Protein AF-A0A7H8KL24-F1 (afdb_monomer)

pLDDT: mean 92.4, std 14.97, range [31.05, 98.94]

Secondary structure (DSSP, 8-state):
-BTPPSEEEEEEEEE-S---STT----TTSSGGGGTTS--TTSEEEEE--SS-HHHHHHHHHHTT-SEEEEE----S-TTT-GGGTS----B-SS--SS-EEEE-HHHHHHHHHSTT-EEEEEE-----------EEEE-SSSEEEEEEEEEEES---TTS--TTTTHHHHHHHHHHHHHHTTS--SEEEEEEEESSSTTTSHHHHHHHHT--HHHHHTEEEEEEES----TT---EEE-SS-TT--SS-PPSTTHHHHHHHHHHHHHHTT---EEE---S-STHHHHHHTT--EEEEE--SSPBPPHHHHHHH-S-TTSBS-TTTTSTTSSSSTTTTT--HHHHHHHHHHS-EETTEEHHHHHHHHHHHHHHHHHHHH--HHHHS-PPPP-------------------------

Nearest PDB structures (foldseek):
  8ac7-assembly2_A  TM=9.331E-01  e=1.813E-43  Pseudomonas aeruginosa
  8acg-assembly5_B  TM=6.697E-01  e=2.545E-44  Pseudomonas aeruginosa
  2ek8-assembly1_A  TM=7.849E-01  e=3.249E-23  Aneurinibacillus sp. AM-1
  6hc7-assembly1_A  TM=7.391E-01  e=1.748E-19  Bacillus subtilis
  6hc6-assembly2_B  TM=6.309E-01  e=2.534E-21  Bacillus subtilis subsp. subtilis str. 168

Structure (mmCIF, N/CA/C/O backbone):
data_AF-A0A7H8KL24-F1
#
_entry.id   AF-A0A7H8KL24-F1
#
loop_
_atom_site.group_PDB
_atom_site.id
_atom_site.type_symbol
_atom_site.label_atom_id
_atom_site.label_alt_id
_atom_site.label_comp_id
_atom_site.label_asym_id
_atom_site.label_entity_id
_atom_site.label_seq_id
_atom_site.pdbx_PDB_ins_code
_atom_site.Cartn_x
_atom_site.Cartn_y
_atom_site.Cartn_z
_atom_site.occupancy
_atom_site.B_iso_or_equiv
_atom_site.auth_seq_id
_atom_site.auth_comp_id
_atom_site.auth_asym_id
_atom_site.auth_atom_id
_atom_site.pdbx_PDB_model_num
ATOM 1 N N . MET A 1 1 ? -14.456 -0.677 11.792 1.00 88.38 1 MET A N 1
ATOM 2 C CA . MET A 1 1 ? -13.039 -0.927 12.111 1.00 88.38 1 MET A CA 1
ATOM 3 C C . MET A 1 1 ? -12.798 -2.400 11.892 1.00 88.38 1 MET A C 1
ATOM 5 O O . MET A 1 1 ? -13.642 -3.184 12.325 1.00 88.38 1 MET A O 1
ATOM 9 N N . ASP A 1 2 ? -11.711 -2.769 11.225 1.00 88.25 2 ASP A N 1
ATOM 10 C CA . ASP A 1 2 ? -11.410 -4.183 10.990 1.00 88.25 2 ASP A CA 1
ATOM 11 C C . ASP A 1 2 ? -11.131 -4.880 12.311 1.00 88.25 2 ASP A C 1
ATOM 13 O O . ASP A 1 2 ? -10.611 -4.266 13.249 1.00 88.25 2 ASP A O 1
ATOM 17 N N . TYR A 1 3 ? -11.508 -6.156 12.378 1.00 91.00 3 TYR A N 1
ATOM 18 C CA . TYR A 1 3 ? -11.430 -6.982 13.580 1.00 91.00 3 TYR A CA 1
ATOM 19 C C . TYR A 1 3 ? -12.314 -6.529 14.763 1.00 91.00 3 TYR A C 1
ATOM 21 O O . TYR A 1 3 ? -12.165 -7.040 15.873 1.00 91.00 3 TYR A O 1
ATOM 29 N N . SER A 1 4 ? -13.267 -5.610 14.551 1.00 95.06 4 SER A N 1
ATOM 30 C CA . SER A 1 4 ? -14.326 -5.331 15.535 1.00 95.06 4 SER A CA 1
ATOM 31 C C . SER A 1 4 ? -15.097 -6.607 15.883 1.00 95.06 4 SER A C 1
ATOM 33 O O . SER A 1 4 ? -15.377 -7.418 14.997 1.00 95.06 4 SER A O 1
ATOM 35 N N . GLY A 1 5 ? -15.511 -6.741 17.145 1.00 95.69 5 GLY A N 1
ATOM 36 C CA . GLY A 1 5 ? -16.429 -7.796 17.564 1.00 95.69 5 GLY A CA 1
ATOM 37 C C . GLY A 1 5 ? -17.805 -7.630 16.921 1.00 95.69 5 GLY A C 1
ATOM 38 O O . GLY A 1 5 ? -18.237 -6.503 16.661 1.00 95.69 5 GLY A O 1
ATOM 39 N N . ASP A 1 6 ? -18.466 -8.755 16.666 1.00 95.69 6 ASP A N 1
ATOM 40 C CA . ASP A 1 6 ? -19.829 -8.802 16.140 1.00 95.69 6 ASP A CA 1
ATOM 41 C C . ASP A 1 6 ? -20.856 -8.492 17.240 1.00 95.69 6 ASP A C 1
ATOM 43 O O . ASP A 1 6 ? -20.672 -8.828 18.416 1.00 95.69 6 ASP A O 1
ATOM 47 N N . GLY A 1 7 ? -21.968 -7.875 16.852 1.00 95.69 7 GLY A N 1
ATOM 48 C CA . GLY A 1 7 ? -23.139 -7.691 17.695 1.00 95.69 7 GLY A CA 1
ATOM 49 C C . GLY A 1 7 ? -23.411 -6.244 18.097 1.00 95.69 7 GLY A C 1
ATOM 50 O O . GLY A 1 7 ? -23.108 -5.284 17.388 1.00 95.69 7 GLY A O 1
ATOM 51 N N . VAL A 1 8 ? -24.086 -6.090 19.240 1.00 97.44 8 VAL A N 1
ATOM 52 C CA . VAL A 1 8 ? -24.685 -4.820 19.664 1.00 97.44 8 VAL A CA 1
ATOM 53 C C . VAL A 1 8 ? -24.193 -4.407 21.044 1.00 97.44 8 VAL A C 1
ATOM 55 O O . VAL A 1 8 ? -24.451 -5.085 22.038 1.00 97.44 8 VAL A O 1
ATOM 58 N N . GLY A 1 9 ? -23.589 -3.225 21.105 1.00 96.69 9 GLY A N 1
ATOM 59 C CA . GLY A 1 9 ? -23.244 -2.527 22.334 1.00 96.69 9 GLY A CA 1
ATOM 60 C C . GLY A 1 9 ? -24.216 -1.380 22.557 1.00 96.69 9 GLY A C 1
ATOM 61 O O . GLY A 1 9 ? -24.335 -0.496 21.712 1.00 96.69 9 GLY A O 1
ATOM 62 N N . GLN A 1 10 ? -24.928 -1.361 23.680 1.00 98.00 10 GLN A N 1
ATOM 63 C CA . GLN A 1 10 ? -25.840 -0.266 24.004 1.00 98.00 10 GLN A CA 1
ATOM 64 C C . GLN A 1 10 ? -25.651 0.167 25.449 1.00 98.00 10 GLN A C 1
ATOM 66 O O . GLN A 1 10 ? -25.752 -0.640 26.368 1.00 98.00 10 GLN A O 1
ATOM 71 N N . GLY A 1 11 ? -25.420 1.459 25.652 1.00 97.94 11 GLY A N 1
ATOM 72 C CA . GLY A 1 11 ? -25.183 1.989 26.983 1.00 97.94 11 GLY A CA 1
ATOM 73 C C . GLY A 1 11 ? -24.867 3.473 26.977 1.00 97.94 11 GLY A C 1
ATOM 74 O O . GLY A 1 11 ? -24.837 4.129 25.933 1.00 97.94 11 GLY A O 1
ATOM 75 N N . GLN A 1 12 ? -24.647 4.003 28.176 1.00 98.62 12 GLN A N 1
ATOM 76 C CA . GLN A 1 12 ? -24.144 5.359 28.339 1.00 98.62 12 GLN A CA 1
ATOM 77 C C . GLN A 1 12 ? -22.743 5.470 27.723 1.00 98.62 12 GLN A C 1
ATOM 79 O O . GLN A 1 12 ? -21.936 4.555 27.867 1.00 98.62 12 GLN A O 1
ATOM 84 N N . VAL A 1 13 ? -22.451 6.589 27.067 1.00 98.62 13 VAL A N 1
ATOM 85 C CA . VAL A 1 13 ? -21.113 6.905 26.559 1.00 98.62 13 VAL A CA 1
ATOM 86 C C . VAL A 1 13 ? -20.276 7.515 27.681 1.00 98.62 13 VAL A C 1
ATOM 88 O O . VAL A 1 13 ? -20.717 8.449 28.356 1.00 98.62 13 VAL A O 1
ATOM 91 N N . VAL A 1 14 ? -19.070 6.989 27.880 1.00 98.50 14 VAL A N 1
ATOM 92 C CA . VAL A 1 14 ? -18.124 7.431 28.910 1.00 98.50 14 VAL A CA 1
ATOM 93 C C . VAL A 1 14 ? -16.813 7.821 28.246 1.00 98.50 14 VAL A C 1
ATOM 95 O O . VAL A 1 14 ? -16.172 6.997 27.603 1.00 98.50 14 VAL A O 1
ATOM 98 N N . ALA A 1 15 ? -16.421 9.082 28.408 1.00 98.06 15 ALA A N 1
ATOM 99 C CA . ALA A 1 15 ? -15.125 9.578 27.966 1.00 98.06 15 ALA A CA 1
ATOM 100 C C . ALA A 1 15 ? -13.997 8.963 28.807 1.00 98.06 15 ALA A C 1
ATOM 102 O O . ALA A 1 15 ? -14.044 9.025 30.036 1.00 98.06 15 ALA A O 1
ATOM 103 N N . VAL A 1 16 ? -12.984 8.411 28.143 1.00 98.06 16 VAL A N 1
ATOM 104 C CA . VAL A 1 16 ? -11.806 7.805 28.772 1.00 98.06 16 VAL A CA 1
ATOM 105 C C . VAL A 1 16 ? -10.589 8.655 28.426 1.00 98.06 16 VAL A C 1
ATOM 107 O O . VAL A 1 16 ? -10.175 8.681 27.273 1.00 98.06 16 VAL A O 1
ATOM 110 N N . ASP A 1 17 ? -10.047 9.384 29.404 1.00 95.25 17 ASP A N 1
ATOM 111 C CA . ASP A 1 17 ? -8.794 10.153 29.276 1.00 95.25 17 ASP A CA 1
ATOM 112 C C . ASP A 1 17 ? -8.683 11.020 27.991 1.00 95.25 17 ASP A C 1
ATOM 114 O O . ASP A 1 17 ? -7.701 10.988 27.254 1.00 95.25 17 ASP A O 1
ATOM 118 N N . LEU A 1 18 ? -9.736 11.778 27.653 1.00 96.56 18 LEU A N 1
ATOM 119 C CA . LEU A 1 18 ? -9.755 12.590 26.426 1.00 96.56 18 LEU A CA 1
ATOM 120 C C . LEU A 1 18 ? -8.927 13.880 26.559 1.00 96.56 18 LEU A C 1
ATOM 122 O O . LEU A 1 18 ? -9.065 14.637 27.521 1.00 96.56 18 LEU A O 1
ATOM 126 N N . SER A 1 19 ? -8.178 14.211 25.506 1.00 95.62 19 SER A N 1
ATOM 127 C CA . SER A 1 19 ? -7.380 15.434 25.367 1.00 95.62 19 SER A CA 1
ATOM 128 C C . SER A 1 19 ? -7.938 16.302 24.233 1.00 95.62 19 SER A C 1
ATOM 130 O O . SER A 1 19 ? -7.505 16.235 23.081 1.00 95.62 19 SER A O 1
ATOM 132 N N . LEU A 1 20 ? -8.955 17.116 24.544 1.00 94.94 20 LEU A N 1
ATOM 133 C CA . LEU A 1 20 ? -9.685 17.926 23.547 1.00 94.94 20 LEU A CA 1
ATOM 134 C C . LEU A 1 20 ? -9.121 19.349 23.366 1.00 94.94 20 LEU A C 1
ATOM 136 O O . LEU A 1 20 ? -9.458 20.052 22.405 1.00 94.94 20 LEU A O 1
ATOM 140 N N . THR A 1 21 ? -8.225 19.776 24.256 1.00 92.62 21 THR A N 1
ATOM 141 C CA . THR A 1 21 ? -7.560 21.084 24.183 1.00 92.62 21 THR A CA 1
ATOM 142 C C . THR A 1 21 ? -6.255 20.970 23.387 1.00 92.62 21 THR A C 1
ATOM 144 O O . THR A 1 21 ? -5.490 20.033 23.625 1.00 92.62 21 THR A O 1
ATOM 147 N N . PRO A 1 22 ? -5.948 21.904 22.460 1.00 89.88 22 PRO A N 1
ATOM 148 C CA . PRO A 1 22 ? -4.658 21.933 21.770 1.00 89.88 22 PRO A CA 1
ATOM 149 C C . PRO A 1 22 ? -3.471 21.829 22.750 1.00 89.88 22 PRO A C 1
ATOM 151 O O . PRO A 1 22 ? -3.493 22.489 23.790 1.00 89.88 22 PRO A O 1
ATOM 154 N N . PRO A 1 23 ? -2.445 21.013 22.444 1.00 91.38 23 PRO A N 1
ATOM 155 C CA . PRO A 1 23 ? -2.164 20.413 21.135 1.00 91.38 23 PRO A CA 1
ATOM 156 C C . PRO A 1 23 ? -2.905 19.097 20.823 1.00 91.38 23 PRO A C 1
ATOM 158 O O . PRO A 1 23 ? -2.673 18.544 19.752 1.00 91.38 23 PRO A O 1
ATOM 161 N N . ARG A 1 24 ? -3.792 18.600 21.704 1.00 93.38 24 ARG A N 1
ATOM 162 C CA . ARG A 1 24 ? -4.531 17.327 21.530 1.00 93.38 24 ARG A CA 1
ATOM 163 C C . ARG A 1 24 ? -3.611 16.113 21.330 1.00 93.38 24 ARG A C 1
ATOM 165 O O . ARG A 1 24 ? -3.928 15.168 20.608 1.00 93.38 24 ARG A O 1
ATOM 172 N N . ALA A 1 25 ? -2.439 16.141 21.964 1.00 92.31 25 ALA A N 1
ATOM 173 C CA . ALA A 1 25 ? -1.653 14.931 22.184 1.00 92.31 25 ALA A CA 1
ATOM 174 C C . ALA A 1 25 ? -2.415 14.048 23.183 1.00 92.31 25 ALA A C 1
ATOM 176 O O . ALA A 1 25 ? -2.915 14.568 24.184 1.00 92.31 25 ALA A O 1
ATOM 177 N N . SER A 1 26 ? -2.551 12.756 22.884 1.00 95.06 26 SER A N 1
ATOM 178 C CA . SER A 1 26 ? -3.469 11.871 23.604 1.00 95.06 26 SER A CA 1
ATOM 179 C C . SER A 1 26 ? -2.889 10.471 23.791 1.00 95.06 26 SER A C 1
ATOM 181 O O . SER A 1 26 ? -2.393 9.869 22.835 1.00 95.06 26 SER A O 1
ATOM 183 N N . THR A 1 27 ? -2.998 9.966 25.018 1.00 96.25 27 THR A N 1
ATOM 184 C CA . THR A 1 27 ? -2.772 8.567 25.417 1.00 96.25 27 THR A CA 1
ATOM 185 C C . THR A 1 27 ? -4.087 7.844 25.709 1.00 96.25 27 THR A C 1
ATOM 187 O O . THR A 1 27 ? -4.064 6.687 26.080 1.00 96.25 27 THR A O 1
ATOM 190 N N . SER A 1 28 ? -5.238 8.472 25.451 1.00 97.69 28 SER A N 1
ATOM 191 C CA . SER A 1 28 ? -6.579 7.958 25.762 1.00 97.69 28 SER A CA 1
ATOM 192 C C . SER A 1 28 ? -6.780 6.463 25.470 1.00 97.69 28 SER A C 1
ATOM 194 O O . SER A 1 28 ? -6.862 6.061 24.306 1.00 97.69 28 SER A O 1
ATOM 196 N N . GLY A 1 29 ? -6.898 5.645 26.515 1.00 97.12 29 GLY A N 1
ATOM 197 C CA . GLY A 1 29 ? -7.156 4.206 26.429 1.00 97.12 29 GLY A CA 1
ATOM 198 C C . GLY A 1 29 ? -5.913 3.352 26.161 1.00 97.12 29 GLY A C 1
ATOM 199 O O . GLY A 1 29 ? -6.045 2.143 25.981 1.00 97.12 29 GLY A O 1
ATOM 200 N N . CYS A 1 30 ? -4.718 3.940 26.102 1.00 97.50 30 CYS A N 1
ATOM 201 C CA . CYS A 1 30 ? -3.482 3.206 25.835 1.00 97.50 30 CYS A CA 1
ATOM 202 C C . CYS A 1 30 ? -3.077 2.317 27.010 1.00 97.50 30 CYS A C 1
ATOM 204 O O . CYS A 1 30 ? -2.557 1.220 26.799 1.00 97.50 30 CYS A O 1
ATOM 206 N N . GLU A 1 31 ? -3.357 2.745 28.237 1.00 96.50 31 GLU A N 1
ATOM 207 C CA . GLU A 1 31 ? -3.022 2.000 29.438 1.00 96.50 31 GLU A CA 1
ATOM 208 C C . GLU A 1 31 ? -4.278 1.580 30.209 1.00 96.50 31 GLU A C 1
ATOM 210 O O . GLU A 1 31 ? -5.264 2.309 30.313 1.00 96.50 31 GLU A O 1
ATOM 215 N N . ALA A 1 32 ? -4.222 0.416 30.865 1.00 95.50 32 ALA A N 1
ATOM 216 C CA . ALA A 1 32 ? -5.306 -0.047 31.736 1.00 95.50 32 ALA A CA 1
ATOM 217 C C . ALA A 1 32 ? -5.652 0.959 32.859 1.00 95.50 32 ALA A C 1
ATOM 219 O O . ALA A 1 32 ? -6.777 0.977 33.358 1.00 95.50 32 ALA A O 1
ATOM 220 N N . SER A 1 33 ? -4.702 1.815 33.258 1.00 96.44 33 SER A N 1
ATOM 221 C CA . SER A 1 33 ? -4.918 2.874 34.249 1.00 96.44 33 SER A CA 1
ATOM 222 C C . SER A 1 33 ? -5.896 3.958 33.800 1.00 96.44 33 SER A C 1
ATOM 224 O O . SER A 1 33 ? -6.522 4.573 34.663 1.00 96.44 33 SER A O 1
ATOM 226 N N . ASP A 1 34 ? -6.087 4.159 32.496 1.00 97.06 34 ASP A N 1
ATOM 227 C CA . ASP A 1 34 ? -7.006 5.178 31.969 1.00 97.06 34 ASP A CA 1
ATOM 228 C C . ASP A 1 34 ? -8.459 4.865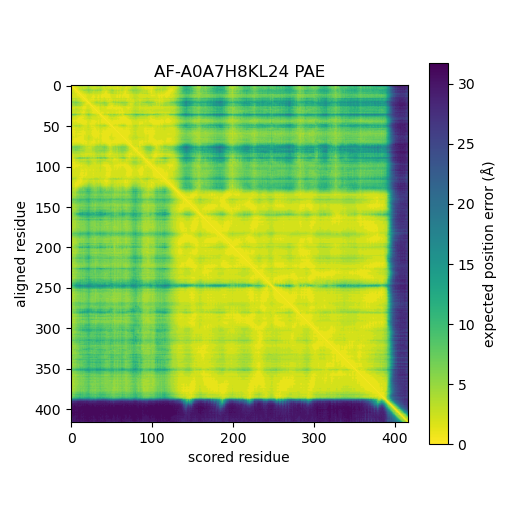 32.343 1.00 97.06 34 ASP A C 1
ATOM 230 O O . ASP A 1 34 ? -9.288 5.756 32.531 1.00 97.06 34 ASP A O 1
ATOM 234 N N . PHE A 1 35 ? -8.748 3.580 32.548 1.00 97.44 35 PHE A N 1
ATOM 235 C CA . PHE A 1 35 ? -10.051 3.065 32.946 1.00 97.44 35 PHE A CA 1
ATOM 236 C C . PHE A 1 35 ? -10.233 3.010 34.470 1.00 97.44 35 PHE A C 1
ATOM 238 O O . PHE A 1 35 ? -11.335 2.773 34.950 1.00 97.44 35 PHE A O 1
ATOM 245 N N . ALA A 1 36 ? -9.188 3.261 35.268 1.00 93.00 36 ALA A N 1
ATOM 246 C CA . ALA A 1 36 ? -9.256 3.111 36.725 1.00 93.00 36 ALA A CA 1
ATOM 247 C C . ALA A 1 36 ? -10.112 4.186 37.420 1.00 93.00 36 ALA A C 1
ATOM 249 O O . ALA A 1 36 ? -10.563 3.988 38.549 1.00 93.00 36 ALA A O 1
ATOM 250 N N . THR A 1 37 ? -10.315 5.337 36.770 1.00 89.69 37 THR A N 1
ATOM 251 C CA . THR A 1 37 ? -11.044 6.491 37.336 1.00 89.69 37 THR A CA 1
ATOM 252 C C . THR A 1 37 ? -12.414 6.728 36.701 1.00 89.69 37 THR A C 1
ATOM 254 O O . THR A 1 37 ? -13.139 7.632 37.122 1.00 89.69 37 THR A O 1
ATOM 257 N N . VAL A 1 38 ? -12.795 5.903 35.725 1.00 94.50 38 VAL A N 1
ATOM 258 C CA . VAL A 1 38 ? -14.055 6.002 34.985 1.00 94.50 38 VAL A CA 1
ATOM 259 C C . VAL A 1 38 ? -14.775 4.657 35.009 1.00 94.50 38 VAL A C 1
ATOM 261 O O . VAL A 1 38 ? -14.175 3.610 34.814 1.00 94.50 38 VAL A O 1
ATOM 264 N N . ASP A 1 39 ? -16.082 4.667 35.259 1.00 96.19 39 ASP A N 1
ATOM 265 C CA . ASP A 1 39 ? -16.879 3.439 35.257 1.00 96.19 39 ASP A CA 1
ATOM 266 C C . ASP A 1 39 ? -17.442 3.180 33.858 1.00 96.19 39 ASP A C 1
ATOM 268 O O . ASP A 1 39 ? -18.416 3.831 33.460 1.00 96.19 39 ASP A O 1
ATOM 272 N N . VAL A 1 40 ? -16.828 2.231 33.146 1.00 97.94 40 VAL A N 1
ATOM 273 C CA . VAL A 1 40 ? -17.228 1.774 31.805 1.00 97.94 40 VAL A CA 1
ATOM 274 C C . VAL A 1 40 ? -17.969 0.431 31.814 1.00 97.94 40 VAL A C 1
ATOM 276 O O . VAL A 1 40 ? -18.375 -0.036 30.752 1.00 97.94 40 VAL A O 1
ATOM 279 N N . VAL A 1 41 ? -18.203 -0.184 32.979 1.00 98.38 41 VAL A N 1
ATOM 280 C CA . VAL A 1 41 ? -18.843 -1.506 33.059 1.00 98.38 41 VAL A CA 1
ATOM 281 C C . VAL A 1 41 ? -20.269 -1.435 32.509 1.00 98.38 41 VAL A C 1
ATOM 283 O O . VAL A 1 41 ? -21.100 -0.665 32.996 1.00 98.38 41 VAL A O 1
ATOM 286 N N . GLY A 1 42 ? -20.571 -2.234 31.480 1.00 98.25 42 GLY A N 1
ATOM 287 C CA . GLY A 1 42 ? -21.889 -2.225 30.831 1.00 98.25 42 GLY A CA 1
ATOM 288 C C . GLY A 1 42 ? -22.165 -0.980 29.977 1.00 98.25 42 GLY A C 1
ATOM 289 O O . GLY A 1 42 ? -23.319 -0.709 29.645 1.00 98.25 42 GLY A O 1
ATOM 290 N N . LYS A 1 43 ? -21.133 -0.190 29.656 1.00 98.62 43 LYS A N 1
ATOM 291 C CA . LYS A 1 43 ? -21.232 1.103 28.960 1.00 98.62 43 LYS A CA 1
ATOM 292 C C . LYS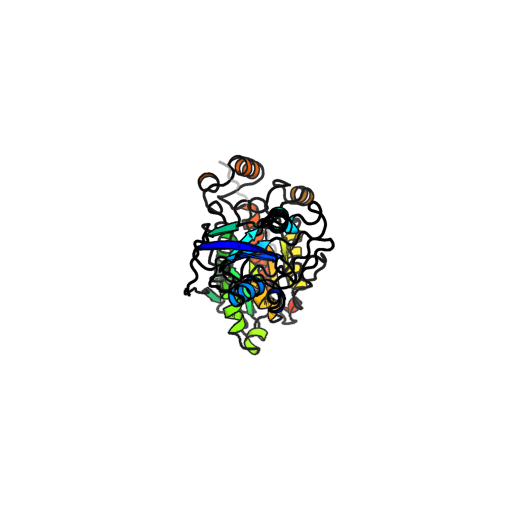 A 1 43 ? -20.351 1.141 27.711 1.00 98.62 43 LYS A C 1
ATOM 294 O O . LYS A 1 43 ? -19.621 0.197 27.421 1.00 98.62 43 LYS A O 1
ATOM 299 N N . ILE A 1 44 ? -20.446 2.234 26.957 1.00 98.81 44 ILE A N 1
ATOM 300 C CA . ILE A 1 44 ? -19.647 2.472 25.754 1.00 98.81 44 ILE A CA 1
ATOM 301 C C . ILE A 1 44 ? -18.456 3.361 26.114 1.00 98.81 44 ILE A C 1
ATOM 303 O O . ILE A 1 44 ? -18.646 4.480 26.596 1.00 98.81 44 ILE A O 1
ATOM 307 N N . ALA A 1 45 ? -17.238 2.889 25.853 1.00 98.75 45 ALA A N 1
ATOM 308 C CA . ALA A 1 45 ? -16.021 3.674 26.039 1.00 98.75 45 ALA A CA 1
ATOM 309 C C . ALA A 1 45 ? -15.784 4.589 24.827 1.00 98.75 45 ALA A C 1
ATOM 311 O O . ALA A 1 45 ? -15.667 4.109 23.702 1.00 98.75 45 ALA A O 1
ATOM 312 N N . LEU A 1 46 ? -15.698 5.901 25.052 1.00 98.69 46 LEU A N 1
ATOM 313 C CA . LEU A 1 46 ? -15.264 6.887 24.063 1.00 98.69 46 LEU A CA 1
ATOM 314 C C . LEU A 1 46 ? -13.797 7.228 24.318 1.00 98.69 46 LEU A C 1
ATOM 316 O O . LEU A 1 46 ? -13.462 7.820 25.344 1.00 98.69 46 LEU A O 1
ATOM 320 N N . MET A 1 47 ? -12.949 6.867 23.364 1.00 98.50 47 MET A N 1
ATOM 321 C CA . MET A 1 47 ? -11.498 7.029 23.401 1.00 98.50 47 MET A CA 1
ATOM 322 C C . MET A 1 47 ? -11.029 7.862 22.212 1.00 98.50 47 MET A C 1
ATOM 324 O O . MET A 1 47 ? -11.720 7.961 21.200 1.00 98.50 47 MET A O 1
ATOM 328 N N . GLN A 1 48 ? -9.837 8.439 22.306 1.00 98.06 48 GLN A N 1
ATOM 329 C CA . GLN A 1 48 ? -9.261 9.304 21.278 1.00 98.06 48 GLN A CA 1
ATOM 330 C C . GLN A 1 48 ? -8.061 8.638 20.598 1.00 98.06 48 GLN A C 1
ATOM 332 O O . GLN A 1 48 ? -7.204 8.030 21.248 1.00 98.06 48 GLN A O 1
ATOM 337 N N . ARG A 1 49 ? -7.972 8.786 19.271 1.00 97.19 49 ARG A N 1
ATOM 338 C CA . ARG A 1 49 ? -6.768 8.455 18.498 1.00 97.19 49 ARG A CA 1
ATOM 339 C C . ARG A 1 49 ? -5.557 9.188 19.081 1.00 97.19 49 ARG A C 1
ATOM 341 O O . ARG A 1 49 ? -5.638 10.367 19.422 1.00 97.19 49 ARG A O 1
ATOM 348 N N . GLY A 1 50 ? -4.435 8.481 19.176 1.00 94.25 50 GLY A N 1
ATOM 349 C CA . GLY A 1 50 ? -3.258 8.957 19.888 1.00 94.25 50 GLY A CA 1
ATOM 350 C C . GLY A 1 50 ? -2.017 8.137 19.566 1.00 94.25 50 GLY A C 1
ATOM 351 O O . GLY A 1 50 ? -1.830 7.723 18.426 1.00 94.25 50 GLY A O 1
ATOM 352 N N . THR A 1 51 ? -1.176 7.921 20.572 1.00 92.44 51 THR A N 1
ATOM 353 C CA . THR A 1 51 ? 0.163 7.330 20.415 1.00 92.44 51 THR A CA 1
ATOM 354 C C . THR A 1 51 ? 0.199 5.804 20.313 1.00 92.44 51 THR A C 1
ATOM 356 O O . THR A 1 51 ? 1.160 5.277 19.764 1.00 92.44 51 THR A O 1
ATOM 359 N N . CYS A 1 52 ? -0.805 5.095 20.834 1.00 94.62 52 CYS A N 1
ATOM 360 C CA . CYS A 1 52 ? -0.907 3.632 20.754 1.00 94.62 52 CYS A CA 1
ATOM 361 C C . CYS A 1 52 ? -1.884 3.165 19.664 1.00 94.62 52 CYS A C 1
ATOM 363 O O . CYS A 1 52 ? -2.694 3.951 19.152 1.00 94.62 52 CYS A O 1
ATOM 365 N N . GLY A 1 53 ? -1.830 1.867 19.353 1.00 94.44 53 GLY A N 1
ATOM 366 C CA . GLY A 1 53 ? -2.703 1.228 18.376 1.00 94.44 53 GLY A CA 1
ATOM 367 C C . GLY A 1 53 ? -4.173 1.233 18.800 1.00 94.44 53 GLY A C 1
ATOM 368 O O . GLY A 1 53 ? -4.513 1.299 19.982 1.00 94.44 53 GLY A O 1
ATOM 369 N N . PHE A 1 54 ? -5.077 1.154 17.823 1.00 96.75 54 PHE A N 1
ATOM 370 C CA . PHE A 1 54 ? -6.513 1.086 18.103 1.00 96.75 54 PHE A CA 1
ATOM 371 C C . PHE A 1 54 ? -6.909 -0.205 18.831 1.00 96.75 54 PHE A C 1
ATOM 373 O O . PHE A 1 54 ? -7.790 -0.164 19.686 1.00 96.75 54 PHE A O 1
ATOM 380 N N . GLY A 1 55 ? -6.230 -1.317 18.530 1.00 95.88 55 GLY A N 1
ATOM 381 C CA . GLY A 1 55 ? -6.419 -2.600 19.208 1.00 95.88 55 GLY A CA 1
ATOM 382 C C . GLY A 1 55 ? -6.191 -2.514 20.710 1.00 95.88 55 GLY A C 1
ATOM 383 O O . GLY A 1 55 ? -7.068 -2.911 21.469 1.00 95.88 55 GLY A O 1
ATOM 384 N N . ASP A 1 56 ? -5.079 -1.908 21.140 1.00 96.94 56 ASP A N 1
ATOM 385 C CA . ASP A 1 56 ? -4.752 -1.738 22.564 1.00 96.94 56 ASP A CA 1
ATOM 386 C C . ASP A 1 56 ? -5.864 -0.989 23.307 1.00 96.94 56 ASP A C 1
ATOM 388 O O . ASP A 1 56 ? -6.316 -1.412 24.371 1.00 96.94 56 ASP A O 1
ATOM 392 N N . LYS A 1 57 ? -6.373 0.091 22.698 1.00 98.19 57 LYS A N 1
ATOM 393 C CA . LYS A 1 57 ? -7.470 0.898 23.248 1.00 98.19 57 LYS A CA 1
ATOM 394 C C . LYS A 1 57 ? -8.730 0.070 23.466 1.00 98.19 57 LYS A C 1
ATOM 396 O O . LYS A 1 57 ? -9.315 0.082 24.549 1.00 98.19 57 LYS A O 1
ATOM 401 N N . VAL A 1 58 ? -9.153 -0.650 22.430 1.00 98.06 58 VAL A N 1
ATOM 402 C CA . VAL A 1 58 ? -10.387 -1.437 22.477 1.00 98.06 58 VAL A CA 1
ATOM 403 C C . VAL A 1 58 ? -10.237 -2.650 23.395 1.00 98.06 58 VAL A C 1
ATOM 405 O O . VAL A 1 58 ? -11.148 -2.916 24.174 1.00 98.06 58 VAL A O 1
ATOM 408 N N . ALA A 1 59 ? -9.082 -3.317 23.395 1.00 97.69 59 ALA A N 1
ATOM 409 C CA . ALA A 1 59 ? -8.786 -4.428 24.296 1.00 97.69 59 ALA A CA 1
ATOM 410 C C . ALA A 1 59 ? -8.782 -3.989 25.770 1.00 97.69 59 ALA A C 1
ATOM 412 O O . ALA A 1 59 ? -9.353 -4.675 26.619 1.00 97.69 59 ALA A O 1
ATOM 413 N N . ASN A 1 60 ? -8.208 -2.823 26.089 1.00 98.12 60 ASN A N 1
ATOM 414 C CA . ASN A 1 60 ? -8.256 -2.270 27.444 1.00 98.12 60 ASN A CA 1
ATOM 415 C C . ASN A 1 60 ? -9.690 -1.902 27.860 1.00 98.12 60 ASN A C 1
ATOM 417 O O . ASN A 1 60 ? -10.091 -2.179 28.992 1.00 98.12 60 ASN A O 1
ATOM 421 N N . ALA A 1 61 ? -10.485 -1.327 26.951 1.00 98.38 61 ALA A N 1
ATOM 422 C CA . ALA A 1 61 ? -11.891 -1.017 27.211 1.00 98.38 61 ALA A CA 1
ATOM 423 C C . ALA A 1 61 ? -12.729 -2.278 27.462 1.00 98.38 61 ALA A C 1
ATOM 425 O O . ALA A 1 61 ? -13.520 -2.320 28.407 1.00 98.38 61 ALA A O 1
ATOM 426 N N . GLU A 1 62 ? -12.531 -3.315 26.648 1.00 98.25 62 GLU A N 1
ATOM 427 C CA . GLU A 1 62 ? -13.156 -4.625 26.821 1.00 98.25 62 GLU A CA 1
ATOM 428 C C . GLU A 1 62 ? -12.762 -5.252 28.165 1.00 98.25 62 GLU A C 1
ATOM 430 O O . GLU A 1 62 ? -13.631 -5.655 28.940 1.00 98.25 62 GLU A O 1
ATOM 435 N N . ALA A 1 63 ? -11.469 -5.250 28.502 1.00 98.06 63 ALA A N 1
ATOM 436 C CA . ALA A 1 63 ? -10.968 -5.756 29.779 1.00 98.06 63 ALA A CA 1
ATOM 437 C C . ALA A 1 63 ? -11.528 -4.985 30.991 1.00 98.06 63 ALA A C 1
ATOM 439 O O . ALA A 1 63 ? -11.710 -5.566 32.064 1.00 98.06 63 ALA A O 1
ATOM 440 N N . ALA A 1 64 ? -11.843 -3.697 30.823 1.00 98.25 64 ALA A N 1
ATOM 441 C CA . ALA A 1 64 ? -12.502 -2.864 31.828 1.00 98.25 64 ALA A CA 1
ATOM 442 C C . ALA A 1 64 ? -14.032 -3.075 31.910 1.00 98.25 64 ALA A C 1
ATOM 444 O O . ALA A 1 64 ? -14.687 -2.492 32.776 1.00 98.25 64 ALA A O 1
ATOM 445 N N . GLY A 1 65 ? -14.612 -3.921 31.051 1.00 98.19 65 GLY A N 1
ATOM 446 C CA . GLY A 1 65 ? -16.027 -4.297 31.071 1.00 98.19 65 GLY A CA 1
ATOM 447 C C . GLY A 1 65 ? -16.942 -3.433 30.201 1.00 98.19 65 GLY A C 1
ATOM 448 O O . GLY A 1 65 ? -18.164 -3.471 30.391 1.00 98.19 65 GLY A O 1
ATOM 449 N N . ALA A 1 66 ? -16.388 -2.651 29.270 1.00 98.62 66 ALA A N 1
ATOM 450 C CA . ALA A 1 66 ? -17.185 -1.957 28.263 1.00 98.62 66 ALA A CA 1
ATOM 451 C C . ALA A 1 66 ? -17.951 -2.960 27.383 1.00 98.62 66 ALA A C 1
ATOM 453 O O . ALA A 1 66 ? -17.490 -4.069 27.138 1.00 98.62 66 ALA A O 1
ATOM 454 N N . VAL A 1 67 ? -19.124 -2.559 26.889 1.00 98.50 67 VAL A N 1
ATOM 455 C CA . VAL A 1 67 ? -19.950 -3.350 25.948 1.00 98.50 67 VAL A CA 1
ATOM 456 C C . VAL A 1 67 ? -19.885 -2.816 24.517 1.00 98.50 67 VAL A C 1
ATOM 458 O O . VAL A 1 67 ? -20.557 -3.328 23.630 1.00 98.50 67 VAL A O 1
ATOM 461 N N . GLY A 1 68 ? -19.104 -1.762 24.294 1.00 98.50 68 GLY A N 1
ATOM 462 C CA . GLY A 1 68 ? -18.833 -1.181 22.986 1.00 98.50 68 GLY A CA 1
ATOM 463 C C . GLY A 1 68 ? -17.748 -0.113 23.086 1.00 98.50 68 GLY A C 1
ATOM 464 O O . GLY A 1 68 ? -17.536 0.470 24.155 1.00 98.50 68 GLY A O 1
ATOM 465 N N . ALA A 1 69 ? -17.069 0.151 21.977 1.00 98.50 69 ALA A N 1
ATOM 466 C CA . ALA A 1 69 ? -15.974 1.110 21.913 1.00 98.50 69 ALA A CA 1
ATOM 467 C C . ALA A 1 69 ? -16.148 2.089 20.747 1.00 98.50 69 ALA A C 1
ATOM 469 O O . ALA A 1 69 ? -16.516 1.712 19.635 1.00 98.50 69 ALA A O 1
ATOM 470 N N . ILE A 1 70 ? -15.857 3.362 21.003 1.00 98.56 70 ILE A N 1
ATOM 471 C CA . ILE A 1 70 ? -15.789 4.418 19.997 1.00 98.56 70 ILE A CA 1
ATOM 472 C C . ILE A 1 70 ? -14.391 5.018 20.049 1.00 98.56 70 ILE A C 1
ATOM 474 O O . ILE A 1 70 ? -13.987 5.533 21.090 1.00 98.56 70 ILE A O 1
ATOM 478 N N . VAL A 1 71 ? -13.677 5.007 18.925 1.00 98.56 71 VAL A N 1
ATOM 479 C CA . VAL A 1 71 ? -12.418 5.743 18.771 1.00 98.56 71 VAL A CA 1
ATOM 480 C C . VAL A 1 71 ? -12.670 6.985 17.920 1.00 98.56 71 VAL A C 1
ATOM 482 O O . VAL A 1 71 ? -12.906 6.895 16.717 1.00 98.56 71 VAL A O 1
ATOM 485 N N . MET A 1 72 ? -12.622 8.165 18.531 1.00 98.12 72 MET A N 1
ATOM 486 C CA . MET A 1 72 ? -12.707 9.430 17.801 1.00 98.12 72 MET A CA 1
ATOM 487 C C . MET A 1 72 ? -11.352 9.838 17.226 1.00 98.12 72 MET A C 1
ATOM 489 O O . MET A 1 72 ? -10.301 9.561 17.815 1.00 98.12 72 MET A O 1
ATOM 493 N N . ASN A 1 73 ? -11.374 10.529 16.087 1.00 97.00 73 ASN A N 1
ATOM 494 C CA . ASN A 1 73 ? -10.155 11.066 15.496 1.00 97.00 73 ASN A CA 1
ATOM 495 C C . ASN A 1 73 ? -9.511 12.127 16.412 1.00 97.00 73 ASN A C 1
ATOM 497 O O . ASN A 1 73 ? -10.156 12.696 17.294 1.00 97.00 73 ASN A O 1
ATOM 501 N N . GLN A 1 74 ? -8.210 12.354 16.248 1.00 95.88 74 GLN A N 1
ATOM 502 C CA . GLN A 1 74 ? -7.393 13.075 17.228 1.00 95.88 74 GLN A CA 1
ATOM 503 C C . GLN A 1 74 ? -7.703 14.579 17.279 1.00 95.88 74 GLN A C 1
ATOM 505 O O . GLN A 1 74 ? -7.750 15.172 18.358 1.00 95.88 74 GLN A O 1
ATOM 510 N N . GLY A 1 75 ? -7.894 15.192 16.111 1.00 94.56 75 GLY A N 1
ATOM 511 C CA . GLY A 1 75 ? -8.143 16.617 15.923 1.00 94.56 75 GLY A CA 1
ATOM 512 C C . GLY A 1 75 ? -6.926 17.516 16.126 1.00 94.56 75 GLY A C 1
ATOM 513 O O . GLY A 1 75 ? -7.102 18.685 16.431 1.00 94.56 75 GLY A O 1
ATOM 514 N N . ASN A 1 76 ? -5.681 17.051 16.042 1.00 91.25 76 ASN A N 1
ATOM 515 C CA . ASN A 1 76 ? -4.516 17.926 16.245 1.00 91.25 76 ASN A CA 1
ATOM 516 C C . ASN A 1 76 ? -4.263 18.869 15.046 1.00 91.25 76 ASN A C 1
ATOM 518 O O . ASN A 1 76 ? -4.413 18.490 13.889 1.00 91.25 76 ASN A O 1
ATOM 522 N N . GLY A 1 77 ? -3.825 20.104 15.320 1.00 88.31 77 GLY A N 1
ATOM 523 C CA . GLY A 1 77 ? -3.645 21.152 14.300 1.00 88.31 77 GLY A CA 1
ATOM 524 C C . GLY A 1 77 ? -4.955 21.854 13.935 1.00 88.31 77 GLY A C 1
ATOM 525 O O . GLY A 1 77 ? -5.829 21.979 14.792 1.00 88.31 77 GLY A O 1
ATOM 526 N N . THR A 1 78 ? -5.098 22.325 12.694 1.00 87.69 78 THR A N 1
ATOM 527 C CA . THR A 1 78 ? -6.364 22.883 12.173 1.00 87.69 78 THR A CA 1
ATOM 528 C C . THR A 1 78 ? -6.981 21.935 11.140 1.00 87.69 78 THR A C 1
ATOM 530 O O . THR A 1 78 ? -6.228 21.174 10.529 1.00 87.69 78 THR A O 1
ATOM 533 N N . PRO A 1 79 ? -8.310 21.962 10.923 1.00 86.50 79 PRO A N 1
ATOM 534 C CA . PRO A 1 79 ? -8.954 21.134 9.900 1.00 86.50 79 PRO A CA 1
ATOM 535 C C . PRO A 1 79 ? -8.390 21.358 8.495 1.00 86.50 79 PRO A C 1
ATOM 537 O O . PRO A 1 79 ? -8.314 20.428 7.707 1.00 86.50 79 PRO A O 1
ATOM 540 N N . GLU A 1 80 ? -7.955 22.581 8.184 1.00 86.25 80 GLU A N 1
ATOM 541 C CA . GLU A 1 80 ? -7.385 22.914 6.876 1.00 86.25 80 GLU A CA 1
ATOM 542 C C . GLU A 1 80 ? -5.972 22.353 6.702 1.00 86.25 80 GLU A C 1
ATOM 544 O O . GLU A 1 80 ? -5.589 21.991 5.595 1.00 86.25 80 GLU A O 1
ATOM 549 N N . ALA A 1 81 ? -5.189 22.312 7.783 1.00 83.88 81 ALA A N 1
ATOM 550 C CA . ALA A 1 81 ? -3.813 21.830 7.746 1.00 83.88 81 ALA A CA 1
ATOM 551 C C . ALA A 1 81 ? -3.722 20.302 7.874 1.00 83.88 81 ALA A C 1
ATOM 553 O O . ALA A 1 81 ? -2.852 19.703 7.255 1.00 83.88 81 ALA A O 1
ATOM 554 N N . ASN A 1 82 ? -4.611 19.690 8.664 1.00 84.56 82 ASN A N 1
ATOM 555 C CA . ASN A 1 82 ? -4.603 18.260 8.986 1.00 84.56 82 ASN A CA 1
ATOM 556 C C . ASN A 1 82 ? -6.013 17.646 8.864 1.00 84.56 82 ASN A C 1
ATOM 558 O O . ASN A 1 82 ? -6.546 17.155 9.865 1.00 84.56 82 ASN A O 1
ATOM 562 N N . PRO A 1 83 ? -6.664 17.691 7.690 1.00 84.88 83 PRO A N 1
ATOM 563 C CA . PRO A 1 83 ? -8.030 17.182 7.530 1.00 84.88 83 PRO A CA 1
ATOM 564 C C . PRO A 1 83 ? -8.166 15.703 7.944 1.00 84.88 83 PRO A C 1
ATOM 566 O O . PRO A 1 83 ? -9.133 15.329 8.610 1.00 84.88 83 PRO A O 1
ATOM 569 N N . ASP A 1 84 ? -7.127 14.890 7.718 1.00 85.44 84 ASP A N 1
ATOM 570 C CA . ASP A 1 84 ? -7.035 13.477 8.125 1.00 85.44 84 ASP A CA 1
ATOM 571 C C . ASP A 1 84 ? -7.160 13.248 9.640 1.00 85.44 84 ASP A C 1
ATOM 573 O O . ASP A 1 84 ? -7.461 12.137 10.089 1.00 85.44 84 ASP A O 1
ATOM 577 N N . ARG A 1 85 ? -6.904 14.282 10.450 1.00 92.25 85 ARG A N 1
ATOM 578 C CA . ARG A 1 85 ? -7.025 14.240 11.914 1.00 92.25 85 ARG A CA 1
ATOM 579 C C . ARG A 1 85 ? -8.400 14.654 12.402 1.00 92.25 85 ARG A C 1
ATOM 581 O O . ARG A 1 85 ? -8.684 14.469 13.584 1.00 92.25 85 ARG A O 1
ATOM 588 N N . TYR A 1 86 ? -9.252 15.168 11.525 1.00 94.44 86 TYR A N 1
ATOM 589 C CA . TYR A 1 86 ? -10.603 15.604 11.855 1.00 94.44 86 TYR A CA 1
ATOM 590 C C . TYR A 1 86 ? -11.672 14.692 11.260 1.00 94.44 86 TYR A C 1
ATOM 592 O O . TYR A 1 86 ? -12.652 14.404 11.948 1.00 94.44 86 TYR A O 1
ATOM 600 N N . ASP A 1 87 ? -11.465 14.200 10.042 1.00 93.12 87 ASP A N 1
ATOM 601 C CA . ASP A 1 87 ? -12.457 13.424 9.301 1.00 93.12 87 ASP A CA 1
ATOM 602 C C . ASP A 1 87 ? -12.710 12.026 9.890 1.00 93.12 87 ASP A C 1
ATOM 604 O O . ASP A 1 87 ? -12.035 11.561 10.817 1.00 93.12 87 ASP A O 1
ATOM 608 N N . LEU A 1 88 ? -13.738 11.346 9.374 1.00 92.75 88 LEU A N 1
ATOM 609 C CA . LEU A 1 88 ? -13.930 9.920 9.629 1.00 92.75 88 LEU A CA 1
ATOM 610 C C . LEU A 1 88 ? -12.720 9.147 9.086 1.00 92.75 88 LEU A C 1
ATOM 612 O O . LEU A 1 88 ? -12.209 9.462 8.017 1.00 92.75 88 LEU A O 1
ATOM 616 N N . PHE A 1 89 ? -12.293 8.113 9.804 1.00 89.50 89 PHE A N 1
ATOM 617 C CA . PHE A 1 89 ? -11.187 7.261 9.383 1.00 89.50 89 PHE A CA 1
ATOM 618 C C . PHE A 1 89 ? -11.599 5.791 9.421 1.00 89.50 89 PHE A C 1
ATOM 620 O O . PHE A 1 89 ? -12.329 5.368 10.321 1.00 89.50 89 PHE A O 1
ATOM 627 N N . ALA A 1 90 ? -11.099 5.006 8.471 1.00 84.69 90 ALA A N 1
ATOM 628 C CA . ALA A 1 90 ? -11.043 3.557 8.600 1.00 84.69 90 ALA A CA 1
ATOM 629 C C . ALA A 1 90 ? -9.818 3.189 9.450 1.00 84.69 90 ALA A C 1
ATOM 631 O O . ALA A 1 90 ? -8.778 3.843 9.378 1.00 84.69 90 ALA A O 1
ATOM 632 N N . GLY A 1 91 ? -9.946 2.182 10.306 1.00 84.88 91 GLY A N 1
ATOM 633 C CA . GLY A 1 91 ? -8.855 1.740 11.166 1.00 84.88 91 GLY A CA 1
ATOM 634 C C . GLY A 1 91 ? -8.993 0.267 11.502 1.00 84.88 91 GLY A C 1
ATOM 635 O O . GLY A 1 91 ? -10.112 -0.228 11.654 1.00 84.88 91 GLY A O 1
ATOM 636 N N . THR A 1 92 ? -7.853 -0.399 11.648 1.00 89.00 92 THR A N 1
ATOM 637 C CA . THR A 1 92 ? -7.753 -1.804 12.044 1.00 89.00 92 THR A CA 1
ATOM 638 C C . THR A 1 92 ? -7.429 -1.922 13.531 1.00 89.00 92 THR A C 1
ATOM 640 O O . THR A 1 92 ? -6.639 -1.140 14.068 1.00 89.00 92 THR A O 1
ATOM 643 N N . LEU A 1 93 ? -8.047 -2.888 14.215 1.00 92.44 93 LEU A N 1
ATOM 644 C CA . LEU A 1 93 ? -7.679 -3.243 15.589 1.00 92.44 93 LEU A CA 1
ATOM 645 C C . LEU A 1 93 ? -6.470 -4.191 15.645 1.00 92.44 93 LEU A C 1
ATOM 647 O O . LEU A 1 93 ? -5.949 -4.441 16.726 1.00 92.44 93 LEU A O 1
ATOM 651 N N . GLY A 1 94 ? -6.014 -4.719 14.505 1.00 87.88 94 GLY A N 1
ATOM 652 C CA . GLY A 1 94 ? -4.886 -5.652 14.405 1.00 87.88 94 GLY A CA 1
ATOM 653 C C . GLY A 1 94 ? -5.185 -7.087 14.860 1.00 87.88 94 GLY A C 1
ATOM 654 O O . GLY A 1 94 ? -4.536 -8.015 14.391 1.00 87.88 94 GLY A O 1
ATOM 655 N N . ALA A 1 95 ? -6.175 -7.292 15.731 1.00 88.38 95 ALA A N 1
ATOM 656 C CA . ALA A 1 95 ? -6.663 -8.607 16.133 1.00 88.38 95 ALA A CA 1
ATOM 657 C C . ALA A 1 95 ? -8.151 -8.552 16.527 1.00 88.38 95 ALA A C 1
ATOM 659 O O . ALA A 1 95 ? -8.615 -7.494 16.963 1.00 88.38 95 ALA A O 1
ATOM 660 N N . PRO A 1 96 ? -8.900 -9.670 16.399 1.00 92.69 96 PRO A N 1
ATOM 661 C CA . PRO A 1 96 ? -10.299 -9.743 16.819 1.00 92.69 96 PRO A CA 1
ATOM 662 C C . PRO A 1 96 ? -10.501 -9.374 18.291 1.00 92.69 96 PRO A C 1
ATOM 664 O O . PRO A 1 96 ? -9.809 -9.900 19.164 1.00 92.69 96 PRO A O 1
ATOM 667 N N . VAL A 1 97 ? -11.497 -8.531 18.558 1.00 95.06 97 VAL A N 1
ATOM 668 C CA . VAL A 1 97 ? -11.988 -8.198 19.909 1.00 95.06 97 VAL A CA 1
ATOM 669 C C . VAL A 1 97 ? -13.410 -8.731 20.115 1.00 95.06 97 VAL A C 1
ATOM 671 O O . VAL A 1 97 ? -14.091 -9.080 19.151 1.00 95.06 97 VAL A O 1
ATOM 674 N N . GLY A 1 98 ? -13.882 -8.801 21.362 1.00 96.38 98 GLY A N 1
ATOM 675 C CA . GLY A 1 98 ? -15.210 -9.344 21.683 1.00 96.38 98 GLY A CA 1
ATOM 676 C C . GLY A 1 98 ? -16.350 -8.323 21.694 1.00 96.38 98 GLY A C 1
ATOM 677 O O . GLY A 1 98 ? -17.510 -8.718 21.810 1.00 96.38 98 GLY A O 1
ATOM 678 N N . ILE A 1 99 ? -16.053 -7.025 21.570 1.00 97.62 99 ILE A N 1
ATOM 679 C CA . ILE A 1 99 ? -17.050 -5.942 21.611 1.00 97.62 99 ILE A CA 1
ATOM 680 C C . ILE A 1 99 ? -17.124 -5.166 20.288 1.00 97.62 99 ILE A C 1
ATOM 682 O O . ILE A 1 99 ? -16.101 -5.002 19.616 1.00 97.62 99 ILE A O 1
ATOM 686 N N . PRO A 1 100 ? -18.303 -4.629 19.915 1.00 98.00 100 PRO A N 1
ATOM 687 C CA . PRO A 1 100 ? -18.428 -3.798 18.726 1.00 98.00 100 PRO A CA 1
ATOM 688 C C . PRO A 1 100 ? -17.653 -2.487 18.889 1.00 98.00 100 PRO A C 1
ATOM 690 O O . PRO A 1 100 ? -17.823 -1.753 19.871 1.00 98.00 100 PRO A O 1
ATOM 693 N N . ALA A 1 101 ? -16.814 -2.188 17.900 1.00 97.56 101 ALA A N 1
ATOM 694 C CA . ALA A 1 101 ? -15.895 -1.062 17.888 1.00 97.56 101 ALA A CA 1
ATOM 695 C C . ALA A 1 101 ? -16.016 -0.251 16.590 1.00 97.56 101 ALA A C 1
ATOM 697 O O . ALA A 1 101 ? -15.885 -0.771 15.478 1.00 97.56 101 ALA A O 1
ATOM 698 N N . VAL A 1 102 ? -16.239 1.056 16.732 1.00 96.94 102 VAL A N 1
ATOM 699 C CA . VAL A 1 102 ? -16.409 1.980 15.602 1.00 96.94 102 VAL A CA 1
ATOM 700 C C . VAL A 1 102 ? -15.500 3.196 15.726 1.00 96.94 102 VAL A C 1
ATOM 702 O O . VAL A 1 102 ? -15.138 3.622 16.822 1.00 96.94 102 VAL A O 1
ATOM 705 N N . SER A 1 103 ? -15.154 3.780 14.585 1.00 97.19 103 SER A N 1
ATOM 706 C CA . SER A 1 103 ? -14.456 5.057 14.500 1.00 97.19 103 SER A CA 1
ATOM 707 C C . SER A 1 103 ? -15.438 6.189 14.204 1.00 97.19 103 SER A C 1
ATOM 709 O O . SER A 1 103 ? -16.469 5.987 13.560 1.00 97.19 103 SER A O 1
ATOM 711 N N . VAL A 1 104 ? -15.121 7.397 14.671 1.00 97.69 104 VAL A N 1
ATOM 712 C CA . VAL A 1 104 ? -15.880 8.617 14.354 1.00 97.69 104 VAL A CA 1
ATOM 713 C C . VAL A 1 104 ? -14.947 9.793 14.081 1.00 97.69 104 VAL A C 1
ATOM 715 O O . VAL A 1 104 ? -13.788 9.794 14.504 1.00 97.69 104 VAL A O 1
ATOM 718 N N . SER A 1 105 ? -15.462 10.815 13.393 1.00 97.69 105 SER A N 1
ATOM 719 C CA . SER A 1 105 ? -14.756 12.087 13.219 1.00 97.69 105 SER A CA 1
ATOM 720 C C . SER A 1 105 ? -14.463 12.755 14.567 1.00 97.69 105 SER A C 1
ATOM 722 O O . SER A 1 105 ? -15.114 12.472 15.582 1.00 97.69 105 SER A O 1
ATOM 724 N N . TYR A 1 106 ? -13.492 13.669 14.582 1.00 97.31 106 TYR A N 1
ATOM 725 C CA . TYR A 1 106 ? -13.176 14.453 15.777 1.00 97.31 106 TYR A CA 1
ATOM 726 C C . TYR A 1 106 ? -14.407 15.226 16.274 1.00 97.31 106 TYR A C 1
ATOM 728 O O . TYR A 1 106 ? -14.729 15.171 17.460 1.00 97.31 106 TYR A O 1
ATOM 736 N N . ASP A 1 107 ? -15.136 15.891 15.373 1.00 96.88 107 ASP A N 1
ATOM 737 C CA . ASP A 1 107 ? -16.291 16.717 15.742 1.00 96.88 107 ASP A CA 1
ATOM 738 C C . ASP A 1 107 ? -17.424 15.889 16.360 1.00 96.88 107 ASP A C 1
ATOM 740 O O . ASP A 1 107 ? -17.987 16.280 17.386 1.00 96.88 107 ASP A O 1
ATOM 744 N N . ALA A 1 108 ? -17.717 14.712 15.795 1.00 98.00 108 ALA A N 1
ATOM 745 C CA . ALA A 1 108 ? -18.709 13.799 16.356 1.00 98.00 108 ALA A CA 1
ATOM 746 C C . ALA A 1 108 ? -18.283 13.306 17.747 1.00 98.00 108 ALA A C 1
ATOM 748 O O . ALA A 1 108 ? -19.068 13.367 18.692 1.00 98.00 108 ALA A O 1
ATOM 749 N N . GLY A 1 109 ? -17.023 12.885 17.905 1.00 98.00 109 GLY A N 1
ATOM 750 C CA . GLY A 1 109 ? -16.491 12.452 19.198 1.00 98.00 109 GLY A CA 1
ATOM 751 C C . GLY A 1 109 ? -16.515 13.554 20.261 1.00 98.00 109 GLY A C 1
ATOM 752 O O . GLY A 1 109 ? -16.962 13.325 21.386 1.00 98.00 109 GLY A O 1
ATOM 753 N N . ALA A 1 110 ? -16.116 14.777 19.905 1.00 97.81 110 ALA A N 1
ATOM 754 C CA . ALA A 1 110 ? -16.156 15.927 20.805 1.00 97.81 110 ALA A CA 1
ATOM 755 C C . ALA A 1 110 ? -17.598 16.280 21.210 1.00 97.81 110 ALA A C 1
ATOM 757 O O . ALA A 1 110 ? -17.864 16.573 22.379 1.00 97.81 110 ALA A O 1
ATOM 758 N N . GLN A 1 111 ? -18.548 16.196 20.274 1.00 98.19 111 GLN A N 1
ATOM 759 C CA . GLN A 1 111 ? -19.971 16.363 20.563 1.00 98.19 111 GLN A CA 1
ATOM 760 C C . GLN A 1 111 ? -20.490 15.274 21.511 1.00 98.19 111 GLN A C 1
ATOM 762 O O . GLN A 1 111 ? -21.247 15.580 22.438 1.00 98.19 111 GLN A O 1
ATOM 767 N N . PHE A 1 112 ? -20.077 14.018 21.318 1.00 98.31 112 PHE A N 1
ATOM 768 C CA . PHE A 1 112 ? -20.459 12.918 22.201 1.00 98.31 112 PHE A CA 1
ATOM 769 C C . PHE A 1 112 ? -19.947 13.145 23.624 1.00 98.31 112 PHE A C 1
ATOM 771 O O . PHE A 1 112 ? -20.725 13.039 24.570 1.00 98.31 112 PHE A O 1
ATOM 778 N N . ALA A 1 113 ? -18.683 13.552 23.772 1.00 97.50 113 ALA A N 1
ATOM 779 C CA . ALA A 1 113 ? -18.081 13.874 25.065 1.00 97.50 113 ALA A CA 1
ATOM 780 C C . ALA A 1 113 ? -18.773 15.053 25.777 1.00 97.50 113 ALA A C 1
ATOM 782 O O . ALA A 1 113 ? -18.903 15.049 27.001 1.00 97.50 113 ALA A O 1
ATOM 783 N N . ALA A 1 114 ? -19.242 16.056 25.027 1.00 97.75 114 ALA A N 1
ATOM 784 C CA . ALA A 1 114 ? -19.924 17.228 25.579 1.00 97.7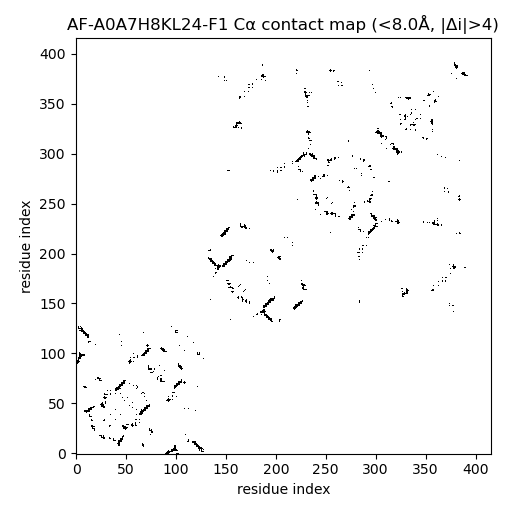5 114 ALA A CA 1
ATOM 785 C C . ALA A 1 114 ? -21.401 16.975 25.952 1.00 97.75 114 ALA A C 1
ATOM 787 O O . ALA A 1 114 ? -22.017 17.791 26.643 1.00 97.75 114 ALA A O 1
ATOM 788 N N . THR A 1 115 ? -21.989 15.863 25.500 1.00 98.19 115 THR A N 1
ATOM 789 C CA . THR A 1 115 ? -23.408 15.555 25.709 1.00 98.19 115 THR A CA 1
ATOM 790 C C . THR A 1 115 ? -23.604 14.751 26.995 1.00 98.19 115 THR A C 1
ATOM 792 O O . THR A 1 115 ? -23.437 13.532 27.032 1.00 98.19 115 THR A O 1
ATOM 795 N N . ALA A 1 116 ? -23.993 15.433 28.075 1.00 95.81 116 ALA A N 1
ATOM 796 C CA . ALA A 1 116 ? -24.209 14.796 29.372 1.00 95.81 116 ALA A CA 1
ATOM 797 C C . ALA A 1 116 ? -25.283 13.693 29.305 1.00 95.81 116 ALA A C 1
ATOM 799 O O . ALA A 1 116 ? -26.411 13.931 28.874 1.00 95.81 116 ALA A O 1
ATOM 800 N N . GLY A 1 117 ? -24.937 12.491 29.776 1.00 95.94 117 GLY A N 1
ATOM 801 C CA . GLY A 1 117 ? -25.860 11.352 29.821 1.00 95.94 117 GLY A CA 1
ATOM 802 C C . GLY A 1 117 ? -26.194 10.750 28.454 1.00 95.94 117 GLY A C 1
ATOM 803 O O . GLY A 1 117 ? -27.207 10.062 28.343 1.00 95.94 117 GLY A O 1
ATOM 804 N N . LEU A 1 118 ? -25.378 11.004 27.424 1.00 98.44 118 LEU A N 1
ATOM 805 C CA . LEU A 1 118 ? -25.552 10.406 26.104 1.00 98.44 118 LEU A CA 1
ATOM 806 C C . LEU A 1 118 ? -25.613 8.876 26.199 1.00 98.44 118 LEU A C 1
ATOM 808 O O . LEU A 1 118 ? -24.747 8.246 26.804 1.00 98.44 118 LEU A O 1
ATOM 812 N N . VAL A 1 119 ? -26.622 8.290 25.560 1.00 98.44 119 VAL A N 1
ATOM 813 C CA . VAL A 1 119 ? -26.779 6.845 25.385 1.00 98.44 119 VAL A CA 1
ATOM 814 C C . VAL A 1 119 ? -26.744 6.558 23.894 1.00 98.44 119 VAL A C 1
ATOM 816 O O . VAL A 1 119 ? -27.485 7.183 23.135 1.00 98.44 119 VAL A O 1
ATOM 819 N N . LEU A 1 120 ? -25.902 5.614 23.483 1.00 98.19 120 LEU A N 1
ATOM 820 C CA . LEU A 1 120 ? -25.794 5.174 22.094 1.00 98.19 120 LEU A CA 1
ATOM 821 C C . LEU A 1 120 ? -26.049 3.673 21.982 1.00 98.19 120 LEU A C 1
ATOM 823 O O . LEU A 1 120 ? -25.938 2.925 22.955 1.00 98.19 120 LEU A O 1
ATOM 827 N N . ARG A 1 121 ? -26.390 3.257 20.762 1.00 97.81 121 ARG A N 1
ATOM 828 C CA . ARG A 1 121 ? -26.377 1.870 20.304 1.00 97.81 121 ARG A CA 1
ATOM 829 C C . ARG A 1 121 ? -25.369 1.788 19.162 1.00 97.81 121 ARG A C 1
ATOM 831 O O . ARG A 1 121 ? -25.510 2.516 18.183 1.00 97.81 121 ARG A O 1
ATOM 838 N N . ILE A 1 122 ? -24.382 0.918 19.310 1.00 96.38 122 ILE A N 1
ATOM 839 C CA . ILE A 1 122 ? -23.416 0.544 18.281 1.00 96.38 122 ILE A CA 1
ATOM 840 C C . ILE A 1 122 ? -23.791 -0.859 17.832 1.00 96.38 122 ILE A C 1
ATOM 842 O O . ILE A 1 122 ? -24.036 -1.731 18.663 1.00 96.38 122 ILE A O 1
ATOM 846 N N . GLU A 1 123 ? -23.855 -1.053 16.527 1.00 96.06 123 GLU A N 1
ATOM 847 C CA . GLU A 1 123 ? -24.095 -2.346 15.906 1.00 96.06 123 GLU A CA 1
ATOM 848 C C . GLU A 1 123 ? -22.989 -2.568 14.885 1.00 96.06 123 GLU A C 1
ATOM 850 O O . GLU A 1 123 ? -22.747 -1.703 14.040 1.00 96.06 123 GLU A O 1
ATOM 855 N N . ALA A 1 124 ? -22.289 -3.686 15.024 1.00 94.31 124 ALA A N 1
ATOM 856 C CA . ALA A 1 124 ? -21.262 -4.124 14.100 1.00 94.31 124 ALA A CA 1
ATOM 857 C C . ALA A 1 124 ? -21.646 -5.525 13.627 1.00 94.31 124 ALA A C 1
ATOM 859 O O . ALA A 1 124 ? -21.856 -6.405 14.453 1.00 94.31 124 ALA A O 1
ATOM 860 N N . ASP A 1 125 ? -21.776 -5.691 12.315 1.00 92.94 125 ASP A N 1
ATOM 861 C CA . ASP A 1 125 ? -21.962 -6.989 11.666 1.00 92.94 125 ASP A CA 1
ATOM 862 C C . ASP A 1 125 ? -20.601 -7.380 11.095 1.00 92.94 125 ASP A C 1
ATOM 864 O O . ASP A 1 125 ? -20.144 -6.798 10.105 1.00 92.94 125 ASP A O 1
ATOM 868 N N . THR A 1 126 ? -19.886 -8.250 11.807 1.00 91.31 126 THR A N 1
ATOM 869 C CA . THR A 1 126 ? -18.506 -8.604 11.459 1.00 91.31 126 THR A CA 1
ATOM 870 C C . THR A 1 126 ? -18.282 -10.103 11.497 1.00 91.31 126 THR A C 1
ATOM 872 O O . THR A 1 126 ? -18.920 -10.864 12.218 1.00 91.31 126 THR A O 1
ATOM 875 N N . THR A 1 127 ? -17.324 -10.561 10.697 1.00 88.06 127 THR A N 1
ATOM 876 C CA . THR A 1 127 ? -16.861 -11.948 10.726 1.00 88.06 127 THR A CA 1
ATOM 877 C C . THR A 1 127 ? -15.355 -11.949 10.921 1.00 88.06 127 THR A C 1
ATOM 879 O O . THR A 1 127 ? -14.620 -11.410 10.100 1.00 88.06 127 THR A O 1
ATOM 882 N N . SER A 1 128 ? -14.899 -12.562 12.011 1.00 87.75 128 SER A N 1
ATOM 883 C CA . SER A 1 128 ? -13.483 -12.817 12.278 1.00 87.75 128 SER A CA 1
ATOM 884 C C . SER A 1 128 ? -13.270 -14.319 12.382 1.00 87.75 128 SER A C 1
ATOM 886 O O . SER A 1 128 ? -13.708 -14.953 13.341 1.00 87.75 128 SER A O 1
ATOM 888 N N . GLU A 1 129 ? -12.613 -14.901 11.385 1.00 87.69 129 GLU A N 1
ATOM 889 C CA . GLU A 1 129 ? -12.341 -16.334 11.342 1.00 87.69 129 GLU A CA 1
ATOM 890 C C . GLU A 1 129 ? -10.957 -16.621 10.766 1.00 87.69 129 GLU A C 1
ATOM 892 O O . GLU A 1 129 ? -10.397 -15.839 10.000 1.00 87.69 129 GLU A O 1
ATOM 897 N N . VAL A 1 130 ? -10.405 -17.776 11.130 1.00 88.12 130 VAL A N 1
ATOM 898 C CA . VAL A 1 130 ? -9.147 -18.249 10.555 1.00 88.12 130 VAL A CA 1
ATOM 899 C C . VAL A 1 130 ? -9.436 -18.828 9.175 1.00 88.12 130 VAL A C 1
ATOM 901 O O . VAL A 1 130 ? -10.169 -19.811 9.052 1.00 88.12 130 VAL A O 1
ATOM 904 N N . ARG A 1 131 ? -8.825 -18.245 8.142 1.00 90.12 131 ARG A N 1
ATOM 905 C CA . ARG A 1 131 ? -8.885 -18.738 6.761 1.00 90.12 131 ARG A CA 1
ATOM 906 C C . ARG A 1 131 ? -7.508 -19.170 6.273 1.00 90.12 131 ARG A C 1
ATOM 908 O O . ARG A 1 131 ? -6.484 -18.721 6.777 1.00 90.12 131 ARG A O 1
ATOM 915 N N . SER A 1 132 ? -7.495 -20.054 5.281 1.00 93.44 132 SER A N 1
ATOM 916 C CA . SER A 1 132 ? -6.280 -20.390 4.540 1.00 93.44 132 SER A CA 1
ATOM 917 C C . SER A 1 132 ? -6.137 -19.460 3.338 1.00 93.44 132 SER A C 1
ATOM 919 O O . SER A 1 132 ? -7.105 -19.235 2.616 1.00 93.44 132 SER A O 1
ATOM 921 N N . THR A 1 133 ? -4.923 -18.961 3.128 1.00 94.62 133 THR A N 1
ATOM 922 C CA . THR A 1 133 ? -4.499 -18.205 1.945 1.00 94.62 133 THR A CA 1
ATOM 923 C C . THR A 1 133 ? -3.211 -18.825 1.402 1.00 94.62 133 THR A C 1
ATOM 925 O O . THR A 1 133 ? -2.568 -19.622 2.094 1.00 94.62 133 THR A O 1
ATOM 928 N N . GLU A 1 134 ? -2.838 -18.496 0.171 1.00 96.38 134 GLU A N 1
ATOM 929 C CA . GLU A 1 134 ? -1.665 -19.057 -0.496 1.00 96.38 134 GLU A CA 1
ATOM 930 C C . GLU A 1 134 ? -0.813 -17.946 -1.109 1.00 96.38 134 GLU A C 1
ATOM 932 O O . GLU A 1 134 ? -1.320 -17.082 -1.818 1.00 96.38 134 GLU A O 1
ATOM 937 N N . ASN A 1 135 ? 0.501 -18.021 -0.889 1.00 98.44 135 ASN A N 1
ATOM 938 C CA . ASN A 1 135 ? 1.475 -17.288 -1.691 1.00 98.44 135 ASN A CA 1
ATOM 939 C C . ASN A 1 135 ? 1.864 -18.138 -2.905 1.00 98.44 135 ASN A C 1
ATOM 941 O O . ASN A 1 135 ? 2.133 -19.337 -2.767 1.00 98.44 135 ASN A O 1
ATOM 945 N N . VAL A 1 136 ? 1.989 -17.523 -4.080 1.00 98.62 136 VAL A N 1
ATOM 946 C CA . VAL A 1 136 ? 2.466 -18.201 -5.294 1.00 98.62 136 VAL A CA 1
ATOM 947 C C . VAL A 1 136 ? 3.867 -17.716 -5.636 1.00 98.62 136 VAL A C 1
ATOM 949 O O . VAL A 1 136 ? 4.101 -16.522 -5.772 1.00 98.62 136 VAL A O 1
ATOM 952 N N . PHE A 1 137 ? 4.804 -18.644 -5.838 1.00 98.50 137 PHE A N 1
ATOM 953 C CA . PHE A 1 137 ? 6.180 -18.315 -6.212 1.00 98.50 137 PHE A CA 1
ATOM 954 C C . PHE A 1 137 ? 6.562 -18.905 -7.565 1.00 98.50 137 PHE A C 1
ATOM 956 O O . PHE A 1 137 ? 6.288 -20.070 -7.859 1.00 98.50 137 PHE A O 1
ATOM 963 N N . ALA A 1 138 ? 7.305 -18.132 -8.354 1.00 98.25 138 ALA A N 1
ATOM 964 C CA . ALA A 1 138 ? 7.985 -18.620 -9.547 1.00 98.25 138 ALA A CA 1
ATOM 965 C C . ALA A 1 138 ? 9.439 -18.144 -9.548 1.00 98.25 138 ALA A C 1
ATOM 967 O O . ALA A 1 138 ? 9.706 -16.966 -9.354 1.00 98.25 138 ALA A O 1
ATOM 968 N N . GLN A 1 139 ? 10.399 -19.038 -9.794 1.00 98.56 139 GLN A N 1
ATOM 969 C CA . GLN A 1 139 ? 11.818 -18.674 -9.842 1.00 98.56 139 GLN A CA 1
ATOM 970 C C . GLN A 1 139 ? 12.458 -19.081 -11.168 1.00 98.56 139 GLN A C 1
ATOM 972 O O . GLN A 1 139 ? 12.201 -20.166 -11.700 1.00 98.56 139 GLN A O 1
ATOM 977 N N . THR A 1 140 ? 13.336 -18.231 -11.700 1.00 98.38 140 THR A N 1
ATOM 978 C CA . THR A 1 140 ? 14.114 -18.562 -12.897 1.00 98.38 140 THR A CA 1
ATOM 979 C C . THR A 1 140 ? 14.980 -19.805 -12.672 1.00 98.38 140 THR A C 1
ATOM 981 O O . THR A 1 140 ? 15.598 -19.989 -11.627 1.00 98.38 140 THR A O 1
ATOM 984 N N . ARG A 1 141 ? 15.086 -20.662 -13.698 1.00 96.31 141 ARG A N 1
ATOM 985 C CA . ARG A 1 141 ? 15.891 -21.905 -13.645 1.00 96.31 141 ARG A CA 1
ATOM 986 C C . ARG A 1 141 ? 17.403 -21.671 -13.595 1.00 96.31 141 ARG A C 1
ATOM 988 O O . ARG A 1 141 ? 18.151 -22.589 -13.277 1.00 96.31 141 ARG A O 1
ATOM 995 N N . HIS A 1 142 ? 17.843 -20.490 -14.014 1.00 96.12 142 HIS A N 1
ATOM 996 C CA . HIS A 1 142 ? 19.241 -20.078 -14.007 1.00 96.12 142 HIS A CA 1
ATOM 997 C C . HIS A 1 142 ? 19.400 -18.880 -13.074 1.00 96.12 142 HIS A C 1
ATOM 999 O O . HIS A 1 142 ? 18.424 -18.184 -12.790 1.00 96.12 142 HIS A O 1
ATOM 1005 N N . GLY A 1 143 ? 20.646 -18.628 -12.687 1.00 96.94 143 GLY A N 1
ATOM 1006 C CA . GLY A 1 143 ? 21.023 -17.532 -11.812 1.00 96.94 143 GLY A CA 1
ATOM 1007 C C . GLY A 1 143 ? 21.482 -18.029 -10.445 1.00 96.94 143 GLY A C 1
ATOM 1008 O O . GLY A 1 143 ? 21.259 -19.182 -10.076 1.00 96.94 143 GLY A O 1
ATOM 1009 N N . ARG A 1 144 ? 22.191 -17.160 -9.734 1.00 97.19 144 ARG A N 1
ATOM 1010 C CA . ARG A 1 144 ? 22.644 -17.358 -8.359 1.00 97.19 144 ARG A CA 1
ATOM 1011 C C . ARG A 1 144 ? 21.465 -17.388 -7.391 1.00 97.19 144 ARG A C 1
ATOM 1013 O O . ARG A 1 144 ? 20.631 -16.492 -7.430 1.00 97.19 144 ARG A O 1
ATOM 1020 N N . THR A 1 145 ? 21.395 -18.415 -6.551 1.00 97.31 145 THR A N 1
ATOM 1021 C CA . THR A 1 145 ? 20.374 -18.532 -5.494 1.00 97.31 145 THR A CA 1
ATOM 1022 C C . THR A 1 145 ? 20.852 -17.996 -4.149 1.00 97.31 145 THR A C 1
ATOM 1024 O O . THR A 1 145 ? 20.052 -17.934 -3.232 1.00 97.31 145 THR A O 1
ATOM 1027 N N . ASP A 1 146 ? 22.127 -17.621 -4.062 1.00 97.19 146 ASP A N 1
ATOM 1028 C CA . ASP A 1 146 ? 22.779 -16.917 -2.952 1.00 97.19 146 ASP A CA 1
ATOM 1029 C C . ASP A 1 146 ? 22.833 -15.391 -3.192 1.00 97.19 146 ASP A C 1
ATOM 1031 O O . ASP A 1 146 ? 23.672 -14.695 -2.632 1.00 97.19 146 ASP A O 1
ATOM 1035 N N . ASN A 1 147 ? 22.036 -14.898 -4.151 1.00 98.00 147 ASN A N 1
ATOM 1036 C CA . ASN A 1 147 ? 21.892 -13.487 -4.523 1.00 98.00 147 ASN A CA 1
ATOM 1037 C C . ASN A 1 147 ? 20.622 -13.324 -5.381 1.00 98.00 147 ASN A C 1
ATOM 1039 O O . ASN A 1 147 ? 20.688 -13.221 -6.610 1.00 98.00 147 ASN A O 1
ATOM 1043 N N . VAL A 1 148 ? 19.457 -13.426 -4.750 1.00 98.69 148 VAL A N 1
ATOM 1044 C CA . VAL A 1 148 ? 18.143 -13.486 -5.397 1.00 98.69 148 VAL A CA 1
ATOM 1045 C C . VAL A 1 148 ? 17.568 -12.087 -5.570 1.00 98.69 148 VAL A C 1
ATOM 1047 O O . VAL A 1 148 ? 17.467 -11.328 -4.615 1.00 98.69 148 VAL A O 1
ATOM 1050 N N . VAL A 1 149 ? 17.128 -11.772 -6.784 1.00 98.81 149 VAL A N 1
ATOM 1051 C CA . VAL A 1 149 ? 16.319 -10.583 -7.070 1.00 98.81 149 VAL A CA 1
ATOM 1052 C C . VAL A 1 149 ? 14.858 -10.970 -6.907 1.00 98.81 149 VAL A C 1
ATOM 1054 O O . VAL A 1 149 ? 14.369 -11.828 -7.648 1.00 98.81 149 VAL A O 1
ATOM 1057 N N . MET A 1 150 ? 14.163 -10.377 -5.943 1.00 98.81 150 MET A N 1
ATOM 1058 C CA . MET A 1 150 ? 12.741 -10.635 -5.734 1.00 98.81 150 MET A CA 1
ATOM 1059 C C . MET A 1 150 ? 11.884 -9.526 -6.339 1.00 98.81 150 MET A C 1
ATOM 1061 O O . MET A 1 150 ? 12.256 -8.358 -6.297 1.00 98.81 150 MET A O 1
ATOM 1065 N N . ALA A 1 151 ? 10.747 -9.901 -6.918 1.00 98.88 151 ALA A N 1
ATOM 1066 C CA . ALA A 1 151 ? 9.730 -8.975 -7.403 1.00 98.88 151 ALA A CA 1
ATOM 1067 C C . ALA A 1 151 ? 8.343 -9.504 -7.020 1.00 98.88 151 ALA A C 1
ATOM 1069 O O . ALA A 1 151 ? 8.067 -10.684 -7.252 1.00 98.88 151 ALA A O 1
ATOM 1070 N N . GLY A 1 152 ? 7.496 -8.664 -6.433 1.00 98.81 152 GLY A N 1
ATOM 1071 C CA . GLY A 1 152 ? 6.216 -9.080 -5.870 1.00 98.81 152 GLY A CA 1
ATOM 1072 C C . GLY A 1 152 ? 5.065 -8.123 -6.152 1.00 98.81 152 GLY A C 1
ATOM 1073 O O . GLY A 1 152 ? 5.275 -6.941 -6.410 1.00 98.81 152 GLY A O 1
ATOM 1074 N N . ALA A 1 153 ? 3.867 -8.692 -6.119 1.00 98.69 153 ALA A N 1
ATOM 1075 C CA . ALA A 1 153 ? 2.554 -8.054 -6.151 1.00 98.69 153 ALA A CA 1
ATOM 1076 C C . ALA A 1 153 ? 1.629 -8.915 -5.277 1.00 98.69 153 ALA A C 1
ATOM 1078 O O . ALA A 1 153 ? 1.889 -10.115 -5.161 1.00 98.69 153 ALA A O 1
ATOM 1079 N N . HIS A 1 154 ? 0.564 -8.390 -4.684 1.00 98.44 154 HIS A N 1
ATOM 1080 C CA . HIS A 1 154 ? -0.414 -9.257 -4.025 1.00 98.44 154 HIS A CA 1
ATOM 1081 C C . HIS A 1 154 ? -1.446 -9.810 -5.011 1.00 98.44 154 HIS A C 1
ATOM 1083 O O . HIS A 1 154 ? -1.666 -9.277 -6.101 1.00 98.44 154 HIS A O 1
ATOM 1089 N N . LEU A 1 155 ? -2.004 -10.965 -4.652 1.00 96.69 155 LEU A N 1
ATOM 1090 C CA . LEU A 1 155 ? -2.899 -11.784 -5.463 1.00 96.69 155 LEU A CA 1
ATOM 1091 C C . LEU A 1 155 ? -4.369 -11.541 -5.134 1.00 96.69 155 LEU A C 1
ATOM 1093 O O . LEU A 1 155 ? -5.225 -11.718 -6.002 1.00 96.69 155 LEU A O 1
ATOM 1097 N N . ASP A 1 156 ? -4.657 -11.251 -3.869 1.00 96.00 156 ASP A N 1
ATOM 1098 C CA . ASP A 1 156 ? -5.991 -10.919 -3.390 1.00 96.00 156 ASP A CA 1
ATOM 1099 C C . ASP A 1 156 ? -6.391 -9.489 -3.770 1.00 96.00 156 ASP A C 1
ATOM 1101 O O . ASP A 1 156 ? -5.584 -8.721 -4.285 1.00 96.00 156 ASP A O 1
ATOM 1105 N N . SER A 1 157 ? -7.660 -9.169 -3.549 1.00 94.19 157 SER A N 1
ATOM 1106 C CA . SER A 1 157 ? -8.208 -7.818 -3.626 1.00 94.19 157 SER A CA 1
ATOM 1107 C C . SER A 1 157 ? -9.068 -7.564 -2.398 1.00 94.19 157 SER A C 1
ATOM 1109 O O . SER A 1 157 ? -9.546 -8.523 -1.773 1.00 94.19 157 SER A O 1
ATOM 1111 N N . ASP A 1 158 ? -9.331 -6.292 -2.101 1.00 91.50 158 ASP A N 1
ATOM 1112 C CA . ASP A 1 158 ? -10.290 -5.925 -1.066 1.00 91.50 158 ASP A CA 1
ATOM 1113 C C . ASP A 1 158 ? -11.648 -6.644 -1.270 1.00 91.50 158 ASP A C 1
ATOM 1115 O O . ASP A 1 158 ? -12.160 -6.705 -2.396 1.00 91.50 158 ASP A O 1
ATOM 1119 N N . PRO A 1 159 ? -12.279 -7.194 -0.212 1.00 87.12 159 PRO A N 1
ATOM 1120 C CA . PRO A 1 159 ? -13.546 -7.918 -0.325 1.00 87.12 159 PRO A CA 1
ATOM 1121 C C . PRO A 1 159 ? -14.711 -7.126 -0.940 1.00 87.12 159 PRO A C 1
ATOM 1123 O O . PRO A 1 159 ? -15.683 -7.735 -1.399 1.00 87.12 159 PRO A O 1
ATOM 1126 N N . ALA A 1 160 ? -14.658 -5.792 -0.930 1.00 87.88 160 ALA A N 1
ATOM 1127 C CA . ALA A 1 160 ? -15.671 -4.927 -1.519 1.00 87.88 160 ALA A CA 1
ATOM 1128 C C . ALA A 1 160 ? -15.542 -4.793 -3.045 1.00 87.88 160 ALA A C 1
ATOM 1130 O O . ALA A 1 160 ? -16.512 -4.376 -3.687 1.00 87.88 160 ALA A O 1
ATOM 1131 N N . GLY A 1 161 ? -14.389 -5.134 -3.634 1.00 91.88 161 GLY A N 1
ATOM 1132 C CA . GLY A 1 161 ? -14.078 -4.890 -5.041 1.00 91.88 161 GLY A CA 1
ATOM 1133 C C . GLY A 1 161 ? -13.430 -6.075 -5.766 1.00 91.88 161 GLY A C 1
ATOM 1134 O O . GLY A 1 161 ? -12.845 -6.956 -5.149 1.00 91.88 161 GLY A O 1
ATOM 1135 N N . PRO A 1 162 ? -13.523 -6.136 -7.107 1.00 95.62 162 PRO A N 1
ATOM 1136 C CA . PRO A 1 162 ? -12.864 -7.188 -7.878 1.00 95.62 162 PRO A CA 1
ATOM 1137 C C . PRO A 1 162 ? -11.370 -6.921 -8.144 1.00 95.62 162 PRO A C 1
ATOM 1139 O O . PRO A 1 162 ? -10.748 -7.721 -8.844 1.00 95.62 162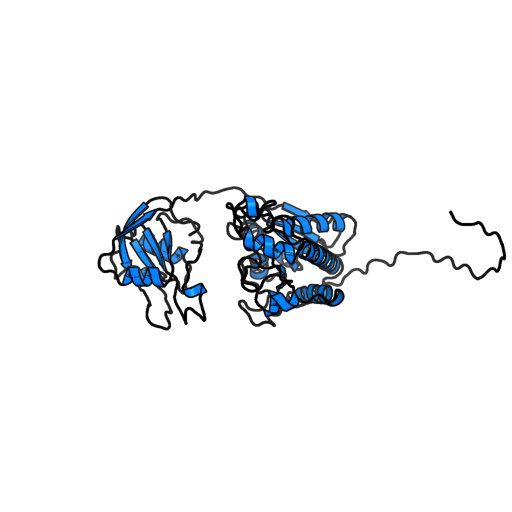 PRO A O 1
ATOM 1142 N N . GLY A 1 163 ? -10.823 -5.806 -7.650 1.00 96.44 163 GLY A N 1
ATOM 1143 C CA . GLY A 1 163 ? -9.394 -5.500 -7.675 1.00 96.44 163 GLY A CA 1
ATOM 1144 C C . GLY A 1 163 ? -8.791 -5.315 -9.061 1.00 96.44 163 GLY A C 1
ATOM 1145 O O . GLY A 1 163 ? -7.742 -5.878 -9.383 1.00 96.44 163 GLY A O 1
ATOM 1146 N N . TYR A 1 164 ? -9.489 -4.614 -9.956 1.00 97.44 164 TYR A N 1
ATOM 1147 C CA . TYR A 1 164 ? -9.047 -4.470 -11.341 1.00 97.44 164 TYR A CA 1
ATOM 1148 C C . TYR A 1 164 ? -7.749 -3.659 -11.476 1.00 97.44 164 TYR A C 1
ATOM 1150 O O . TYR A 1 164 ? -6.903 -4.001 -12.309 1.00 97.44 164 TYR A O 1
ATOM 1158 N N . ASN A 1 165 ? -7.588 -2.612 -10.669 1.00 98.31 165 ASN A N 1
ATOM 1159 C CA . ASN A 1 165 ? -6.336 -1.896 -10.475 1.00 98.31 165 ASN A CA 1
ATOM 1160 C C . ASN A 1 165 ? -5.561 -2.482 -9.292 1.00 98.31 165 ASN A C 1
ATOM 1162 O O . ASN A 1 165 ? -4.382 -2.796 -9.479 1.00 98.31 165 ASN A O 1
ATOM 1166 N N . ASP A 1 166 ? -6.249 -2.677 -8.161 1.00 97.81 166 ASP A N 1
ATOM 1167 C CA . ASP A 1 166 ? -5.716 -3.105 -6.865 1.00 97.81 166 ASP A CA 1
ATOM 1168 C C . ASP A 1 166 ? -6.097 -4.567 -6.528 1.00 97.81 166 ASP A C 1
ATOM 1170 O O . ASP A 1 166 ? -7.172 -4.852 -6.014 1.00 97.81 166 ASP A O 1
ATOM 1174 N N . ASN A 1 167 ? -5.304 -5.571 -6.895 1.00 97.31 167 ASN A N 1
ATOM 1175 C CA . ASN A 1 167 ? -3.990 -5.470 -7.534 1.00 97.31 167 ASN A CA 1
ATOM 1176 C C . ASN A 1 167 ? -3.897 -6.282 -8.826 1.00 97.31 167 ASN A C 1
ATOM 1178 O O . ASN A 1 167 ? -2.922 -6.970 -9.140 1.00 97.31 167 ASN A O 1
ATOM 1182 N N . GLY A 1 168 ? -4.936 -6.177 -9.651 1.00 98.25 168 GLY A N 1
ATOM 1183 C CA . GLY A 1 168 ? -4.941 -6.744 -10.994 1.00 98.25 168 GLY A CA 1
ATOM 1184 C C . GLY A 1 168 ? -3.820 -6.188 -11.878 1.00 98.25 168 GLY A C 1
ATOM 1185 O O . GLY A 1 168 ? -3.290 -6.917 -12.723 1.00 98.25 168 GLY A O 1
ATOM 1186 N N . THR A 1 169 ? -3.420 -4.924 -11.694 1.00 98.69 169 THR A N 1
ATOM 1187 C CA . THR A 1 169 ? -2.396 -4.291 -12.540 1.00 98.69 169 THR A CA 1
ATOM 1188 C C . THR A 1 169 ? -0.981 -4.766 -12.234 1.00 98.69 169 THR A C 1
ATOM 1190 O O . THR A 1 169 ? -0.294 -5.208 -13.164 1.00 98.69 169 THR A O 1
ATOM 1193 N N . GLY A 1 170 ? -0.555 -4.732 -10.968 1.00 98.62 170 GLY A N 1
ATOM 1194 C CA . GLY A 1 170 ? 0.750 -5.225 -10.538 1.00 98.62 170 GLY A CA 1
ATOM 1195 C C . GLY A 1 170 ? 0.885 -6.721 -10.790 1.00 98.62 170 GLY A C 1
ATOM 1196 O O . GLY A 1 170 ? 1.833 -7.153 -11.457 1.00 98.62 170 GLY A O 1
ATOM 1197 N N . SER A 1 171 ? -0.127 -7.509 -10.403 1.00 98.56 171 SER A N 1
ATOM 1198 C CA . SER A 1 171 ? -0.155 -8.957 -10.647 1.00 98.56 171 SER A CA 1
ATOM 1199 C C . SER A 1 171 ? -0.017 -9.329 -12.125 1.00 98.56 171 SER A C 1
ATOM 1201 O O . SER A 1 171 ? 0.749 -10.240 -12.467 1.00 98.56 171 SER A O 1
ATOM 1203 N N . ALA A 1 172 ? -0.734 -8.641 -13.022 1.00 98.44 172 ALA A N 1
ATOM 1204 C CA . ALA A 1 172 ? -0.687 -8.930 -14.455 1.00 98.44 172 ALA A CA 1
ATOM 1205 C C . ALA A 1 172 ? 0.657 -8.542 -15.090 1.00 98.44 172 ALA A C 1
ATOM 1207 O O . ALA A 1 172 ? 1.200 -9.310 -15.893 1.00 98.44 172 ALA A O 1
ATOM 1208 N N . ALA A 1 173 ? 1.213 -7.380 -14.733 1.00 98.75 173 ALA A N 1
ATOM 1209 C CA . ALA A 1 173 ? 2.516 -6.952 -15.237 1.00 98.75 173 ALA A CA 1
ATOM 1210 C C . ALA A 1 173 ? 3.639 -7.872 -14.742 1.00 98.75 173 ALA A C 1
ATOM 1212 O O . ALA A 1 173 ? 4.490 -8.289 -15.534 1.00 98.75 173 ALA A O 1
ATOM 1213 N N . LEU A 1 174 ? 3.601 -8.266 -13.465 1.00 98.75 174 LEU A N 1
ATOM 1214 C CA . LEU A 1 174 ? 4.560 -9.200 -12.883 1.00 98.75 174 LEU A CA 1
ATOM 1215 C C . LEU A 1 174 ? 4.539 -10.556 -13.603 1.00 98.75 174 LEU A C 1
ATOM 1217 O O . LEU A 1 174 ? 5.597 -11.119 -13.903 1.00 98.75 174 LEU A O 1
ATOM 1221 N N . LEU A 1 175 ? 3.346 -11.054 -13.952 1.00 98.75 175 LEU A N 1
ATOM 1222 C CA . LEU A 1 175 ? 3.186 -12.295 -14.712 1.00 98.75 175 LEU A CA 1
ATOM 1223 C C . LEU A 1 175 ? 3.801 -12.192 -16.109 1.00 98.75 175 LEU A C 1
ATOM 1225 O O . LEU A 1 175 ? 4.550 -13.084 -16.515 1.00 98.75 175 LEU A O 1
ATOM 1229 N N . GLU A 1 176 ? 3.532 -11.110 -16.841 1.00 98.69 176 GLU A N 1
ATOM 1230 C CA . GLU A 1 176 ? 4.120 -10.911 -18.169 1.00 98.69 176 GLU A CA 1
ATOM 1231 C C . GLU A 1 176 ? 5.653 -10.836 -18.094 1.00 98.69 176 GLU A C 1
ATOM 1233 O O . GLU A 1 176 ? 6.348 -11.487 -18.882 1.00 98.69 176 GLU A O 1
ATOM 1238 N N . VAL A 1 177 ? 6.205 -10.133 -17.101 1.00 98.75 177 VAL A N 1
ATOM 1239 C CA . VAL A 1 177 ? 7.658 -10.065 -16.889 1.00 98.75 177 VAL A CA 1
ATOM 1240 C C . VAL A 1 177 ? 8.238 -11.439 -16.555 1.00 98.75 177 VAL A C 1
ATOM 1242 O O . VAL A 1 177 ? 9.259 -11.817 -17.135 1.00 98.75 177 VAL A O 1
ATOM 1245 N N . ALA A 1 178 ? 7.576 -12.241 -15.718 1.00 98.62 178 ALA A N 1
ATOM 1246 C CA . ALA A 1 178 ? 7.993 -13.615 -15.437 1.00 98.62 178 ALA A CA 1
ATOM 1247 C C . ALA A 1 178 ? 8.030 -14.485 -16.710 1.00 98.62 178 ALA A C 1
ATOM 1249 O O . ALA A 1 178 ? 9.001 -15.219 -16.944 1.00 98.62 178 ALA A O 1
ATOM 1250 N N . LEU A 1 179 ? 7.025 -14.355 -17.586 1.00 98.50 179 LEU A N 1
ATOM 1251 C CA . LEU A 1 179 ? 6.971 -15.044 -18.881 1.00 98.50 179 LEU A CA 1
ATOM 1252 C C . LEU A 1 179 ? 8.102 -14.608 -19.825 1.00 98.50 179 LEU A C 1
ATOM 1254 O O . LEU A 1 179 ? 8.661 -15.442 -20.548 1.00 98.50 179 LEU A O 1
ATOM 1258 N N . GLN A 1 180 ? 8.474 -13.324 -19.829 1.00 98.44 180 GLN A N 1
ATOM 1259 C CA . GLN A 1 180 ? 9.621 -12.841 -20.604 1.00 98.44 180 GLN A CA 1
ATOM 1260 C C . GLN A 1 180 ? 10.953 -13.315 -20.010 1.00 98.44 180 GLN A C 1
ATOM 1262 O O . GLN A 1 180 ? 11.832 -13.767 -20.750 1.00 98.44 180 GLN A O 1
ATOM 1267 N N . MET A 1 181 ? 11.092 -13.310 -18.682 1.00 98.12 181 MET A N 1
ATOM 1268 C CA . MET A 1 181 ? 12.304 -13.760 -17.994 1.00 98.12 181 MET A CA 1
ATOM 1269 C C . MET A 1 181 ? 12.594 -15.250 -18.203 1.00 98.12 181 MET A C 1
ATOM 1271 O O . MET A 1 181 ? 13.759 -15.652 -18.254 1.00 98.12 181 MET A O 1
ATOM 1275 N N . ALA A 1 182 ? 11.569 -16.074 -18.443 1.00 96.56 182 ALA A N 1
ATOM 1276 C CA . ALA A 1 182 ? 11.741 -17.478 -18.823 1.00 96.56 182 ALA A CA 1
ATOM 1277 C C . ALA A 1 182 ? 12.530 -17.676 -20.138 1.00 96.56 182 ALA A C 1
ATOM 1279 O O . ALA A 1 182 ? 13.055 -18.766 -20.388 1.00 96.56 182 ALA A O 1
ATOM 1280 N N . LYS A 1 183 ? 12.641 -16.636 -20.978 1.00 96.94 183 LYS A N 1
ATOM 1281 C CA . LYS A 1 183 ? 13.343 -16.664 -22.274 1.00 96.94 183 LYS A CA 1
ATOM 1282 C C . LYS A 1 183 ? 14.824 -16.284 -22.169 1.00 96.94 183 LYS A C 1
ATOM 1284 O O . LYS A 1 183 ? 15.550 -16.411 -23.157 1.00 96.94 183 LYS A O 1
ATOM 1289 N N . VAL A 1 184 ? 15.294 -15.837 -21.001 1.00 96.31 184 VAL A N 1
ATOM 1290 C CA . VAL A 1 184 ? 16.681 -15.397 -20.785 1.00 96.31 184 VAL A CA 1
ATOM 1291 C C . VAL A 1 184 ? 17.396 -16.249 -19.731 1.00 96.31 184 VAL A C 1
ATOM 1293 O O . VAL A 1 184 ? 16.821 -17.131 -19.095 1.00 96.31 184 VAL A O 1
ATOM 1296 N N . LYS A 1 185 ? 18.707 -16.035 -19.588 1.00 97.31 185 LYS A N 1
ATOM 1297 C CA . LYS A 1 185 ? 19.553 -16.716 -18.598 1.00 97.31 185 LYS A CA 1
ATOM 1298 C C . LYS A 1 185 ? 20.204 -15.660 -17.710 1.00 97.31 185 LYS A C 1
ATOM 1300 O O . LYS A 1 185 ? 21.258 -15.147 -18.106 1.00 97.31 185 LYS A O 1
ATOM 1305 N N . PRO A 1 186 ? 19.570 -15.295 -16.586 1.00 97.25 186 PRO A N 1
ATOM 1306 C CA . PRO A 1 186 ? 20.082 -14.238 -15.729 1.00 97.25 186 PRO A CA 1
ATOM 1307 C C . PRO A 1 186 ? 21.325 -14.689 -14.948 1.00 97.25 186 PRO A C 1
ATOM 1309 O O . PRO A 1 186 ? 21.630 -15.884 -14.856 1.00 97.25 186 PRO A O 1
ATOM 1312 N N . ALA A 1 187 ? 22.078 -13.718 -14.429 1.00 97.25 187 ALA A N 1
ATOM 1313 C CA . ALA A 1 187 ? 23.222 -13.959 -13.552 1.00 97.25 187 ALA A CA 1
ATOM 1314 C C . ALA A 1 187 ? 22.768 -14.291 -12.125 1.00 97.25 187 ALA A C 1
ATOM 1316 O O . ALA A 1 187 ? 23.330 -15.191 -11.501 1.00 97.25 187 ALA A O 1
ATOM 1317 N N . ASN A 1 188 ? 21.713 -13.619 -11.675 1.00 98.25 188 ASN A N 1
ATOM 1318 C CA . ASN A 1 188 ? 21.046 -13.767 -10.389 1.00 98.25 188 ASN A CA 1
ATOM 1319 C C . ASN A 1 188 ? 19.701 -14.463 -10.592 1.00 98.25 188 ASN A C 1
ATOM 1321 O O . ASN A 1 188 ? 19.059 -14.267 -11.626 1.00 98.25 188 ASN A O 1
ATOM 1325 N N . ALA A 1 189 ? 19.291 -15.332 -9.669 1.00 98.44 189 ALA A N 1
ATOM 1326 C CA . ALA A 1 189 ? 17.961 -15.917 -9.761 1.00 98.44 189 ALA A CA 1
ATOM 1327 C C . ALA A 1 189 ? 16.928 -14.808 -9.536 1.00 98.44 189 ALA A C 1
ATOM 1329 O O . ALA A 1 189 ? 17.075 -14.015 -8.610 1.00 98.44 189 ALA A O 1
ATOM 1330 N N . VAL A 1 190 ? 15.897 -14.757 -10.378 1.00 98.81 190 VAL A N 1
ATOM 1331 C CA . VAL A 1 190 ? 14.752 -13.871 -10.159 1.00 98.81 190 VAL A CA 1
ATOM 1332 C C . VAL A 1 190 ? 13.616 -14.699 -9.591 1.00 98.81 190 VAL A C 1
ATOM 1334 O O . VAL A 1 190 ? 13.244 -15.710 -10.198 1.00 98.81 190 VAL A O 1
ATOM 1337 N N . ARG A 1 191 ? 13.094 -14.291 -8.434 1.00 98.88 191 ARG A N 1
ATOM 1338 C CA . ARG A 1 191 ? 11.943 -14.908 -7.773 1.00 98.88 191 ARG A CA 1
ATOM 1339 C C . ARG A 1 191 ? 10.769 -13.934 -7.799 1.00 98.88 191 ARG A C 1
ATOM 1341 O O . ARG A 1 191 ? 10.831 -12.858 -7.222 1.00 98.88 191 ARG A O 1
ATOM 1348 N N . PHE A 1 192 ? 9.715 -14.350 -8.476 1.00 98.88 192 PHE A N 1
ATOM 1349 C CA . PHE A 1 192 ? 8.427 -13.682 -8.524 1.00 98.88 192 PHE A CA 1
ATOM 1350 C C . PHE A 1 192 ? 7.546 -14.216 -7.402 1.00 98.88 192 PHE A C 1
ATOM 1352 O O . PHE A 1 192 ? 7.546 -15.432 -7.168 1.00 98.88 192 PHE A O 1
ATOM 1359 N N . ALA A 1 193 ? 6.821 -13.327 -6.736 1.00 98.81 193 ALA A N 1
ATOM 1360 C CA . ALA A 1 193 ? 5.885 -13.666 -5.677 1.00 98.81 193 ALA A CA 1
ATOM 1361 C C . ALA A 1 193 ? 4.529 -13.003 -5.931 1.00 98.81 193 ALA A C 1
ATOM 1363 O O . ALA A 1 193 ? 4.472 -11.824 -6.267 1.00 98.81 193 ALA A O 1
ATOM 1364 N N . TRP A 1 194 ? 3.461 -13.774 -5.759 1.00 98.81 194 TRP A N 1
ATOM 1365 C CA . TRP A 1 194 ? 2.109 -13.259 -5.609 1.00 98.81 194 TRP A CA 1
ATOM 1366 C C . TRP A 1 194 ? 1.667 -13.515 -4.175 1.00 98.81 194 TRP A C 1
ATOM 1368 O O . TRP A 1 194 ? 1.538 -14.679 -3.781 1.00 98.81 194 TRP A O 1
ATOM 1378 N N . TRP A 1 195 ? 1.535 -12.449 -3.393 1.00 98.75 195 TRP A N 1
ATOM 1379 C CA . TRP A 1 195 ? 1.257 -12.517 -1.960 1.00 98.75 195 TRP A CA 1
ATOM 1380 C C . TRP A 1 195 ? -0.229 -12.713 -1.699 1.00 98.75 195 TRP A C 1
ATOM 1382 O O . TRP A 1 195 ? -1.055 -12.103 -2.360 1.00 98.75 195 TRP A O 1
ATOM 1392 N N . GLY A 1 196 ? -0.581 -13.598 -0.776 1.00 97.44 196 GLY A N 1
ATOM 1393 C CA . GLY A 1 196 ? -1.967 -13.791 -0.370 1.00 97.44 196 GLY A CA 1
ATOM 1394 C C . GLY A 1 196 ? -2.307 -12.992 0.885 1.00 97.44 196 GLY A C 1
ATOM 1395 O O . GLY A 1 196 ? -1.519 -12.968 1.829 1.00 97.44 196 GLY A O 1
ATOM 1396 N N . ALA A 1 197 ? -3.529 -12.468 0.941 1.00 95.44 197 ALA A N 1
ATOM 1397 C CA . ALA A 1 197 ? -4.074 -11.740 2.089 1.00 95.44 197 ALA A CA 1
ATOM 1398 C C . ALA A 1 197 ? -3.245 -10.494 2.468 1.00 95.44 197 ALA A C 1
ATOM 1400 O O . ALA A 1 197 ? -2.985 -10.253 3.650 1.00 95.44 197 ALA A O 1
ATOM 1401 N N . GLU A 1 198 ? -2.816 -9.727 1.466 1.00 96.12 198 GLU A N 1
ATOM 1402 C CA . GLU A 1 198 ? -2.221 -8.400 1.666 1.00 96.12 198 GLU A CA 1
ATOM 1403 C C . GLU A 1 198 ? -3.257 -7.439 2.258 1.00 96.12 198 GLU A C 1
ATOM 1405 O O . GLU A 1 198 ? -2.995 -6.816 3.288 1.00 96.12 198 GLU A O 1
ATOM 1410 N N . GLU A 1 199 ? -4.487 -7.487 1.744 1.00 92.50 199 GLU A N 1
ATOM 1411 C CA . GLU A 1 199 ? -5.585 -6.586 2.122 1.00 92.50 199 GLU A CA 1
ATOM 1412 C C . GLU A 1 199 ? -6.096 -6.858 3.546 1.00 92.50 199 GLU A C 1
ATOM 1414 O O . GLU A 1 199 ? -6.778 -6.051 4.176 1.00 92.50 199 GLU A O 1
ATOM 1419 N N . ALA A 1 200 ? -5.733 -8.017 4.105 1.00 89.25 200 ALA A N 1
ATOM 1420 C CA . ALA A 1 200 ? -5.982 -8.370 5.501 1.00 89.25 200 ALA A CA 1
ATOM 1421 C C . ALA A 1 200 ? -4.862 -7.912 6.462 1.00 89.25 200 ALA A C 1
ATOM 1423 O O . ALA A 1 200 ? -4.928 -8.211 7.662 1.00 89.25 200 ALA A O 1
ATOM 1424 N N . GLY A 1 201 ? -3.842 -7.211 5.953 1.00 89.19 201 GLY A N 1
ATOM 1425 C CA . GLY A 1 201 ? -2.700 -6.693 6.709 1.00 89.19 201 GLY A CA 1
ATOM 1426 C C . GLY A 1 201 ? -1.374 -7.395 6.404 1.00 89.19 201 GLY A C 1
ATOM 1427 O O . GLY A 1 201 ? -0.707 -7.853 7.330 1.00 89.19 201 GLY A O 1
ATOM 1428 N N . LEU A 1 202 ? -0.984 -7.472 5.127 1.00 94.94 202 LEU A N 1
ATOM 1429 C CA . LEU A 1 202 ? 0.317 -7.977 4.649 1.00 94.94 202 LEU A CA 1
ATOM 1430 C C . LEU A 1 202 ? 0.622 -9.428 5.065 1.00 94.94 202 LEU A C 1
ATOM 1432 O O . LEU A 1 202 ? 1.780 -9.817 5.235 1.00 94.94 202 LEU A O 1
ATOM 1436 N N . VAL A 1 203 ? -0.410 -10.253 5.268 1.00 95.06 203 VAL A N 1
ATOM 1437 C CA . VAL A 1 203 ? -0.278 -11.556 5.942 1.00 95.06 203 VAL A CA 1
ATOM 1438 C C . VAL A 1 203 ? 0.671 -12.488 5.185 1.00 95.06 203 VAL A C 1
ATOM 1440 O O . VAL A 1 203 ? 1.512 -13.156 5.791 1.00 95.06 203 VAL A O 1
ATOM 1443 N N . GLY A 1 204 ? 0.552 -12.539 3.857 1.00 97.75 204 GLY A N 1
ATOM 1444 C CA . GLY A 1 204 ? 1.339 -13.427 3.008 1.00 97.75 204 GLY A CA 1
ATOM 1445 C C . GLY A 1 204 ? 2.827 -13.093 2.991 1.00 97.75 204 GLY A C 1
ATOM 1446 O O . GLY A 1 204 ? 3.656 -13.987 3.198 1.00 97.75 204 GLY A O 1
ATOM 1447 N N . SER A 1 205 ? 3.177 -11.830 2.748 1.00 98.38 205 SER A N 1
ATOM 1448 C CA . SER A 1 205 ? 4.570 -11.372 2.708 1.00 98.38 205 SER A CA 1
ATOM 1449 C C . SER A 1 205 ? 5.219 -11.405 4.091 1.00 98.38 205 SER A C 1
ATOM 1451 O O . SER A 1 205 ? 6.345 -11.900 4.210 1.00 98.38 205 SER A O 1
ATOM 1453 N N . GLN A 1 206 ? 4.495 -11.009 5.144 1.00 97.81 206 GLN A N 1
ATOM 1454 C CA . GLN A 1 206 ? 4.982 -11.098 6.522 1.00 97.81 206 GLN A CA 1
ATOM 1455 C C . GLN A 1 206 ? 5.281 -12.548 6.914 1.00 97.81 206 GLN A C 1
ATOM 1457 O O . GLN A 1 206 ? 6.385 -12.850 7.365 1.00 97.81 206 GLN A O 1
ATOM 1462 N N . TYR A 1 207 ? 4.353 -13.475 6.650 1.00 97.94 207 TYR A N 1
ATOM 1463 C CA . TYR A 1 207 ? 4.574 -14.896 6.924 1.00 97.94 207 TYR A CA 1
ATOM 1464 C C . TYR A 1 207 ? 5.788 -15.453 6.168 1.00 97.94 207 TYR A C 1
ATOM 1466 O O . TYR A 1 207 ? 6.555 -16.248 6.715 1.00 97.94 207 TYR A O 1
ATOM 1474 N N . TYR A 1 208 ? 5.979 -15.049 4.905 1.00 98.56 208 TYR A N 1
ATOM 1475 C CA . TYR A 1 208 ? 7.141 -15.470 4.128 1.00 98.56 208 TYR A CA 1
ATOM 1476 C C . TYR A 1 208 ? 8.442 -15.023 4.789 1.00 98.56 208 TYR A C 1
ATOM 1478 O O . TYR A 1 208 ? 9.297 -15.875 5.027 1.00 98.56 208 TYR A O 1
ATOM 1486 N N . VAL A 1 209 ? 8.574 -13.734 5.110 1.00 98.44 209 VAL A N 1
ATOM 1487 C CA . VAL A 1 209 ? 9.785 -13.179 5.726 1.00 98.44 209 VAL A CA 1
ATOM 1488 C C . VAL A 1 209 ? 10.046 -13.798 7.102 1.00 98.44 209 VAL A C 1
ATOM 1490 O O . VAL A 1 209 ? 11.162 -14.255 7.346 1.00 98.44 209 VAL A O 1
ATOM 1493 N N . ASP A 1 210 ? 9.022 -13.929 7.949 1.00 98.19 210 ASP A N 1
ATOM 1494 C CA . ASP A 1 210 ? 9.133 -14.538 9.286 1.00 98.19 210 ASP A CA 1
ATOM 1495 C C . ASP A 1 210 ? 9.585 -16.007 9.242 1.00 98.19 210 ASP A C 1
ATOM 1497 O O . ASP A 1 210 ? 10.152 -16.532 10.203 1.00 98.19 210 ASP A O 1
ATOM 1501 N N . SER A 1 211 ? 9.333 -16.696 8.124 1.00 98.00 211 SER A N 1
ATOM 1502 C CA . SER A 1 211 ? 9.729 -18.094 7.928 1.00 98.00 211 SER A CA 1
ATOM 1503 C C . SER A 1 211 ? 11.179 -18.276 7.460 1.00 98.00 211 SER A C 1
ATOM 1505 O O . SER A 1 211 ? 11.672 -19.409 7.426 1.00 98.00 211 SER A O 1
ATOM 1507 N N . LEU A 1 212 ? 11.866 -17.194 7.077 1.00 98.19 212 LEU A N 1
ATOM 1508 C CA . LEU A 1 212 ? 13.235 -17.254 6.577 1.00 98.19 212 LEU A CA 1
ATOM 1509 C C . LEU A 1 212 ? 14.240 -17.387 7.723 1.00 98.19 212 LEU A C 1
ATOM 1511 O O . LEU A 1 212 ? 14.123 -16.785 8.785 1.00 98.19 212 LEU A O 1
ATOM 1515 N N . THR A 1 213 ? 15.299 -18.154 7.479 1.00 98.38 213 THR A N 1
ATOM 1516 C CA . THR A 1 213 ? 16.505 -18.093 8.314 1.00 98.38 213 THR A CA 1
ATOM 1517 C C . THR A 1 213 ? 17.321 -16.842 7.981 1.00 98.38 213 THR A C 1
ATOM 1519 O O . THR A 1 213 ? 17.236 -16.324 6.870 1.00 98.38 213 THR A O 1
ATOM 1522 N N . GLU A 1 214 ? 18.196 -16.409 8.891 1.00 97.50 214 GLU A N 1
ATOM 1523 C CA . GLU A 1 214 ? 19.123 -15.284 8.665 1.00 97.50 214 GLU A CA 1
ATOM 1524 C C . GLU A 1 214 ? 19.942 -15.445 7.371 1.00 97.50 214 GLU A C 1
ATOM 1526 O O . GLU A 1 214 ? 20.114 -14.497 6.609 1.00 97.50 214 GLU A O 1
ATOM 1531 N N . GLN A 1 215 ? 20.381 -16.671 7.062 1.00 97.44 215 GLN A N 1
ATOM 1532 C CA . GLN A 1 215 ? 21.070 -16.950 5.803 1.00 97.44 215 GLN A CA 1
ATOM 1533 C C . GLN A 1 215 ? 20.162 -16.701 4.589 1.00 97.44 215 GLN A C 1
ATOM 1535 O O . GLN A 1 215 ? 20.610 -16.132 3.602 1.00 97.44 215 GLN A O 1
ATOM 1540 N N . GLN A 1 216 ? 18.897 -17.120 4.648 1.00 98.19 216 GLN A N 1
ATOM 1541 C CA . GLN A 1 216 ? 17.958 -16.939 3.538 1.00 98.19 216 GLN A CA 1
ATOM 1542 C C . GLN A 1 216 ? 17.549 -15.478 3.348 1.00 98.19 216 GLN A C 1
ATOM 1544 O O . GLN A 1 216 ? 17.307 -15.080 2.212 1.00 98.19 216 GLN A O 1
ATOM 1549 N N . VAL A 1 217 ? 17.500 -14.692 4.428 1.00 98.25 217 VAL A N 1
ATOM 1550 C CA . VAL A 1 217 ? 17.389 -13.228 4.358 1.00 98.25 217 VAL A CA 1
ATOM 1551 C C . VAL A 1 217 ? 18.600 -12.665 3.607 1.00 98.25 217 VAL A C 1
ATOM 1553 O O . VAL A 1 217 ? 18.423 -11.969 2.614 1.00 98.25 217 VAL A O 1
ATOM 1556 N N . GLY A 1 218 ? 19.821 -13.060 3.990 1.00 97.44 218 GLY A N 1
ATOM 1557 C CA . GLY A 1 218 ? 21.057 -12.630 3.320 1.00 97.44 218 GLY A CA 1
ATOM 1558 C C . GLY A 1 218 ? 21.214 -13.101 1.866 1.00 97.44 218 GLY A C 1
ATOM 1559 O O . GLY A 1 218 ? 21.947 -12.482 1.096 1.00 97.44 218 GLY A O 1
ATOM 1560 N N . ASP A 1 219 ? 20.516 -14.166 1.464 1.00 98.31 219 ASP A N 1
ATOM 1561 C CA . ASP A 1 219 ? 20.475 -14.634 0.075 1.00 98.31 219 ASP A CA 1
ATOM 1562 C C . ASP A 1 219 ? 19.575 -13.750 -0.818 1.00 98.31 219 ASP A C 1
ATOM 1564 O O . ASP A 1 219 ? 19.633 -13.878 -2.045 1.00 98.31 219 ASP A O 1
ATOM 1568 N N . ILE A 1 220 ? 18.733 -12.870 -0.256 1.00 98.75 220 ILE A N 1
ATOM 1569 C CA . ILE A 1 220 ? 17.878 -11.940 -1.009 1.00 98.75 220 ILE A CA 1
ATOM 1570 C C . ILE A 1 220 ? 18.632 -10.623 -1.215 1.00 98.75 220 ILE A C 1
ATOM 1572 O O . ILE A 1 220 ? 18.901 -9.879 -0.282 1.00 98.75 220 ILE A O 1
ATOM 1576 N N . ALA A 1 221 ? 18.956 -10.323 -2.471 1.00 98.69 221 ALA A N 1
ATOM 1577 C CA . ALA A 1 221 ? 19.715 -9.135 -2.845 1.00 98.69 221 ALA A CA 1
ATOM 1578 C C . ALA A 1 221 ? 18.892 -7.846 -2.731 1.00 98.69 221 ALA A C 1
ATOM 1580 O O . ALA A 1 221 ? 19.437 -6.800 -2.393 1.00 98.69 221 ALA A O 1
ATOM 1581 N N . LEU A 1 222 ? 17.615 -7.928 -3.116 1.00 98.88 222 LEU A N 1
ATOM 1582 C CA . LEU A 1 222 ? 16.648 -6.833 -3.100 1.00 98.88 222 LEU A CA 1
ATOM 1583 C C . LEU A 1 222 ? 15.225 -7.345 -3.337 1.00 98.88 222 LEU A C 1
ATOM 1585 O O . LEU A 1 222 ? 15.035 -8.422 -3.921 1.00 98.88 222 LEU A O 1
ATOM 1589 N N . TYR A 1 223 ? 14.246 -6.523 -2.969 1.00 98.88 223 TYR A N 1
ATOM 1590 C CA . TYR A 1 223 ? 12.828 -6.725 -3.241 1.00 98.88 223 TYR A CA 1
ATOM 1591 C C . TYR A 1 223 ? 12.236 -5.563 -4.057 1.00 98.88 223 TYR A C 1
ATOM 1593 O O . TYR A 1 223 ? 12.418 -4.393 -3.732 1.00 98.88 223 TYR A O 1
ATOM 1601 N N . LEU A 1 224 ? 11.525 -5.884 -5.139 1.00 98.94 224 LEU A N 1
ATOM 1602 C CA . LEU A 1 224 ? 10.796 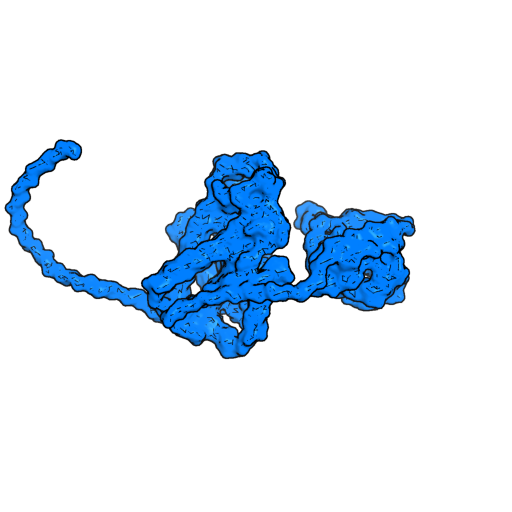-4.920 -5.960 1.00 98.94 224 LEU A CA 1
ATOM 1603 C C . LEU A 1 224 ? 9.290 -5.089 -5.752 1.00 98.94 224 LEU A C 1
ATOM 1605 O O . LEU A 1 224 ? 8.759 -6.161 -6.038 1.00 98.94 224 LEU A O 1
ATOM 1609 N N . ASN A 1 225 ? 8.609 -4.042 -5.299 1.00 98.81 225 ASN A N 1
ATOM 1610 C CA . ASN A 1 225 ? 7.178 -4.071 -5.021 1.00 98.81 225 ASN A CA 1
ATOM 1611 C C . ASN A 1 225 ? 6.368 -3.413 -6.138 1.00 98.81 225 ASN A C 1
ATOM 1613 O O . ASN A 1 225 ? 6.650 -2.272 -6.520 1.00 98.81 225 ASN A O 1
ATOM 1617 N N . PHE A 1 226 ? 5.355 -4.120 -6.635 1.00 98.50 226 PHE A N 1
ATOM 1618 C CA . PHE A 1 226 ? 4.469 -3.656 -7.697 1.00 98.50 226 PHE A CA 1
ATOM 1619 C C . PHE A 1 226 ? 3.027 -3.937 -7.320 1.00 98.50 226 PHE A C 1
ATOM 1621 O O . PHE A 1 226 ? 2.494 -5.016 -7.560 1.00 98.50 226 PHE A O 1
ATOM 1628 N N . ASP A 1 227 ? 2.434 -2.925 -6.717 1.00 96.38 227 ASP A N 1
ATOM 1629 C CA . ASP A 1 227 ? 1.053 -2.937 -6.299 1.00 96.38 227 ASP A CA 1
ATOM 1630 C C . ASP A 1 227 ? 0.180 -2.308 -7.401 1.00 96.38 227 ASP A C 1
ATOM 1632 O O . ASP A 1 227 ? 0.224 -2.701 -8.571 1.00 96.38 227 ASP A O 1
ATOM 1636 N N . MET A 1 228 ? -0.501 -1.219 -7.086 1.00 97.50 228 MET A N 1
ATOM 1637 C CA . MET A 1 228 ? -1.212 -0.392 -8.047 1.00 97.50 228 MET A CA 1
ATOM 1638 C C . MET A 1 228 ? -0.242 0.340 -8.990 1.00 97.50 228 MET A C 1
ATOM 1640 O O . MET A 1 228 ? 0.430 1.308 -8.608 1.00 97.50 228 MET A O 1
ATOM 1644 N N . ILE A 1 229 ? -0.208 -0.085 -10.257 1.00 98.56 229 ILE A N 1
ATOM 1645 C CA . ILE A 1 229 ? 0.639 0.516 -11.307 1.00 98.56 229 ILE A CA 1
ATOM 1646 C C . ILE A 1 229 ? -0.162 1.096 -12.482 1.00 98.56 229 ILE A C 1
ATOM 1648 O O . ILE A 1 229 ? 0.422 1.464 -13.511 1.00 98.56 229 ILE A O 1
ATOM 1652 N N . GLY A 1 230 ? -1.490 1.145 -12.375 1.00 98.25 230 GLY A N 1
ATOM 1653 C CA . GLY A 1 230 ? -2.390 1.531 -13.458 1.00 98.25 230 GLY A CA 1
ATOM 1654 C C . GLY A 1 230 ? -3.522 2.476 -13.064 1.00 98.25 230 GLY A C 1
ATOM 1655 O O . GLY A 1 230 ? -4.509 2.522 -13.797 1.00 98.25 230 GLY A O 1
ATOM 1656 N N . SER A 1 231 ? -3.397 3.235 -11.972 1.00 98.62 231 SER A N 1
ATOM 1657 C CA . SER A 1 231 ? -4.485 4.068 -11.433 1.00 98.62 231 SER A CA 1
ATOM 1658 C C . SER A 1 231 ? -5.104 5.001 -12.491 1.00 98.62 231 SER A C 1
ATOM 1660 O O . SER A 1 231 ? -4.394 5.568 -13.334 1.00 98.62 231 SER A O 1
ATOM 1662 N N . PRO A 1 232 ? -6.434 5.196 -12.499 1.00 98.31 232 PRO A N 1
ATOM 1663 C CA . PRO A 1 232 ? -7.139 5.885 -13.584 1.00 98.31 232 PRO A CA 1
ATOM 1664 C C . PRO A 1 232 ? -6.685 7.342 -13.750 1.00 98.31 232 PRO A C 1
ATOM 1666 O O . PRO A 1 232 ? -6.557 7.839 -14.877 1.00 98.31 232 PRO A O 1
ATOM 1669 N N . ASN A 1 233 ? -6.387 8.013 -12.638 1.00 98.50 233 ASN A N 1
ATOM 1670 C CA . ASN A 1 233 ? -5.857 9.366 -12.562 1.00 98.50 233 ASN A CA 1
ATOM 1671 C C . ASN A 1 233 ? -4.404 9.349 -12.051 1.00 98.50 233 ASN A C 1
ATOM 1673 O O . ASN A 1 233 ? -4.045 10.154 -11.203 1.00 98.50 233 ASN A O 1
ATOM 1677 N N . TYR A 1 234 ? -3.574 8.448 -12.583 1.00 98.38 234 TYR A N 1
ATOM 1678 C CA . TYR A 1 234 ? -2.206 8.165 -12.127 1.00 98.38 234 TYR A CA 1
ATOM 1679 C C . TYR A 1 234 ? -1.271 9.372 -11.934 1.00 98.38 234 TYR A C 1
ATOM 1681 O O . TYR A 1 234 ? -1.369 10.398 -12.619 1.00 98.38 234 TYR A O 1
ATOM 1689 N N . VAL A 1 235 ? -0.271 9.153 -11.087 1.00 98.56 235 VAL A N 1
ATOM 1690 C CA . VAL A 1 235 ? 1.072 9.754 -11.159 1.00 98.56 235 VAL A CA 1
ATOM 1691 C C . VAL A 1 235 ? 2.093 8.659 -11.482 1.00 98.56 235 VAL A C 1
ATOM 1693 O O . VAL A 1 235 ? 1.774 7.480 -11.369 1.00 98.56 235 VAL A O 1
ATOM 1696 N N . PHE A 1 236 ? 3.311 9.007 -11.902 1.00 98.69 236 PHE A N 1
ATOM 1697 C CA . PHE A 1 236 ? 4.417 8.037 -11.925 1.00 98.69 236 PHE A CA 1
ATOM 1698 C C . PHE A 1 236 ? 5.233 8.166 -10.640 1.00 98.69 236 PHE A C 1
ATOM 1700 O O . PHE A 1 236 ? 6.203 8.922 -10.594 1.00 98.69 236 PHE A O 1
ATOM 1707 N N . GLY A 1 237 ? 4.796 7.463 -9.597 1.00 98.25 237 GLY A N 1
ATOM 1708 C CA . GLY A 1 237 ? 5.488 7.381 -8.319 1.00 98.25 237 GLY A CA 1
ATOM 1709 C C . GLY A 1 237 ? 6.633 6.373 -8.360 1.00 98.25 237 GLY A C 1
ATOM 1710 O O . GLY A 1 237 ? 6.453 5.247 -8.832 1.00 98.25 237 GLY A O 1
ATOM 1711 N N . VAL A 1 238 ? 7.803 6.777 -7.870 1.00 98.62 238 VAL A N 1
ATOM 1712 C CA . VAL A 1 238 ? 8.955 5.900 -7.612 1.00 98.62 238 VAL A CA 1
ATOM 1713 C C . VAL A 1 238 ? 9.191 5.896 -6.110 1.00 98.62 238 VAL A C 1
ATOM 1715 O O . VAL A 1 238 ? 9.200 6.972 -5.517 1.00 98.62 238 VAL A O 1
ATOM 1718 N N . TYR A 1 239 ? 9.356 4.719 -5.496 1.00 98.38 239 TYR A N 1
ATOM 1719 C CA . TYR A 1 239 ? 9.655 4.683 -4.063 1.00 98.38 239 TYR A CA 1
ATOM 1720 C C . TYR A 1 239 ? 10.970 5.417 -3.761 1.00 98.38 239 TYR A C 1
ATOM 1722 O O . TYR A 1 239 ? 11.989 5.101 -4.378 1.00 98.38 239 TYR A O 1
ATOM 1730 N N . ASP A 1 240 ? 10.904 6.381 -2.841 1.00 97.44 240 ASP A N 1
ATOM 1731 C CA . ASP A 1 240 ? 11.998 7.272 -2.438 1.00 97.44 240 ASP A CA 1
ATOM 1732 C C . ASP A 1 240 ? 12.942 6.520 -1.493 1.00 97.44 240 ASP A C 1
ATOM 1734 O O . ASP A 1 240 ? 12.716 6.393 -0.290 1.00 97.44 240 ASP A O 1
ATOM 1738 N N . GLY A 1 241 ? 13.963 5.901 -2.079 1.00 96.62 241 GLY A N 1
ATOM 1739 C CA . GLY A 1 241 ? 14.864 4.996 -1.386 1.00 96.62 241 GLY A CA 1
ATOM 1740 C C . GLY A 1 241 ? 15.906 5.715 -0.541 1.00 96.62 241 GLY A C 1
ATOM 1741 O O . GLY A 1 241 ? 16.430 5.108 0.397 1.00 96.62 241 GLY A O 1
ATOM 1742 N N . ASP A 1 242 ? 16.227 6.966 -0.879 1.00 95.88 242 ASP A N 1
ATOM 1743 C CA . ASP A 1 242 ? 17.176 7.803 -0.146 1.00 95.88 242 ASP A CA 1
ATOM 1744 C C . ASP A 1 242 ? 16.529 8.837 0.789 1.00 95.88 242 ASP A C 1
ATOM 1746 O O . ASP A 1 242 ? 17.264 9.528 1.503 1.00 95.88 242 ASP A O 1
ATOM 1750 N N . ASP A 1 243 ? 15.193 8.886 0.839 1.00 95.75 243 ASP A N 1
ATOM 1751 C CA . ASP A 1 243 ? 14.404 9.868 1.597 1.00 95.75 243 ASP A CA 1
ATOM 1752 C C . ASP A 1 243 ? 14.792 11.312 1.224 1.00 95.75 243 ASP A C 1
ATOM 1754 O O . ASP A 1 243 ? 14.886 12.226 2.054 1.00 95.75 243 ASP A O 1
ATOM 1758 N N . SER A 1 244 ? 15.067 11.542 -0.064 1.00 95.19 244 SER A N 1
ATOM 1759 C CA . SER A 1 244 ? 15.401 12.872 -0.576 1.00 95.19 244 SER A CA 1
ATOM 1760 C C . SER A 1 244 ? 14.210 13.828 -0.534 1.00 95.19 244 SER A C 1
ATOM 1762 O O . SER A 1 244 ? 14.411 15.048 -0.454 1.00 95.19 244 SER A O 1
ATOM 1764 N N . ALA A 1 245 ? 12.978 13.311 -0.537 1.00 92.25 245 ALA A N 1
ATOM 1765 C CA . ALA A 1 245 ? 11.768 14.101 -0.363 1.00 92.25 245 ALA A CA 1
ATOM 1766 C C . ALA A 1 245 ? 11.510 14.503 1.098 1.00 92.25 245 ALA A C 1
ATOM 1768 O O . ALA A 1 245 ? 10.757 15.460 1.310 1.00 92.25 245 ALA A O 1
ATOM 1769 N N . GLN A 1 246 ? 12.134 13.833 2.079 1.00 90.19 246 GLN A N 1
ATOM 1770 C CA . GLN A 1 246 ? 11.959 14.067 3.520 1.00 90.19 246 GLN A CA 1
ATOM 1771 C C . GLN A 1 246 ? 10.489 14.004 3.953 1.00 90.19 246 GLN A C 1
ATOM 1773 O O . GLN A 1 246 ? 9.991 14.877 4.677 1.00 90.19 246 GLN A O 1
ATOM 1778 N N . GLN A 1 247 ? 9.771 13.002 3.450 1.00 84.00 247 GLN A N 1
ATOM 1779 C CA . GLN A 1 247 ? 8.336 12.836 3.652 1.00 84.00 247 GLN A CA 1
ATOM 1780 C C . GLN A 1 247 ? 8.042 11.479 4.270 1.00 84.00 247 GLN A C 1
ATOM 1782 O O . GLN A 1 247 ? 8.337 10.459 3.675 1.00 84.00 247 GLN A O 1
ATOM 1787 N N . GLY A 1 248 ? 7.356 11.493 5.415 1.00 81.81 248 GLY A N 1
ATOM 1788 C CA . GLY A 1 248 ? 6.863 10.278 6.052 1.00 81.81 248 GLY A CA 1
ATOM 1789 C C . GLY A 1 248 ? 7.966 9.460 6.724 1.00 81.81 248 GLY A C 1
ATOM 1790 O O . GLY A 1 248 ? 8.542 9.940 7.707 1.00 81.81 248 GLY A O 1
ATOM 1791 N N . ALA A 1 249 ? 8.161 8.212 6.299 1.00 80.19 249 ALA A N 1
ATOM 1792 C CA . ALA A 1 249 ? 9.185 7.336 6.861 1.00 80.19 249 ALA A CA 1
ATOM 1793 C C . ALA A 1 249 ? 10.601 7.801 6.469 1.00 80.19 249 ALA A C 1
ATOM 1795 O O . ALA A 1 249 ? 10.785 8.601 5.565 1.00 80.19 249 ALA A O 1
ATOM 1796 N N . GLY A 1 250 ? 11.613 7.332 7.204 1.00 88.00 250 GLY A N 1
ATOM 1797 C CA . GLY A 1 250 ? 13.010 7.581 6.834 1.00 88.00 250 GLY A CA 1
ATOM 1798 C C . GLY A 1 250 ? 13.442 6.759 5.611 1.00 88.00 250 GLY A C 1
ATOM 1799 O O . GLY A 1 250 ? 12.632 6.022 5.045 1.00 88.00 250 GLY A O 1
ATOM 1800 N N . PRO A 1 251 ? 14.735 6.803 5.241 1.00 93.56 251 PRO A N 1
ATOM 1801 C CA . PRO A 1 251 ? 15.229 6.086 4.071 1.00 93.56 251 PRO A CA 1
ATOM 1802 C C . PRO A 1 251 ? 15.020 4.577 4.203 1.00 93.56 251 PRO A C 1
ATOM 1804 O O . PRO A 1 251 ? 15.077 4.014 5.303 1.00 93.56 251 PRO A O 1
ATOM 1807 N N . GLY A 1 252 ? 14.845 3.914 3.060 1.00 96.12 252 GLY A N 1
ATOM 1808 C CA . GLY A 1 252 ? 14.863 2.457 2.999 1.00 96.12 252 GLY A CA 1
ATOM 1809 C C . GLY A 1 252 ? 16.244 1.876 3.359 1.00 96.12 252 GLY A C 1
ATOM 1810 O O . GLY A 1 252 ? 17.231 2.614 3.462 1.00 96.12 252 GLY A O 1
ATOM 1811 N N . PRO A 1 253 ? 16.358 0.543 3.512 1.00 97.75 253 PRO A N 1
ATOM 1812 C CA . PRO A 1 253 ? 17.632 -0.126 3.786 1.00 97.75 253 PRO A CA 1
ATOM 1813 C C . PRO A 1 253 ? 18.717 0.185 2.746 1.00 97.75 253 PRO A C 1
ATOM 1815 O O . PRO A 1 253 ? 18.411 0.532 1.597 1.00 97.75 253 PRO A O 1
ATOM 1818 N N . GLU A 1 254 ? 19.990 0.025 3.124 1.00 97.69 254 GLU A N 1
ATOM 1819 C CA . GLU A 1 254 ? 21.144 0.312 2.257 1.00 97.69 254 GLU A CA 1
ATOM 1820 C C . GLU A 1 254 ? 21.031 -0.419 0.911 1.00 97.69 254 GLU A C 1
ATOM 1822 O O . GLU A 1 254 ? 21.020 -1.640 0.856 1.00 97.69 254 GLU A O 1
ATOM 1827 N N . GLY A 1 255 ? 20.967 0.327 -0.195 1.00 98.06 255 GLY A N 1
ATOM 1828 C CA . GLY A 1 255 ? 20.710 -0.227 -1.529 1.00 98.06 255 GLY A CA 1
ATOM 1829 C C . GLY A 1 255 ? 19.411 0.283 -2.159 1.00 98.06 255 GLY A C 1
ATOM 1830 O O . GLY A 1 255 ? 19.298 0.302 -3.387 1.00 98.06 255 GLY A O 1
ATOM 1831 N N . SER A 1 256 ? 18.454 0.747 -1.346 1.00 98.69 256 SER A N 1
ATOM 1832 C CA . SER A 1 256 ? 17.140 1.234 -1.805 1.00 98.69 256 SER A CA 1
ATOM 1833 C C . SER A 1 256 ? 17.269 2.472 -2.702 1.00 98.69 256 SER A C 1
ATOM 1835 O O . SER A 1 256 ? 16.684 2.513 -3.784 1.00 98.69 256 SER A O 1
ATOM 1837 N N . ALA A 1 257 ? 18.157 3.410 -2.352 1.00 98.31 257 ALA A N 1
ATOM 1838 C CA . ALA A 1 257 ? 18.525 4.559 -3.188 1.00 98.31 257 ALA A CA 1
ATOM 1839 C C . ALA A 1 257 ? 19.002 4.155 -4.599 1.00 98.31 257 ALA A C 1
ATOM 1841 O O . ALA A 1 257 ? 18.734 4.809 -5.606 1.00 98.31 257 ALA A O 1
ATOM 1842 N N . GLN A 1 258 ? 19.743 3.051 -4.716 1.00 98.56 258 GLN A N 1
ATOM 1843 C CA . GLN A 1 258 ? 20.234 2.573 -6.008 1.00 98.56 258 GLN A CA 1
ATOM 1844 C C . GLN A 1 258 ? 19.140 1.862 -6.809 1.00 98.56 258 GLN A C 1
ATOM 1846 O O . GLN A 1 258 ? 19.198 1.877 -8.045 1.00 98.56 258 GLN A O 1
ATOM 1851 N N . ILE A 1 259 ? 18.146 1.280 -6.130 1.00 98.75 259 ILE A N 1
ATOM 1852 C CA . ILE A 1 259 ? 16.936 0.738 -6.755 1.00 98.75 259 ILE A CA 1
ATOM 1853 C C . ILE A 1 259 ? 16.100 1.870 -7.348 1.00 98.75 259 ILE A C 1
ATOM 1855 O O . ILE A 1 259 ? 15.781 1.823 -8.539 1.00 98.75 259 ILE A O 1
ATOM 1859 N N . GLU A 1 260 ? 15.831 2.910 -6.565 1.00 98.69 260 GLU A N 1
ATOM 1860 C CA . GLU A 1 260 ? 15.160 4.136 -7.003 1.00 98.69 260 GLU A CA 1
ATOM 1861 C C . GLU A 1 260 ? 15.800 4.704 -8.276 1.00 98.69 260 GLU A C 1
ATOM 1863 O O . GLU A 1 260 ? 15.145 4.828 -9.315 1.00 98.69 260 GLU A O 1
ATOM 1868 N N . GLN A 1 261 ? 17.119 4.917 -8.265 1.00 98.50 261 GLN A N 1
ATOM 1869 C CA . GLN A 1 261 ? 17.832 5.471 -9.417 1.00 98.50 261 GLN A CA 1
ATOM 1870 C C . GLN A 1 261 ? 17.697 4.628 -10.697 1.00 98.50 261 GLN A C 1
ATOM 1872 O O . GLN A 1 261 ? 17.856 5.150 -11.806 1.00 98.50 261 GLN A O 1
ATOM 1877 N N . VAL A 1 262 ? 17.472 3.309 -10.605 1.00 98.62 262 VAL A N 1
ATOM 1878 C CA . VAL A 1 262 ? 17.204 2.480 -11.796 1.00 98.62 262 VAL A CA 1
ATOM 1879 C C . VAL A 1 262 ? 15.869 2.866 -12.428 1.00 98.62 262 VAL A C 1
ATOM 1881 O O . VAL A 1 262 ? 15.817 3.019 -13.654 1.00 98.62 262 VAL A O 1
ATOM 1884 N N . PHE A 1 263 ? 14.831 3.081 -11.623 1.00 98.75 263 PHE A N 1
ATOM 1885 C CA . PHE A 1 263 ? 13.535 3.546 -12.108 1.00 98.75 263 PHE A CA 1
ATOM 1886 C C . PHE A 1 263 ? 13.614 4.980 -12.631 1.00 98.75 263 PHE A C 1
ATOM 1888 O O . PHE A 1 263 ? 13.210 5.230 -13.768 1.00 98.75 263 PHE A O 1
ATOM 1895 N N . GLU A 1 264 ? 14.223 5.905 -11.889 1.00 98.62 264 GLU A N 1
ATOM 1896 C CA . GLU A 1 264 ? 14.375 7.295 -12.335 1.00 98.62 264 GLU A CA 1
ATOM 1897 C C . GLU A 1 264 ? 15.101 7.393 -13.681 1.00 98.62 264 GLU A C 1
ATOM 1899 O O . GLU A 1 264 ? 14.656 8.088 -14.598 1.00 98.62 264 GLU A O 1
ATOM 1904 N N . ARG A 1 265 ? 16.195 6.635 -13.861 1.00 98.62 265 ARG A N 1
ATOM 1905 C CA . ARG A 1 265 ? 16.910 6.576 -15.145 1.00 98.62 265 ARG A CA 1
ATOM 1906 C C . ARG A 1 265 ? 16.028 6.038 -16.266 1.00 98.62 265 ARG A C 1
ATOM 1908 O O . ARG A 1 265 ? 16.126 6.532 -17.393 1.00 98.62 265 ARG A O 1
ATOM 1915 N N . PHE A 1 266 ? 15.185 5.044 -15.988 1.00 98.69 266 PHE A N 1
ATOM 1916 C CA . PHE A 1 266 ? 14.234 4.530 -16.968 1.00 98.69 266 PHE A CA 1
ATOM 1917 C C . PHE A 1 266 ? 13.258 5.630 -17.412 1.00 98.69 266 PHE A C 1
ATOM 1919 O O . PHE A 1 266 ? 13.182 5.915 -18.613 1.00 98.69 266 PHE A O 1
ATOM 1926 N N . PHE A 1 267 ? 12.579 6.303 -16.479 1.00 98.81 267 PHE A N 1
ATOM 1927 C CA . PHE A 1 267 ? 11.621 7.364 -16.812 1.00 98.81 267 PHE A CA 1
ATOM 1928 C C . PHE A 1 267 ? 12.295 8.558 -17.496 1.00 98.81 267 PHE A C 1
ATOM 1930 O O . PHE A 1 267 ? 11.829 9.012 -18.547 1.00 98.81 267 PHE A O 1
ATOM 1937 N N . ALA A 1 268 ? 13.459 8.990 -17.003 1.00 98.56 268 ALA A N 1
ATOM 1938 C CA . ALA A 1 268 ? 14.253 10.054 -17.614 1.00 98.56 268 ALA A CA 1
ATOM 1939 C C . ALA A 1 268 ? 14.661 9.715 -19.057 1.00 98.56 268 ALA A C 1
ATOM 1941 O O . ALA A 1 268 ? 14.573 10.567 -19.946 1.00 98.56 268 ALA A O 1
ATOM 1942 N N . SER A 1 269 ? 15.032 8.458 -19.338 1.00 98.44 269 SER A N 1
ATOM 1943 C CA . SER A 1 269 ? 15.358 8.011 -20.702 1.00 98.44 269 SER A CA 1
ATOM 1944 C C . SER A 1 269 ? 14.167 8.108 -21.665 1.00 98.44 269 SER A C 1
ATOM 1946 O O . SER A 1 269 ? 14.353 8.315 -22.867 1.00 98.44 269 SER A O 1
ATOM 1948 N N . ARG A 1 270 ? 12.943 8.024 -21.129 1.00 98.06 270 ARG A N 1
ATOM 1949 C CA . ARG A 1 270 ? 11.679 8.194 -21.858 1.00 98.06 270 ARG A CA 1
ATOM 1950 C C . ARG A 1 270 ? 11.133 9.620 -21.807 1.00 98.06 270 ARG A C 1
ATOM 1952 O O . ARG A 1 270 ? 10.108 9.885 -22.428 1.00 98.06 270 ARG A O 1
ATOM 1959 N N . LYS A 1 271 ? 11.838 10.546 -21.144 1.00 98.19 271 LYS A N 1
ATOM 1960 C CA . LYS A 1 271 ? 11.410 11.937 -20.913 1.00 98.19 271 LYS A CA 1
ATOM 1961 C C . LYS A 1 271 ? 10.057 12.019 -20.203 1.00 98.19 271 LYS A C 1
ATOM 1963 O O . LYS A 1 271 ? 9.253 12.900 -20.505 1.00 98.19 271 LYS A O 1
ATOM 1968 N N . LEU A 1 272 ? 9.807 11.078 -19.300 1.00 98.06 272 LEU A N 1
ATOM 1969 C CA . LEU A 1 272 ? 8.622 11.057 -18.460 1.00 98.06 272 LEU A CA 1
ATOM 1970 C C . LEU A 1 272 ? 8.993 11.590 -17.071 1.00 98.06 272 LEU A C 1
ATOM 1972 O O . LEU A 1 272 ? 10.051 11.213 -16.563 1.00 98.06 272 LEU A O 1
ATOM 1976 N N . PRO A 1 273 ? 8.178 12.483 -16.484 1.00 97.94 273 PRO A N 1
ATOM 1977 C CA . PRO A 1 273 ? 8.388 12.923 -15.113 1.00 97.94 273 PRO A CA 1
ATOM 1978 C C . PRO A 1 273 ? 8.068 11.791 -14.132 1.00 97.94 273 PRO A C 1
ATOM 1980 O O . PRO A 1 273 ? 7.321 10.869 -14.464 1.00 97.94 273 PRO A O 1
ATOM 1983 N N . THR A 1 274 ? 8.602 11.908 -12.922 1.00 98.44 274 THR A N 1
ATOM 1984 C CA . THR A 1 274 ? 8.281 11.072 -11.761 1.00 98.44 274 THR A CA 1
ATOM 1985 C C . THR A 1 274 ? 8.025 11.962 -10.550 1.00 98.44 274 THR A C 1
ATOM 1987 O O . THR A 1 274 ? 8.389 13.141 -10.550 1.00 98.44 274 THR A O 1
ATOM 1990 N N . VAL A 1 275 ? 7.376 11.401 -9.536 1.00 97.94 275 VAL A N 1
ATOM 1991 C CA . VAL A 1 275 ? 7.267 11.975 -8.189 1.00 97.94 275 VAL A CA 1
ATOM 1992 C C . VAL A 1 275 ? 7.772 10.949 -7.168 1.00 97.94 275 VAL A C 1
ATOM 1994 O O . VAL A 1 275 ? 7.655 9.749 -7.433 1.00 97.94 275 VAL A O 1
ATOM 1997 N N . PRO A 1 276 ? 8.340 11.383 -6.031 1.00 97.12 276 PRO A N 1
ATOM 1998 C CA . PRO A 1 276 ? 8.714 10.466 -4.960 1.00 97.12 276 PRO A CA 1
ATOM 1999 C C . PRO A 1 276 ? 7.466 9.808 -4.359 1.00 97.12 276 PRO A C 1
ATOM 2001 O O . PRO A 1 276 ? 6.372 10.377 -4.364 1.00 97.12 276 PRO A O 1
ATOM 2004 N N . SER A 1 277 ? 7.616 8.589 -3.860 1.00 95.69 277 SER A N 1
ATOM 2005 C CA . SER A 1 277 ? 6.589 7.847 -3.129 1.00 95.69 277 SER A CA 1
ATOM 2006 C C . SER A 1 277 ? 7.202 7.278 -1.858 1.00 95.69 277 SER A C 1
ATOM 2008 O O . SER A 1 277 ? 8.191 6.562 -1.916 1.00 95.69 277 SER A O 1
ATOM 2010 N N . ASP A 1 278 ? 6.625 7.599 -0.709 1.00 93.56 278 ASP A N 1
ATOM 2011 C CA . ASP A 1 278 ? 7.172 7.176 0.581 1.00 93.56 278 ASP A CA 1
ATOM 2012 C C . ASP A 1 278 ? 6.919 5.679 0.866 1.00 93.56 278 ASP A C 1
ATOM 2014 O O . ASP A 1 278 ? 5.908 5.099 0.442 1.00 93.56 278 ASP A O 1
ATOM 2018 N N . PHE A 1 279 ? 7.811 5.061 1.642 1.00 94.31 279 PHE A N 1
ATOM 2019 C CA . PHE A 1 279 ? 7.625 3.737 2.233 1.00 94.31 279 PHE A CA 1
ATOM 2020 C C . PHE A 1 279 ? 6.698 3.812 3.452 1.00 94.31 279 PHE A C 1
ATOM 2022 O O . PHE A 1 279 ? 7.092 3.622 4.600 1.00 94.31 279 PHE A O 1
ATOM 2029 N N . THR A 1 280 ? 5.411 4.018 3.185 1.00 89.00 280 THR A N 1
ATOM 2030 C CA . THR A 1 280 ? 4.364 4.131 4.216 1.00 89.00 280 THR A CA 1
ATOM 2031 C C . THR A 1 280 ? 4.133 2.857 5.043 1.00 89.00 280 THR A C 1
ATOM 2033 O O . THR A 1 280 ? 3.430 2.902 6.052 1.00 89.00 280 THR A O 1
ATOM 2036 N N . GLY A 1 281 ? 4.675 1.714 4.608 1.00 89.00 281 GLY A N 1
ATOM 2037 C CA . GLY A 1 281 ? 4.460 0.404 5.231 1.00 89.00 281 GLY A CA 1
ATOM 2038 C C . GLY A 1 281 ? 3.107 -0.229 4.893 1.00 89.00 281 GLY A C 1
ATOM 2039 O O . GLY A 1 281 ? 2.722 -1.201 5.530 1.00 89.00 281 GLY A O 1
ATOM 2040 N N . ARG A 1 282 ? 2.385 0.318 3.905 1.00 89.38 282 ARG A N 1
ATOM 2041 C CA . ARG A 1 282 ? 1.054 -0.140 3.463 1.00 89.38 282 ARG A CA 1
ATOM 2042 C C . ARG A 1 282 ? 1.080 -1.117 2.279 1.00 89.38 282 ARG A C 1
ATOM 2044 O O . ARG A 1 282 ? 0.121 -1.155 1.531 1.00 89.38 282 ARG A O 1
ATOM 2051 N N . SER A 1 283 ? 2.198 -1.789 2.027 1.00 96.38 283 SER A N 1
ATOM 2052 C CA . SER A 1 283 ? 2.292 -2.808 0.974 1.00 96.38 283 SER A CA 1
ATOM 2053 C C . SER A 1 283 ? 3.429 -3.775 1.309 1.00 96.38 283 SER A C 1
ATOM 2055 O O . SER A 1 283 ? 4.206 -3.544 2.246 1.00 96.38 283 SER A O 1
ATOM 2057 N N . ASP A 1 284 ? 3.559 -4.852 0.541 1.00 98.25 284 ASP A N 1
ATOM 2058 C CA . ASP A 1 284 ? 4.370 -6.024 0.890 1.00 98.25 284 ASP A CA 1
ATOM 2059 C C . ASP A 1 284 ? 5.869 -5.749 1.091 1.00 98.25 284 ASP A C 1
ATOM 2061 O O . ASP A 1 284 ? 6.561 -6.550 1.722 1.00 98.25 284 ASP A O 1
ATOM 2065 N N . TYR A 1 285 ? 6.398 -4.614 0.615 1.00 97.94 285 TYR A N 1
ATOM 2066 C CA . TYR A 1 285 ? 7.783 -4.213 0.900 1.00 97.94 285 TYR A CA 1
ATOM 2067 C C . TYR A 1 285 ? 8.059 -4.036 2.398 1.00 97.94 285 TYR A C 1
ATOM 2069 O O . TYR A 1 285 ? 9.215 -4.156 2.807 1.00 97.94 285 TYR A O 1
ATOM 2077 N N . GLY A 1 286 ? 7.034 -3.761 3.215 1.00 96.88 286 GLY A N 1
ATOM 2078 C CA . GLY A 1 286 ? 7.189 -3.475 4.643 1.00 96.88 286 GLY A CA 1
ATOM 2079 C C . GLY A 1 286 ? 7.891 -4.605 5.396 1.00 96.88 286 GLY A C 1
ATOM 2080 O O . GLY A 1 286 ? 8.836 -4.352 6.145 1.00 96.88 286 GLY A O 1
ATOM 2081 N N . ALA A 1 287 ? 7.505 -5.855 5.124 1.00 97.25 287 ALA A N 1
ATOM 2082 C CA . ALA A 1 287 ? 8.112 -7.031 5.744 1.00 97.25 287 ALA A CA 1
ATOM 2083 C C . ALA A 1 287 ? 9.600 -7.182 5.375 1.00 97.25 287 ALA A C 1
ATOM 2085 O O . ALA A 1 287 ? 10.417 -7.542 6.219 1.00 97.25 287 ALA A O 1
ATOM 2086 N N . PHE A 1 288 ? 9.975 -6.868 4.131 1.00 98.62 288 PHE A N 1
ATOM 2087 C CA . PHE A 1 288 ? 11.363 -6.942 3.659 1.00 98.62 288 PHE A CA 1
ATOM 2088 C C . PHE A 1 288 ? 12.235 -5.848 4.280 1.00 98.62 288 PHE A C 1
ATOM 2090 O O . PHE A 1 288 ? 13.331 -6.136 4.761 1.00 98.62 288 PHE A O 1
ATOM 2097 N N . ILE A 1 289 ? 11.725 -4.615 4.334 1.00 98.31 289 ILE A N 1
ATOM 2098 C CA . ILE A 1 289 ? 12.416 -3.493 4.979 1.00 98.31 289 ILE A CA 1
ATOM 2099 C C . ILE A 1 289 ? 12.658 -3.782 6.466 1.00 98.31 289 ILE A C 1
ATOM 2101 O O . ILE A 1 289 ? 13.740 -3.497 6.976 1.00 98.31 289 ILE A O 1
ATOM 2105 N N . ALA A 1 290 ? 11.693 -4.401 7.155 1.00 97.00 290 ALA A N 1
ATOM 2106 C CA . ALA A 1 290 ? 11.802 -4.726 8.578 1.00 97.00 290 ALA A CA 1
ATOM 2107 C C . ALA A 1 290 ? 12.967 -5.678 8.918 1.00 97.00 290 ALA A C 1
ATOM 2109 O O . ALA A 1 290 ? 13.420 -5.701 10.064 1.00 97.00 290 ALA A O 1
ATOM 2110 N N . VAL A 1 291 ? 13.466 -6.438 7.937 1.00 97.81 291 VAL A N 1
ATOM 2111 C CA . VAL A 1 291 ? 14.629 -7.333 8.070 1.00 97.81 291 VAL A CA 1
ATOM 2112 C C . VAL A 1 291 ? 15.846 -6.857 7.266 1.00 97.81 291 VAL A C 1
ATOM 2114 O O . VAL A 1 291 ? 16.728 -7.656 6.961 1.00 97.81 291 VAL A O 1
ATOM 2117 N N . ASP A 1 292 ? 15.902 -5.559 6.946 1.00 97.69 292 ASP A N 1
ATOM 2118 C CA . ASP A 1 292 ? 17.027 -4.884 6.279 1.00 97.69 292 ASP A CA 1
ATOM 2119 C C . ASP A 1 292 ? 17.289 -5.352 4.830 1.00 97.69 292 ASP A C 1
ATOM 2121 O O . ASP A 1 292 ? 18.392 -5.213 4.302 1.00 97.69 292 ASP A O 1
ATOM 2125 N N . ILE A 1 293 ? 16.270 -5.895 4.147 1.00 98.69 293 ILE A N 1
ATOM 2126 C CA . ILE A 1 293 ? 16.354 -6.184 2.709 1.00 98.69 293 ILE A CA 1
ATOM 2127 C C . ILE A 1 293 ? 16.049 -4.897 1.923 1.00 98.69 293 ILE A C 1
ATOM 2129 O O . ILE A 1 293 ? 14.963 -4.332 2.087 1.00 98.69 293 ILE A O 1
ATOM 2133 N N . PRO A 1 294 ? 16.938 -4.453 1.013 1.00 98.62 294 PRO A N 1
ATOM 2134 C CA . PRO A 1 294 ? 16.719 -3.246 0.219 1.00 98.62 294 PRO A CA 1
ATOM 2135 C C . PRO A 1 294 ? 15.489 -3.378 -0.670 1.00 98.62 294 PRO A C 1
ATOM 2137 O O . PRO A 1 294 ? 15.314 -4.390 -1.358 1.0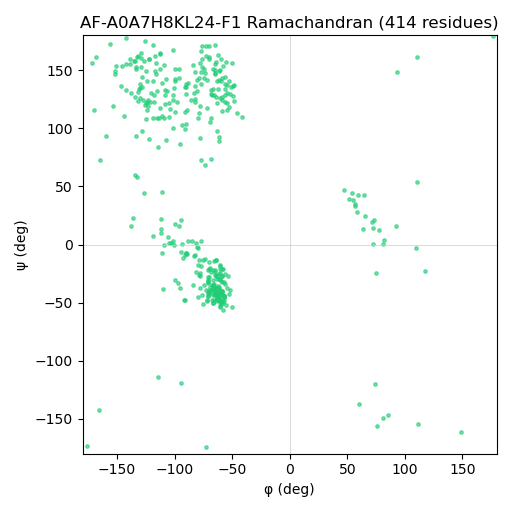0 98.62 294 PRO A O 1
ATOM 2140 N N . ALA A 1 295 ? 14.657 -2.340 -0.681 1.00 98.69 295 ALA A N 1
ATOM 2141 C CA . ALA A 1 295 ? 13.381 -2.351 -1.374 1.00 98.69 295 ALA A CA 1
ATOM 2142 C C . ALA A 1 295 ? 13.241 -1.165 -2.333 1.00 98.69 295 ALA A C 1
ATOM 2144 O O . ALA A 1 295 ? 13.907 -0.142 -2.210 1.00 98.69 295 ALA A O 1
ATOM 2145 N N . GLY A 1 296 ? 12.361 -1.308 -3.317 1.00 98.62 296 GLY A N 1
ATOM 2146 C CA . GLY A 1 296 ? 11.956 -0.224 -4.205 1.00 98.62 296 GLY A CA 1
ATOM 2147 C C . GLY A 1 296 ? 10.863 -0.692 -5.152 1.00 98.62 296 GLY A C 1
ATOM 2148 O O . GLY A 1 296 ? 10.348 -1.799 -5.017 1.00 98.62 296 GLY A O 1
ATOM 2149 N N . GLY A 1 297 ? 10.474 0.141 -6.111 1.00 98.44 297 GLY A N 1
ATOM 2150 C CA . GLY A 1 297 ? 9.294 -0.150 -6.922 1.00 98.44 297 GLY A CA 1
ATOM 2151 C C . GLY A 1 297 ? 8.563 1.101 -7.376 1.00 98.44 297 GLY A C 1
ATOM 2152 O O . GLY A 1 297 ? 9.137 2.191 -7.409 1.00 98.44 297 GLY A O 1
ATOM 2153 N N . LEU A 1 298 ? 7.307 0.905 -7.766 1.00 98.56 298 LEU A N 1
ATOM 2154 C CA . LEU A 1 298 ? 6.479 1.918 -8.408 1.00 98.56 298 LEU A CA 1
ATOM 2155 C C . LEU A 1 298 ? 5.097 1.960 -7.776 1.00 98.56 298 LEU A C 1
ATOM 2157 O O . LEU A 1 298 ? 4.579 0.930 -7.350 1.00 98.56 298 LEU A O 1
ATOM 2161 N N . PHE A 1 299 ? 4.487 3.138 -7.808 1.00 98.06 299 PHE A N 1
ATOM 2162 C CA . PHE A 1 299 ? 3.128 3.346 -7.337 1.00 98.06 299 PHE A CA 1
ATOM 2163 C C . PHE A 1 299 ? 2.432 4.417 -8.175 1.00 98.06 299 PHE A C 1
ATOM 2165 O O . PHE A 1 299 ? 3.024 5.448 -8.498 1.00 98.06 299 PHE A O 1
ATOM 2172 N N . THR A 1 300 ? 1.173 4.191 -8.552 1.00 98.31 300 THR A N 1
ATOM 2173 C CA . THR A 1 300 ? 0.393 5.180 -9.320 1.00 98.31 300 THR A CA 1
ATOM 2174 C C . THR A 1 300 ? -0.606 5.981 -8.495 1.00 98.31 300 THR A C 1
ATOM 2176 O O . THR A 1 300 ? -1.305 6.825 -9.062 1.00 98.31 300 THR A O 1
ATOM 2179 N N . GLY A 1 301 ? -0.638 5.760 -7.180 1.00 96.75 301 GLY A N 1
ATOM 2180 C CA . GLY A 1 301 ? -1.549 6.422 -6.254 1.00 96.75 301 GLY A CA 1
ATOM 2181 C C . GLY A 1 301 ? -2.837 5.634 -6.011 1.00 96.75 301 GLY A C 1
ATOM 2182 O O . GLY A 1 301 ? -3.339 4.967 -6.912 1.00 96.75 301 GLY A O 1
ATOM 2183 N N . ALA A 1 302 ? -3.384 5.766 -4.806 1.00 96.25 302 ALA A N 1
ATOM 2184 C CA . ALA A 1 302 ? -4.642 5.159 -4.375 1.00 96.25 302 ALA A CA 1
ATOM 2185 C C . ALA A 1 302 ? -5.689 6.254 -4.087 1.00 96.25 302 ALA A C 1
ATOM 2187 O O . ALA A 1 302 ? -6.055 7.019 -4.981 1.00 96.25 302 ALA A O 1
ATOM 2188 N N . GLU A 1 303 ? -6.114 6.409 -2.836 1.00 93.31 303 GLU A N 1
ATOM 2189 C CA . GLU A 1 303 ? -7.122 7.381 -2.402 1.00 93.31 303 GLU A CA 1
ATOM 2190 C C . GLU A 1 303 ? -6.633 8.842 -2.365 1.00 93.31 303 GLU A C 1
ATOM 2192 O O . GLU A 1 303 ? -7.433 9.770 -2.236 1.00 93.31 303 GLU A O 1
ATOM 2197 N N . GLY A 1 304 ? -5.318 9.063 -2.472 1.00 92.88 304 GLY A N 1
ATOM 2198 C CA . GLY A 1 304 ? -4.711 10.395 -2.438 1.00 92.88 304 GLY A CA 1
ATOM 2199 C C . GLY A 1 304 ? -5.235 11.319 -3.543 1.00 92.88 304 GLY A C 1
ATOM 2200 O O . GLY A 1 304 ? -5.490 10.887 -4.666 1.00 92.88 304 GLY A O 1
ATOM 2201 N N . ILE A 1 305 ? -5.389 12.608 -3.229 1.00 96.19 305 ILE A N 1
ATOM 2202 C CA . ILE A 1 305 ? -5.928 13.608 -4.158 1.00 96.19 305 ILE A CA 1
ATOM 2203 C C . ILE A 1 305 ? -4.821 14.177 -5.043 1.00 96.19 305 ILE A C 1
ATOM 2205 O O . ILE A 1 305 ? -3.866 14.767 -4.540 1.00 96.19 305 ILE A O 1
ATOM 2209 N N . LYS A 1 306 ? -5.001 14.084 -6.365 1.00 97.44 306 LYS A N 1
ATOM 2210 C CA . LYS A 1 306 ? -4.076 14.665 -7.340 1.00 97.44 306 LYS A CA 1
ATOM 2211 C C . LYS A 1 306 ? -4.041 16.189 -7.230 1.00 97.44 306 LYS A C 1
ATOM 2213 O O . LYS A 1 306 ? -5.068 16.864 -7.356 1.00 97.44 306 LYS A O 1
ATOM 2218 N N . THR A 1 307 ? -2.846 16.742 -7.092 1.00 97.50 307 THR A N 1
ATOM 2219 C CA . THR A 1 307 ? -2.594 18.187 -7.041 1.00 97.50 307 THR A CA 1
ATOM 2220 C C . THR A 1 307 ? -2.657 18.849 -8.423 1.00 97.50 307 THR A C 1
ATOM 2222 O O . THR A 1 307 ? -2.654 18.195 -9.473 1.00 97.50 307 THR A O 1
ATOM 2225 N N . ALA A 1 308 ? -2.714 20.184 -8.453 1.00 97.94 308 ALA A N 1
ATOM 2226 C CA . ALA A 1 308 ? -2.668 20.940 -9.705 1.00 97.94 308 ALA A CA 1
ATOM 2227 C C . ALA A 1 308 ? -1.304 20.803 -10.405 1.00 97.94 308 ALA A C 1
ATOM 2229 O O . ALA A 1 308 ? -1.237 20.743 -11.635 1.00 97.94 308 ALA A O 1
ATOM 2230 N N . GLU A 1 309 ? -0.233 20.717 -9.621 1.00 97.75 309 GLU A N 1
ATOM 2231 C CA . GLU A 1 309 ? 1.145 20.529 -10.057 1.00 97.75 309 GLU A CA 1
ATOM 2232 C C . GLU A 1 309 ? 1.324 19.157 -10.717 1.00 97.75 309 GLU A C 1
ATOM 2234 O O . GLU A 1 309 ? 1.825 19.063 -11.839 1.00 97.75 309 GLU A O 1
ATOM 2239 N N . GLU A 1 310 ? 0.824 18.093 -10.089 1.00 98.12 310 GLU A N 1
ATOM 2240 C CA . GLU A 1 310 ? 0.830 16.750 -10.675 1.00 98.12 310 GLU A CA 1
ATOM 2241 C C . GLU A 1 310 ? -0.051 16.674 -11.918 1.00 98.12 310 GLU A C 1
ATOM 2243 O O . GLU A 1 310 ? 0.340 16.072 -12.917 1.00 98.12 310 GLU A O 1
ATOM 2248 N N . ALA A 1 311 ? -1.215 17.328 -11.922 1.00 97.62 311 ALA A N 1
ATOM 2249 C CA . ALA A 1 311 ? -2.043 17.390 -13.121 1.00 97.62 311 ALA A CA 1
ATOM 2250 C C . ALA A 1 311 ? -1.349 18.123 -14.282 1.00 97.62 311 ALA A C 1
ATOM 2252 O O . ALA A 1 311 ? -1.586 17.793 -15.447 1.00 97.62 311 ALA A O 1
ATOM 2253 N N . ALA A 1 312 ? -0.466 19.086 -13.999 1.00 97.56 312 ALA A N 1
ATOM 2254 C CA . ALA A 1 312 ? 0.361 19.725 -15.018 1.00 97.56 312 ALA A CA 1
ATOM 2255 C C . ALA A 1 312 ? 1.458 18.787 -15.561 1.00 97.56 312 ALA A C 1
ATOM 2257 O O . ALA A 1 312 ? 1.790 18.875 -16.745 1.00 97.56 312 ALA A O 1
ATOM 2258 N N . LEU A 1 313 ? 1.987 17.878 -14.733 1.00 97.00 313 LEU A N 1
ATOM 2259 C CA . LEU A 1 313 ? 3.017 16.902 -15.115 1.00 97.00 313 LEU A CA 1
ATOM 2260 C C . LEU A 1 313 ? 2.449 15.683 -15.858 1.00 97.00 313 LEU A C 1
ATOM 2262 O O . LEU A 1 313 ? 2.994 15.268 -16.881 1.00 97.00 313 LEU A O 1
ATOM 2266 N N . PHE A 1 314 ? 1.354 15.116 -15.355 1.00 96.69 314 PHE A N 1
ATOM 2267 C CA . PHE A 1 314 ? 0.812 13.821 -15.785 1.00 96.69 314 PHE A CA 1
ATOM 2268 C C . PHE A 1 314 ? -0.526 13.935 -16.530 1.00 96.69 314 PHE A C 1
ATOM 2270 O O . PHE A 1 314 ? -1.041 12.948 -17.062 1.00 96.69 314 PHE A O 1
ATOM 2277 N N . GLY A 1 315 ? -1.119 15.130 -16.575 1.00 96.00 315 GLY A N 1
ATOM 2278 C CA . GLY A 1 315 ? -2.485 15.336 -17.046 1.00 96.00 315 GLY A CA 1
ATOM 2279 C C . GLY A 1 315 ? -3.535 14.891 -16.021 1.00 96.00 315 GLY A C 1
ATOM 2280 O O . GLY A 1 315 ? -3.281 14.791 -14.822 1.00 96.00 315 GLY A O 1
ATOM 2281 N N . GLY A 1 316 ? -4.736 14.580 -16.512 1.00 96.00 316 GLY A N 1
ATOM 2282 C CA . GLY A 1 316 ? -5.826 14.089 -15.668 1.00 96.00 316 GLY A CA 1
ATOM 2283 C C . GLY A 1 316 ? -6.624 15.212 -15.020 1.00 96.00 316 GLY A C 1
ATOM 2284 O O . GLY A 1 316 ? -6.844 16.255 -15.651 1.00 96.00 316 GLY A O 1
ATOM 2285 N N . LEU A 1 317 ? -7.115 14.959 -13.808 1.00 97.81 317 LEU A N 1
ATOM 2286 C CA . LEU A 1 317 ? -7.998 15.857 -13.065 1.00 97.81 317 LEU A CA 1
ATOM 2287 C C . LEU A 1 317 ? -7.385 16.162 -11.694 1.00 97.81 317 LEU A C 1
ATOM 2289 O O . LEU A 1 317 ? -7.211 15.257 -10.885 1.00 97.81 317 LEU A O 1
ATOM 2293 N N . ALA A 1 318 ? -7.045 17.428 -11.456 1.00 97.81 318 ALA A N 1
ATOM 2294 C CA . ALA A 1 318 ? -6.652 17.902 -10.131 1.00 97.81 318 ALA A CA 1
ATOM 2295 C C . ALA A 1 318 ? -7.879 17.994 -9.214 1.00 97.81 318 ALA A C 1
ATOM 2297 O O . ALA A 1 318 ? -8.968 18.324 -9.689 1.00 97.81 318 ALA A O 1
ATOM 2298 N N . GLY A 1 319 ? -7.687 17.756 -7.918 1.00 96.25 319 GLY A N 1
ATOM 2299 C CA . GLY A 1 319 ? -8.761 17.734 -6.922 1.00 96.25 319 GLY A CA 1
ATOM 2300 C C . GLY A 1 319 ? -9.548 16.422 -6.875 1.00 96.25 319 GLY A C 1
ATOM 2301 O O . GLY A 1 319 ? -10.451 16.300 -6.058 1.00 96.25 319 GLY A O 1
ATOM 2302 N N . GLU A 1 320 ? -9.188 15.445 -7.710 1.00 97.56 320 GLU A N 1
ATOM 2303 C CA . GLU A 1 320 ? -9.776 14.104 -7.736 1.00 97.56 320 GLU A CA 1
ATOM 2304 C C . GLU A 1 320 ? -8.739 13.073 -7.279 1.00 97.56 320 GLU A C 1
ATOM 2306 O O . GLU A 1 320 ? -7.538 13.261 -7.504 1.00 97.56 320 GLU A O 1
ATOM 2311 N N . ALA A 1 321 ? -9.194 11.971 -6.678 1.00 97.88 321 ALA A N 1
ATOM 2312 C CA . ALA A 1 321 ? -8.319 10.879 -6.250 1.00 97.88 321 ALA A CA 1
ATOM 2313 C C . ALA A 1 321 ? -7.514 10.283 -7.422 1.00 97.88 321 ALA A C 1
ATOM 2315 O O . ALA A 1 321 ? -7.957 10.334 -8.579 1.00 97.88 321 ALA A O 1
ATOM 2316 N N . TYR A 1 322 ? -6.341 9.709 -7.139 1.00 98.44 322 TYR A N 1
ATOM 2317 C CA . TYR A 1 322 ? -5.569 8.945 -8.127 1.00 98.44 322 TYR A CA 1
ATOM 2318 C C . TYR A 1 322 ? -6.352 7.721 -8.609 1.00 98.44 322 TYR A C 1
ATOM 2320 O O . TYR A 1 322 ? -6.411 7.462 -9.815 1.00 98.44 322 TYR A O 1
ATOM 2328 N N . ASP A 1 323 ? -7.002 7.032 -7.673 1.00 98.31 323 ASP A N 1
ATOM 2329 C CA . ASP A 1 323 ? -7.969 5.969 -7.903 1.00 98.31 323 ASP A CA 1
ATOM 2330 C C . ASP A 1 323 ? -9.273 6.237 -7.123 1.00 98.31 323 ASP A C 1
ATOM 2332 O O . ASP A 1 323 ? -9.373 5.931 -5.935 1.00 98.31 323 ASP A O 1
ATOM 2336 N N . PRO A 1 324 ? -10.308 6.800 -7.779 1.00 97.19 324 PRO A N 1
ATOM 2337 C CA . PRO A 1 324 ? -11.612 7.037 -7.157 1.00 97.19 324 PRO A CA 1
ATOM 2338 C C . PRO A 1 324 ? -12.355 5.766 -6.725 1.00 97.19 324 PRO A C 1
ATOM 2340 O O . PRO A 1 324 ? -13.357 5.870 -6.018 1.00 97.19 324 PRO A O 1
ATOM 2343 N N . CYS A 1 325 ? -11.909 4.597 -7.185 1.00 97.81 325 CYS A N 1
ATOM 2344 C CA . CYS A 1 325 ? -12.511 3.299 -6.915 1.00 97.81 325 CYS A CA 1
ATOM 2345 C C . CYS A 1 325 ? -11.635 2.396 -6.038 1.00 97.81 325 CYS A C 1
ATOM 2347 O O . CYS A 1 325 ? -11.982 1.229 -5.875 1.00 97.81 325 CYS A O 1
ATOM 2349 N N . TYR A 1 326 ? -10.554 2.921 -5.449 1.00 96.75 326 TYR A N 1
ATOM 2350 C CA . TYR A 1 326 ? -9.748 2.200 -4.461 1.00 96.75 326 TYR A CA 1
ATOM 2351 C C . TYR A 1 326 ? -10.647 1.581 -3.378 1.00 96.75 326 TYR A C 1
ATOM 2353 O O . TYR A 1 326 ? -11.510 2.280 -2.830 1.00 96.75 326 TYR A O 1
ATOM 2361 N N . HIS A 1 327 ? -10.478 0.274 -3.142 1.00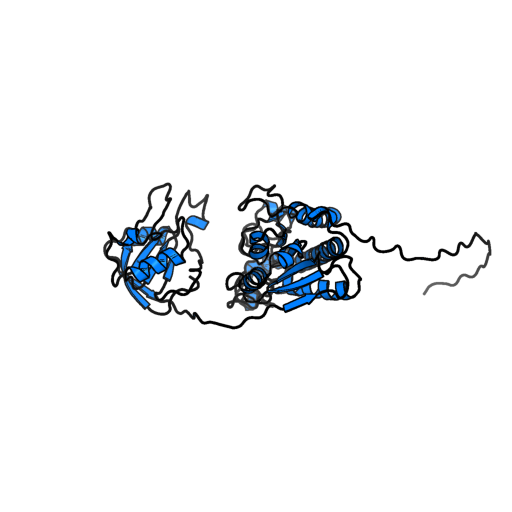 94.69 327 HIS A N 1
ATOM 2362 C CA . HIS A 1 327 ? -11.260 -0.545 -2.197 1.00 94.69 327 HIS A CA 1
ATOM 2363 C C . HIS A 1 327 ? -12.783 -0.441 -2.369 1.00 94.69 327 HIS A C 1
ATOM 2365 O O . HIS A 1 327 ? -13.554 -0.372 -1.411 1.00 94.69 327 HIS A O 1
ATOM 2371 N N . GLN A 1 328 ? -13.249 -0.382 -3.620 1.00 95.44 328 GLN A N 1
ATOM 2372 C CA . GLN A 1 328 ? -14.673 -0.291 -3.942 1.00 95.44 328 GLN A CA 1
ATOM 2373 C C . GLN A 1 328 ? -15.077 -1.255 -5.059 1.00 95.44 328 GLN A C 1
ATOM 2375 O O . GLN A 1 328 ? -14.288 -1.617 -5.931 1.00 95.44 328 GLN A O 1
ATOM 2380 N N . ALA A 1 329 ? -16.373 -1.579 -5.108 1.00 97.25 329 ALA A N 1
ATOM 2381 C CA . ALA A 1 329 ? -16.975 -2.404 -6.161 1.00 97.25 329 ALA A CA 1
ATOM 2382 C C . ALA A 1 329 ? -16.684 -1.894 -7.582 1.00 97.25 329 ALA A C 1
ATOM 2384 O O . ALA A 1 329 ? -16.649 -2.676 -8.534 1.00 97.25 329 ALA A O 1
ATOM 2385 N N . CYS A 1 330 ? -16.459 -0.585 -7.723 1.00 98.00 330 CYS A N 1
ATOM 2386 C CA . CYS A 1 330 ? -16.171 0.046 -8.996 1.00 98.00 330 CYS A CA 1
ATOM 2387 C C . CYS A 1 330 ? -14.719 -0.081 -9.468 1.00 98.00 330 CYS A C 1
ATOM 2389 O O . CYS A 1 330 ? -14.439 0.344 -10.593 1.00 98.00 330 CYS A O 1
ATOM 2391 N N . ASP A 1 331 ? -13.817 -0.702 -8.694 1.00 98.12 331 ASP A N 1
ATOM 2392 C CA . ASP A 1 331 ? -12.500 -1.106 -9.194 1.00 98.12 331 ASP A CA 1
ATOM 2393 C C . ASP A 1 331 ? -12.634 -2.320 -10.121 1.00 98.12 331 ASP A C 1
ATOM 2395 O O . ASP A 1 331 ? -12.272 -3.445 -9.789 1.00 98.12 331 ASP A O 1
ATOM 2399 N N . SER A 1 332 ? -13.247 -2.098 -11.282 1.00 97.81 332 SER A N 1
ATOM 2400 C CA . SER A 1 332 ? -13.771 -3.145 -12.147 1.00 97.81 332 SER A CA 1
ATOM 2401 C C . SER A 1 332 ? -13.570 -2.835 -13.634 1.00 97.81 332 SER A C 1
ATOM 2403 O O . SER A 1 332 ? -13.103 -1.769 -14.049 1.00 97.81 332 SER A O 1
ATOM 2405 N N . LEU A 1 333 ? -13.991 -3.775 -14.484 1.00 97.19 333 LEU A N 1
ATOM 2406 C CA . LEU A 1 333 ? -14.098 -3.572 -15.933 1.00 97.19 333 LEU A CA 1
ATOM 2407 C C . LEU A 1 333 ? -15.174 -2.551 -16.331 1.00 97.19 333 LEU A C 1
ATOM 2409 O O . LEU A 1 333 ? -15.117 -2.005 -17.438 1.00 97.19 333 LEU A O 1
ATOM 2413 N N . THR A 1 334 ? -16.156 -2.310 -15.463 1.00 97.50 334 THR A N 1
ATOM 2414 C CA . THR A 1 334 ? -17.336 -1.479 -15.724 1.00 97.50 334 THR A CA 1
ATOM 2415 C C . THR A 1 334 ? -17.627 -0.485 -14.588 1.00 97.50 334 THR A C 1
ATOM 2417 O O . THR A 1 334 ? -18.754 -0.449 -14.100 1.00 97.50 334 THR A O 1
ATOM 2420 N N . PRO A 1 335 ? -16.692 0.420 -14.224 1.00 97.81 335 PRO A N 1
ATOM 2421 C CA . PRO A 1 335 ? -16.774 1.196 -12.981 1.00 97.81 335 PRO A CA 1
ATOM 2422 C C . PRO A 1 335 ? -18.093 1.942 -12.780 1.00 97.81 335 PRO A C 1
ATOM 2424 O O . PRO A 1 335 ? -18.670 1.920 -11.703 1.00 97.81 335 PRO A O 1
ATOM 2427 N N . VAL A 1 336 ? -18.621 2.567 -13.839 1.00 98.12 336 VAL A N 1
ATOM 2428 C CA . VAL A 1 336 ? -19.886 3.322 -13.782 1.00 98.12 336 VAL A CA 1
ATOM 2429 C C . VAL A 1 336 ? -21.098 2.418 -13.536 1.00 98.12 336 VAL A C 1
ATOM 2431 O O . VAL A 1 336 ? -22.046 2.835 -12.878 1.00 98.12 336 VAL A O 1
ATOM 2434 N N . ALA A 1 337 ? -21.096 1.197 -14.078 1.00 98.12 337 ALA A N 1
ATOM 2435 C CA . ALA A 1 337 ? -22.150 0.225 -13.787 1.00 98.12 337 ALA A CA 1
ATOM 2436 C C . ALA A 1 337 ? -22.041 -0.297 -12.345 1.00 98.12 337 ALA A C 1
ATOM 2438 O O . ALA A 1 337 ? -23.061 -0.613 -11.739 1.00 98.12 337 ALA A O 1
ATOM 2439 N N . ASP A 1 338 ? -20.822 -0.305 -11.807 1.00 97.75 338 ASP A N 1
ATOM 2440 C CA . ASP A 1 338 ? -20.471 -0.849 -10.496 1.00 97.75 338 ASP A CA 1
ATOM 2441 C C . ASP A 1 338 ? -20.355 0.235 -9.403 1.00 97.75 338 ASP A C 1
ATOM 2443 O O . ASP A 1 338 ? -19.800 -0.003 -8.336 1.00 97.75 338 ASP A O 1
ATOM 2447 N N . GLY A 1 339 ? -20.913 1.428 -9.644 1.00 97.25 339 GLY A N 1
ATOM 2448 C CA . GLY A 1 339 ? -21.127 2.454 -8.614 1.00 97.25 339 GLY A CA 1
ATOM 2449 C C . GLY A 1 339 ? -20.246 3.703 -8.695 1.00 97.25 339 GLY A C 1
ATOM 2450 O O . GLY A 1 339 ? -20.474 4.635 -7.927 1.00 97.25 339 GLY A O 1
ATOM 2451 N N . ALA A 1 340 ? -19.298 3.784 -9.631 1.00 97.94 340 ALA A N 1
ATOM 2452 C CA . ALA A 1 340 ? -18.485 4.987 -9.805 1.00 97.94 340 ALA A CA 1
ATOM 2453 C C . ALA A 1 340 ? -19.300 6.190 -10.302 1.00 97.94 340 ALA A C 1
ATOM 2455 O O . ALA A 1 340 ? -20.230 6.031 -11.100 1.00 97.94 340 ALA A O 1
ATOM 2456 N N . ASP A 1 341 ? -18.877 7.411 -9.942 1.00 98.12 341 ASP A N 1
ATOM 2457 C CA . ASP A 1 341 ? -19.488 8.640 -10.461 1.00 98.12 341 ASP A CA 1
ATOM 2458 C C . ASP A 1 341 ? -19.389 8.703 -12.004 1.00 98.12 341 ASP A C 1
ATOM 2460 O O . ASP A 1 341 ? -18.294 8.851 -12.574 1.00 98.12 341 ASP A O 1
ATOM 2464 N N . PRO A 1 342 ? -20.533 8.664 -12.721 1.00 98.31 342 PRO A N 1
ATOM 2465 C CA . PRO A 1 342 ? -20.545 8.760 -14.172 1.00 98.31 342 PRO A CA 1
ATOM 2466 C C . PRO A 1 342 ? -19.942 10.070 -14.701 1.00 98.31 342 PRO A C 1
ATOM 2468 O O . PRO A 1 342 ? -19.438 10.099 -15.826 1.00 98.31 342 PRO A O 1
ATOM 2471 N N . ALA A 1 343 ? -20.056 11.183 -13.967 1.00 98.31 343 ALA A N 1
ATOM 2472 C CA . ALA A 1 343 ? -19.523 12.476 -14.386 1.00 98.31 343 ALA A CA 1
ATOM 2473 C C . ALA A 1 343 ? -17.995 12.498 -14.313 1.00 98.31 343 ALA A C 1
ATOM 2475 O O . ALA A 1 343 ? -17.364 12.841 -15.321 1.00 98.31 343 ALA A O 1
ATOM 2476 N N . LEU A 1 344 ? -17.429 12.051 -13.192 1.00 97.94 344 LEU A N 1
ATOM 2477 C CA . LEU A 1 344 ? -15.992 11.872 -13.013 1.00 97.94 344 LEU A CA 1
ATOM 2478 C C . LEU A 1 344 ? -15.391 10.967 -14.092 1.00 97.94 344 LEU A C 1
ATOM 2480 O O . LEU A 1 344 ? -14.487 11.379 -14.820 1.00 97.94 344 LEU A O 1
ATOM 2484 N N . TYR A 1 345 ? -15.951 9.776 -14.308 1.00 97.75 345 TYR A N 1
ATOM 2485 C CA . TYR A 1 345 ? -15.423 8.848 -15.314 1.00 97.75 345 TYR A CA 1
ATOM 2486 C C . TYR A 1 345 ? -15.572 9.355 -16.749 1.00 97.75 345 TYR A C 1
ATOM 2488 O O . TYR A 1 345 ? -14.720 9.081 -17.599 1.00 97.75 345 TYR A O 1
ATOM 2496 N N . ARG A 1 346 ? -16.608 10.146 -17.055 1.00 97.94 346 ARG A N 1
ATOM 2497 C CA . ARG A 1 346 ? -16.681 10.864 -18.339 1.00 97.94 346 ARG A CA 1
ATOM 2498 C C . ARG A 1 346 ? -15.591 11.926 -18.462 1.00 97.94 346 ARG A C 1
ATOM 2500 O O . ARG A 1 346 ? -15.116 12.155 -19.572 1.00 97.94 346 ARG A O 1
ATOM 2507 N N . ALA A 1 347 ? -15.229 12.606 -17.378 1.00 98.06 347 ALA A N 1
ATOM 2508 C CA . ALA A 1 347 ? -14.163 13.601 -17.381 1.00 98.06 347 ALA A CA 1
ATOM 2509 C C . ALA A 1 347 ? -12.781 12.944 -17.534 1.00 98.06 347 ALA A C 1
ATOM 2511 O O . ALA A 1 347 ? -12.006 13.375 -18.391 1.00 98.06 347 ALA A O 1
ATOM 2512 N N . LEU A 1 348 ? -12.515 11.852 -16.811 1.00 97.69 348 LEU A N 1
ATOM 2513 C CA . LEU A 1 348 ? -11.282 11.072 -16.937 1.00 97.69 348 LEU A CA 1
ATOM 2514 C C . LEU A 1 348 ? -11.116 10.507 -18.353 1.00 97.69 348 LEU A C 1
ATOM 2516 O O . LEU A 1 348 ? -10.079 10.723 -18.972 1.00 97.69 348 LEU A O 1
ATOM 2520 N N . ASN A 1 349 ? -12.160 9.908 -18.937 1.00 96.44 349 ASN A N 1
ATOM 2521 C CA . ASN A 1 349 ? -12.114 9.373 -20.308 1.00 96.44 349 ASN A CA 1
ATOM 2522 C C . ASN A 1 349 ? -11.942 10.439 -21.409 1.00 96.44 349 ASN A C 1
ATOM 2524 O O . ASN A 1 349 ? -11.637 10.105 -22.553 1.00 96.44 349 ASN A O 1
ATOM 2528 N N . LYS A 1 350 ? -12.133 11.731 -21.105 1.00 96.69 350 LYS A N 1
ATOM 2529 C CA . LYS A 1 350 ? -11.764 12.819 -22.033 1.00 96.69 350 LYS A CA 1
ATOM 2530 C C . LYS A 1 350 ? -10.266 13.122 -22.006 1.00 96.69 350 LYS A C 1
ATOM 2532 O O . LYS A 1 350 ? -9.754 13.675 -22.976 1.00 96.69 350 LYS A O 1
ATOM 2537 N N . LYS A 1 351 ? -9.590 12.833 -20.891 1.00 93.38 351 LYS A N 1
ATOM 2538 C CA . LYS A 1 351 ? -8.158 13.088 -20.673 1.00 93.38 351 LYS A CA 1
ATOM 2539 C C . LYS A 1 351 ? -7.308 11.862 -20.989 1.00 93.38 351 LYS A C 1
ATOM 2541 O O . LYS A 1 351 ? -6.221 12.003 -21.540 1.00 93.38 351 LYS A O 1
ATOM 2546 N N . TYR A 1 352 ? -7.821 10.683 -20.662 1.00 94.50 352 TYR A N 1
ATOM 2547 C CA . TYR A 1 352 ? -7.106 9.421 -20.703 1.00 94.50 352 TYR A CA 1
ATOM 2548 C C . TYR A 1 352 ? -7.867 8.352 -21.468 1.00 94.50 352 TYR A C 1
ATOM 2550 O O . TYR A 1 352 ? -9.083 8.408 -21.641 1.00 94.50 352 TYR A O 1
ATOM 2558 N N . LYS A 1 353 ? -7.121 7.333 -21.887 1.00 94.69 353 LYS A N 1
ATOM 2559 C CA . LYS A 1 353 ? -7.692 6.085 -22.369 1.00 94.69 353 LYS A CA 1
ATOM 2560 C C . LYS A 1 353 ? -7.766 5.116 -21.194 1.00 94.69 353 LYS A C 1
ATOM 2562 O O . LYS A 1 353 ? -6.749 4.541 -20.815 1.00 94.69 353 LYS A O 1
ATOM 2567 N N . LEU A 1 354 ? -8.959 4.940 -20.641 1.00 97.69 354 LEU A N 1
ATOM 2568 C CA . LEU A 1 354 ? -9.187 3.954 -19.593 1.00 97.69 354 LEU A CA 1
ATOM 2569 C C . LEU A 1 354 ? -9.728 2.648 -20.181 1.00 97.69 354 LEU A C 1
ATOM 2571 O O . LEU A 1 354 ? -10.413 2.639 -21.210 1.00 97.69 354 LEU A O 1
ATOM 2575 N N . ARG A 1 355 ? -9.428 1.537 -19.515 1.00 97.81 355 ARG A N 1
ATOM 2576 C CA . ARG A 1 355 ? -10.123 0.261 -19.677 1.00 97.81 355 ARG A CA 1
ATOM 2577 C C . ARG A 1 355 ? -10.596 -0.157 -18.294 1.00 97.81 355 ARG A C 1
ATOM 2579 O O . ARG A 1 355 ? -9.776 -0.534 -17.469 1.00 97.81 355 ARG A O 1
ATOM 2586 N N . GLY A 1 356 ? -11.900 -0.070 -18.052 1.00 97.56 356 GLY A N 1
ATOM 2587 C CA . GLY A 1 356 ? -12.411 -0.176 -16.688 1.00 97.56 356 GLY A CA 1
ATOM 2588 C C . GLY A 1 356 ? -11.827 0.927 -15.802 1.00 97.56 356 GLY A C 1
ATOM 2589 O O . GLY A 1 356 ? -11.712 2.068 -16.257 1.00 97.56 356 GLY A O 1
ATOM 2590 N N . ASN A 1 357 ? -11.427 0.566 -14.584 1.00 98.25 357 ASN A N 1
ATOM 2591 C CA . ASN A 1 357 ? -10.745 1.452 -13.636 1.00 98.25 357 ASN A CA 1
ATOM 2592 C C . ASN A 1 357 ? -9.250 1.688 -13.957 1.00 98.25 357 ASN A C 1
ATOM 2594 O O . ASN A 1 357 ? -8.554 2.380 -13.234 1.00 98.25 357 ASN A O 1
ATOM 2598 N N . VAL A 1 358 ? -8.712 1.152 -15.058 1.00 98.69 358 VAL A N 1
ATOM 2599 C CA . VAL A 1 358 ? -7.262 1.200 -15.315 1.00 98.69 358 VAL A CA 1
ATOM 2600 C C . VAL A 1 358 ? -6.897 2.170 -16.432 1.00 98.69 358 VAL A C 1
ATOM 2602 O O . VAL A 1 358 ? -7.456 2.130 -17.534 1.00 98.69 358 VAL A O 1
ATOM 2605 N N . ASN A 1 359 ? -5.886 3.002 -16.186 1.00 98.62 359 ASN A N 1
ATOM 2606 C CA . ASN A 1 359 ? -5.227 3.813 -17.198 1.00 98.62 359 ASN A CA 1
ATOM 2607 C C . ASN A 1 359 ? -4.222 2.977 -17.997 1.00 98.62 359 ASN A C 1
ATOM 2609 O O . ASN A 1 359 ? -3.149 2.614 -17.517 1.00 98.62 359 ASN A O 1
ATOM 2613 N N . VAL A 1 360 ? -4.544 2.702 -19.263 1.00 97.69 360 VAL A N 1
ATOM 2614 C CA . VAL A 1 360 ? -3.733 1.782 -20.077 1.00 97.69 360 VAL A CA 1
ATOM 2615 C C . VAL A 1 360 ? -2.369 2.354 -20.460 1.00 97.69 360 VAL A C 1
ATOM 2617 O O . VAL A 1 360 ? -1.482 1.586 -20.805 1.00 97.69 360 VAL A O 1
ATOM 2620 N N . HIS A 1 361 ? -2.195 3.681 -20.433 1.00 98.06 361 HIS A N 1
ATOM 2621 C CA . HIS A 1 361 ? -0.889 4.287 -20.686 1.00 98.06 361 HIS A CA 1
ATOM 2622 C C . HIS A 1 361 ? 0.028 4.141 -19.471 1.00 98.06 361 HIS A C 1
ATOM 2624 O O . HIS A 1 361 ? 1.189 3.777 -19.639 1.00 98.06 361 HIS A O 1
ATOM 2630 N N . ALA A 1 362 ? -0.501 4.381 -18.268 1.00 98.50 362 ALA A N 1
ATOM 2631 C CA . ALA A 1 362 ? 0.253 4.198 -17.034 1.00 98.50 362 ALA A CA 1
ATOM 2632 C C . ALA A 1 362 ? 0.690 2.738 -16.865 1.00 98.50 362 ALA A C 1
ATOM 2634 O O . ALA A 1 362 ? 1.877 2.476 -16.682 1.00 98.50 362 ALA A O 1
ATOM 2635 N N . LEU A 1 363 ? -0.246 1.798 -17.058 1.00 98.69 363 LEU A N 1
ATOM 2636 C CA . LEU A 1 363 ? 0.035 0.365 -17.002 1.00 98.69 363 LEU A CA 1
ATOM 2637 C C . LEU A 1 363 ? 1.127 -0.053 -17.999 1.00 98.69 363 LEU A C 1
ATOM 2639 O O . LEU A 1 363 ? 2.028 -0.800 -17.633 1.00 98.69 363 LEU A O 1
ATOM 2643 N N . ASP A 1 364 ? 1.068 0.425 -19.244 1.00 98.62 364 ASP A N 1
ATOM 2644 C CA . ASP A 1 364 ? 2.050 0.099 -20.290 1.00 98.62 364 ASP A CA 1
ATOM 2645 C C . ASP A 1 364 ? 3.456 0.612 -19.935 1.00 98.62 364 ASP A C 1
ATOM 2647 O O . ASP A 1 364 ? 4.427 -0.145 -19.941 1.00 98.62 364 ASP A O 1
ATOM 2651 N N . VAL A 1 365 ? 3.562 1.884 -19.534 1.00 98.75 365 VAL A N 1
ATOM 2652 C CA . VAL A 1 365 ? 4.841 2.490 -19.138 1.00 98.75 365 VAL A CA 1
ATOM 2653 C C . VAL A 1 365 ? 5.431 1.798 -17.911 1.00 98.75 365 VAL A C 1
ATOM 2655 O O . VAL A 1 365 ? 6.624 1.487 -17.911 1.00 98.75 365 VAL A O 1
ATOM 2658 N N . ASN A 1 366 ? 4.619 1.544 -16.883 1.00 98.81 366 ASN A N 1
ATOM 2659 C CA . ASN A 1 366 ? 5.085 0.888 -15.665 1.00 98.81 366 ASN A CA 1
ATOM 2660 C C . ASN A 1 366 ? 5.441 -0.580 -15.913 1.00 98.81 366 ASN A C 1
ATOM 2662 O O . ASN A 1 366 ? 6.454 -1.036 -15.400 1.00 98.81 366 ASN A O 1
ATOM 2666 N N . SER A 1 367 ? 4.708 -1.302 -16.765 1.00 98.81 367 SER A N 1
ATOM 2667 C CA . SER A 1 367 ? 5.076 -2.673 -17.157 1.00 98.81 367 SER A CA 1
ATOM 2668 C C . SER A 1 367 ? 6.464 -2.723 -17.803 1.00 98.81 367 SER A C 1
ATOM 2670 O O . SER A 1 367 ? 7.278 -3.590 -17.477 1.00 98.81 367 SER A O 1
ATOM 2672 N N . ASP A 1 368 ? 6.779 -1.755 -18.668 1.00 98.81 368 ASP A N 1
ATOM 2673 C CA . ASP A 1 368 ? 8.115 -1.625 -19.251 1.00 98.81 368 ASP A CA 1
ATOM 2674 C C . ASP A 1 368 ? 9.181 -1.261 -18.204 1.00 98.81 368 ASP A C 1
ATOM 2676 O O . ASP A 1 368 ? 10.310 -1.754 -18.282 1.00 98.81 368 ASP A O 1
ATOM 2680 N N . ALA A 1 369 ? 8.843 -0.408 -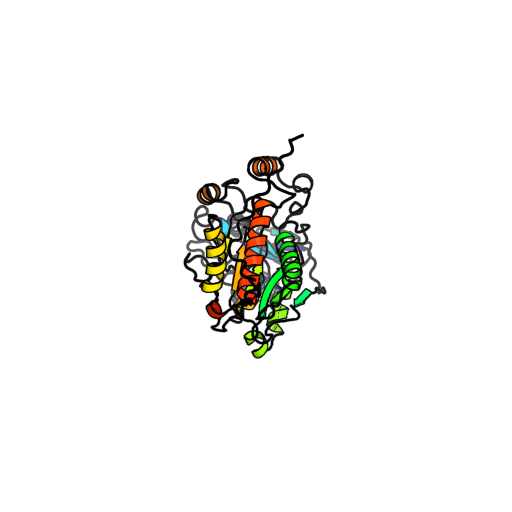17.232 1.00 98.81 369 ALA A N 1
ATOM 2681 C CA . ALA A 1 369 ? 9.738 -0.025 -16.141 1.00 98.81 369 ALA A CA 1
ATOM 2682 C C . ALA A 1 369 ? 10.074 -1.228 -15.244 1.00 98.81 369 ALA A C 1
ATOM 2684 O O . ALA A 1 369 ? 11.243 -1.450 -14.927 1.00 98.81 369 ALA A O 1
ATOM 2685 N N . ILE A 1 370 ? 9.068 -2.045 -14.912 1.00 98.81 370 ILE A N 1
ATOM 2686 C CA . ILE A 1 370 ? 9.210 -3.309 -14.177 1.00 98.81 370 ILE A CA 1
ATOM 2687 C C . ILE A 1 370 ? 10.110 -4.266 -14.956 1.00 98.81 370 ILE A C 1
ATOM 2689 O O . ILE A 1 370 ? 11.074 -4.806 -14.416 1.00 98.81 370 ILE A O 1
ATOM 2693 N N . ALA A 1 371 ? 9.842 -4.461 -16.250 1.00 98.81 371 ALA A N 1
ATOM 2694 C CA . ALA A 1 371 ? 10.662 -5.328 -17.086 1.00 98.81 371 ALA A CA 1
ATOM 2695 C C . ALA A 1 371 ? 12.126 -4.855 -17.126 1.00 98.81 371 ALA A C 1
ATOM 2697 O O . ALA A 1 371 ? 13.047 -5.671 -17.021 1.00 98.81 371 ALA A O 1
ATOM 2698 N N . ALA A 1 372 ? 12.344 -3.541 -17.258 1.00 98.69 372 ALA A N 1
ATOM 2699 C CA . ALA A 1 372 ? 13.663 -2.922 -17.320 1.00 98.69 372 ALA A CA 1
ATOM 2700 C C . ALA A 1 372 ? 14.435 -3.009 -15.993 1.00 98.69 372 ALA A C 1
ATOM 2702 O O . ALA A 1 372 ? 15.644 -3.255 -16.020 1.00 98.69 372 ALA A O 1
ATOM 2703 N N . SER A 1 373 ? 13.776 -2.847 -14.844 1.00 98.62 373 SER A N 1
ATOM 2704 C CA . SER A 1 373 ? 14.420 -2.979 -13.533 1.00 98.62 373 SER A CA 1
ATOM 2705 C C . SER A 1 373 ? 14.742 -4.440 -13.222 1.00 98.62 373 SER A C 1
ATOM 2707 O O . SER A 1 373 ? 15.894 -4.760 -12.921 1.00 98.62 373 SER A O 1
ATOM 2709 N N . VAL A 1 374 ? 13.783 -5.350 -13.420 1.00 98.75 374 VAL A N 1
ATOM 2710 C CA . VAL A 1 374 ? 13.974 -6.789 -13.200 1.00 98.75 374 VAL A CA 1
ATOM 2711 C C . VAL A 1 374 ? 15.120 -7.320 -14.056 1.00 98.75 374 VAL A C 1
ATOM 2713 O O . VAL A 1 374 ? 16.014 -7.972 -13.521 1.00 98.75 374 VAL A O 1
ATOM 2716 N N . ILE A 1 375 ? 15.161 -7.027 -15.363 1.00 98.25 375 ILE A N 1
ATOM 2717 C CA . ILE A 1 375 ? 16.250 -7.517 -16.225 1.00 98.25 375 ILE A CA 1
ATOM 2718 C C . ILE A 1 375 ? 17.604 -6.902 -15.848 1.00 98.25 375 ILE A C 1
ATOM 2720 O O . ILE A 1 375 ? 18.617 -7.599 -15.907 1.00 98.25 375 ILE A O 1
ATOM 2724 N N . THR A 1 376 ? 17.629 -5.628 -15.441 1.00 98.19 376 THR A N 1
ATOM 2725 C CA . THR A 1 376 ? 18.844 -4.950 -14.966 1.00 98.19 376 THR A CA 1
ATOM 2726 C C . THR A 1 376 ? 19.432 -5.703 -13.777 1.00 98.19 376 THR A C 1
ATOM 2728 O O . THR A 1 376 ? 20.561 -6.191 -13.858 1.00 98.19 376 THR A O 1
ATOM 2731 N N . PHE A 1 377 ? 18.640 -5.904 -12.723 1.00 98.50 377 PHE A N 1
ATOM 2732 C CA . PHE A 1 377 ? 19.105 -6.560 -11.501 1.00 98.50 377 PHE A CA 1
ATOM 2733 C C . PHE A 1 377 ? 19.347 -8.059 -11.670 1.00 98.50 377 PHE A C 1
ATOM 2735 O O . PHE A 1 377 ? 20.266 -8.631 -11.077 1.00 98.50 377 PHE A O 1
ATOM 2742 N N . ALA A 1 378 ? 18.591 -8.711 -12.550 1.00 98.19 378 ALA A N 1
ATOM 2743 C CA . ALA A 1 378 ? 18.827 -10.103 -12.902 1.00 98.19 378 ALA A CA 1
ATOM 2744 C C . ALA A 1 378 ? 20.235 -10.325 -13.486 1.00 98.19 378 ALA A C 1
ATOM 2746 O O . ALA A 1 378 ? 20.783 -11.427 -13.380 1.00 98.19 378 ALA A O 1
ATOM 2747 N N . TYR A 1 379 ? 20.831 -9.303 -14.108 1.00 98.12 379 TYR A N 1
ATOM 2748 C CA . TYR A 1 379 ? 22.188 -9.366 -14.643 1.00 98.12 379 TYR A CA 1
ATOM 2749 C C . TYR A 1 379 ? 23.250 -8.725 -13.759 1.00 98.12 379 TYR A C 1
ATOM 2751 O O . TYR A 1 379 ? 24.380 -9.209 -13.830 1.00 98.12 379 TYR A O 1
ATOM 2759 N N . ASP A 1 380 ? 22.927 -7.696 -12.973 1.00 97.06 380 ASP A N 1
ATOM 2760 C CA . ASP A 1 380 ? 23.889 -6.950 -12.159 1.00 97.06 380 ASP A CA 1
ATOM 2761 C C . ASP A 1 380 ? 23.230 -6.300 -10.929 1.00 97.06 380 ASP A C 1
ATOM 2763 O O . ASP A 1 380 ? 22.353 -5.451 -11.067 1.00 97.06 380 ASP A O 1
ATOM 2767 N N . THR A 1 381 ? 23.679 -6.672 -9.727 1.00 97.50 381 THR A N 1
ATOM 2768 C CA . THR A 1 381 ? 23.260 -6.048 -8.455 1.00 97.50 381 THR A CA 1
ATOM 2769 C C . THR A 1 381 ? 24.398 -5.270 -7.799 1.00 97.50 381 THR A C 1
ATOM 2771 O O . THR A 1 381 ? 24.283 -4.875 -6.644 1.00 97.50 381 THR A O 1
ATOM 2774 N N . SER A 1 382 ? 25.499 -5.004 -8.512 1.00 96.25 382 SER A N 1
ATOM 2775 C CA . SER A 1 382 ? 26.693 -4.386 -7.921 1.00 96.25 382 SER A CA 1
ATOM 2776 C C . SER A 1 382 ? 26.448 -3.003 -7.328 1.00 96.25 382 SER A C 1
ATOM 2778 O O . SER A 1 382 ? 27.099 -2.646 -6.352 1.00 96.25 382 SER A O 1
ATOM 2780 N N . ALA A 1 383 ? 25.491 -2.251 -7.875 1.00 93.19 383 ALA A N 1
ATOM 2781 C CA . ALA A 1 383 ? 25.084 -0.966 -7.322 1.00 93.19 383 ALA A CA 1
ATOM 2782 C C . ALA A 1 383 ? 24.334 -1.097 -5.984 1.00 93.19 383 ALA A C 1
ATOM 2784 O O . ALA A 1 383 ? 24.398 -0.176 -5.184 1.00 93.19 383 ALA A O 1
ATOM 2785 N N . VAL A 1 384 ? 23.648 -2.219 -5.747 1.00 96.62 384 VAL A N 1
ATOM 2786 C CA . VAL A 1 384 ? 22.832 -2.449 -4.544 1.00 96.62 384 VAL A CA 1
ATOM 2787 C C . VAL A 1 384 ? 23.660 -3.112 -3.448 1.00 96.62 384 VAL A C 1
ATOM 2789 O O . VAL A 1 384 ? 23.658 -2.649 -2.320 1.00 96.62 384 VAL A O 1
ATOM 2792 N N . ASN A 1 385 ? 24.404 -4.174 -3.776 1.00 94.94 385 ASN A N 1
ATOM 2793 C CA . ASN A 1 385 ? 25.094 -4.996 -2.774 1.00 94.94 385 ASN A CA 1
ATOM 2794 C C . ASN A 1 385 ? 26.526 -5.404 -3.163 1.00 94.94 385 ASN A C 1
ATOM 2796 O O . ASN A 1 385 ? 27.098 -6.342 -2.608 1.00 94.94 385 ASN A O 1
ATOM 2800 N N . GLY A 1 386 ? 27.116 -4.747 -4.166 1.00 92.44 386 GLY A N 1
ATOM 2801 C CA . GLY A 1 386 ? 28.492 -5.009 -4.593 1.00 92.44 386 GLY A CA 1
ATOM 2802 C C . GLY A 1 386 ? 28.712 -6.327 -5.346 1.00 92.44 386 GLY A C 1
ATOM 2803 O O . GLY A 1 386 ? 29.841 -6.589 -5.768 1.00 92.44 386 GLY A O 1
ATOM 2804 N N . VAL A 1 387 ? 27.680 -7.152 -5.575 1.00 89.56 387 VAL A N 1
ATOM 2805 C CA . VAL A 1 387 ? 27.813 -8.414 -6.320 1.00 89.56 387 VAL A CA 1
ATOM 2806 C C . VAL A 1 387 ? 27.864 -8.142 -7.835 1.00 89.56 387 VAL A C 1
ATOM 2808 O O . VAL A 1 387 ? 26.869 -7.714 -8.419 1.00 89.56 387 VAL A O 1
ATOM 2811 N N . PRO A 1 388 ? 29.002 -8.401 -8.513 1.00 80.62 388 PRO A N 1
ATOM 2812 C CA . PRO A 1 388 ? 29.187 -8.030 -9.911 1.00 80.62 388 PRO A CA 1
ATOM 2813 C C . PRO A 1 388 ? 28.366 -8.893 -10.870 1.00 80.62 388 PRO A C 1
ATOM 2815 O O . PRO A 1 388 ? 28.277 -10.118 -10.731 1.00 80.62 388 PRO A O 1
ATOM 2818 N N . GLY A 1 389 ? 27.834 -8.244 -11.903 1.00 74.38 389 GLY A N 1
ATOM 2819 C CA . GLY A 1 389 ? 27.057 -8.898 -12.943 1.00 74.38 389 GLY A CA 1
ATOM 2820 C C . GLY A 1 389 ? 27.832 -9.767 -13.943 1.00 74.38 389 GLY A C 1
ATOM 2821 O O . GLY A 1 389 ? 29.061 -9.743 -14.041 1.00 74.38 389 GLY A O 1
ATOM 2822 N N . LYS A 1 390 ? 27.085 -10.518 -14.768 1.00 63.19 390 LYS A N 1
ATOM 2823 C CA . LYS A 1 390 ? 27.604 -11.144 -16.003 1.00 63.19 390 LYS A CA 1
ATOM 2824 C C . LYS A 1 390 ? 27.118 -10.345 -17.204 1.00 63.19 390 LYS A C 1
ATOM 2826 O O . LYS A 1 390 ? 25.924 -10.327 -17.479 1.00 63.19 390 LYS A O 1
ATOM 2831 N N . THR A 1 391 ? 28.029 -9.744 -17.970 1.00 54.66 391 THR A N 1
ATOM 2832 C CA . THR A 1 391 ? 27.657 -9.058 -19.216 1.00 54.66 391 THR A CA 1
ATOM 2833 C C . THR A 1 391 ? 26.925 -10.037 -20.146 1.00 54.66 391 THR A C 1
ATOM 2835 O O . THR A 1 391 ? 27.470 -11.117 -20.411 1.00 54.66 391 THR A O 1
ATOM 2838 N N . PRO A 1 392 ? 25.737 -9.696 -20.687 1.00 51.31 392 PRO A N 1
ATOM 2839 C CA . PRO A 1 392 ? 25.105 -10.491 -21.730 1.00 51.31 392 PRO A CA 1
ATOM 2840 C C . PRO A 1 392 ? 26.105 -10.653 -22.873 1.00 51.31 392 PRO A C 1
ATOM 2842 O O . PRO A 1 392 ? 26.569 -9.673 -23.461 1.00 51.31 392 PRO A O 1
ATOM 2845 N N . GLY A 1 393 ? 26.531 -11.890 -23.129 1.00 42.19 393 GLY A N 1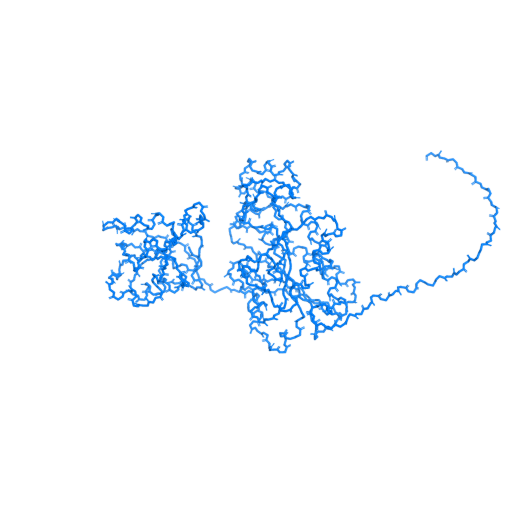
ATOM 2846 C CA . GLY A 1 393 ? 27.584 -12.161 -24.097 1.00 42.19 393 GLY A CA 1
ATOM 2847 C C . GLY A 1 393 ? 27.219 -11.549 -25.445 1.00 42.19 393 GLY A C 1
ATOM 2848 O O . GLY A 1 393 ? 26.182 -11.892 -26.011 1.00 42.19 393 GLY A O 1
ATOM 2849 N N . LYS A 1 394 ? 28.075 -10.657 -25.967 1.00 39.72 394 LYS A N 1
ATOM 2850 C CA . LYS A 1 394 ? 27.991 -10.173 -27.351 1.00 39.72 394 LYS A CA 1
ATOM 2851 C C . LYS A 1 394 ? 27.782 -11.389 -28.247 1.00 39.72 394 LYS A C 1
ATOM 2853 O O . LYS A 1 394 ? 28.672 -12.240 -28.343 1.00 39.72 394 LYS A O 1
ATOM 2858 N N . GLY A 1 395 ? 26.607 -11.489 -28.868 1.00 36.06 395 GLY A N 1
ATOM 2859 C CA . GLY A 1 395 ? 26.332 -12.529 -29.847 1.00 36.06 395 GLY A CA 1
ATOM 2860 C C . GLY A 1 395 ? 27.492 -12.560 -30.834 1.00 36.06 395 GLY A C 1
ATOM 2861 O O . GLY A 1 395 ? 27.856 -11.527 -31.398 1.00 36.06 395 GLY A O 1
ATOM 2862 N N . LYS A 1 396 ? 28.132 -13.722 -30.996 1.00 36.19 396 LYS A N 1
ATOM 2863 C CA . LYS A 1 396 ? 29.181 -13.921 -32.000 1.00 36.19 396 LYS A CA 1
ATOM 2864 C C . LYS A 1 396 ? 28.542 -13.873 -33.388 1.00 36.19 396 LYS A C 1
ATOM 2866 O O . LYS A 1 396 ? 28.413 -14.893 -34.059 1.00 36.19 396 LYS A O 1
ATOM 2871 N N . GLY A 1 397 ? 28.165 -12.679 -33.833 1.00 37.34 397 GLY A N 1
ATOM 2872 C CA . GLY A 1 397 ? 28.011 -12.374 -35.240 1.00 37.34 397 GLY A CA 1
ATOM 2873 C C . GLY A 1 397 ? 29.386 -12.536 -35.864 1.00 37.34 397 GLY A C 1
ATOM 2874 O O . GLY A 1 397 ? 30.237 -11.657 -35.753 1.00 37.34 397 GLY A O 1
ATOM 2875 N N . LYS A 1 398 ? 29.640 -13.699 -36.472 1.00 36.22 398 LYS A N 1
ATOM 2876 C CA . LYS A 1 398 ? 30.758 -13.867 -37.397 1.00 36.22 398 LYS A CA 1
ATOM 2877 C C . LYS A 1 398 ? 30.514 -12.909 -38.561 1.00 36.22 398 LYS A C 1
ATOM 2879 O O . LYS A 1 398 ? 29.891 -13.283 -39.550 1.00 36.22 398 LYS A O 1
ATOM 2884 N N . GLY A 1 399 ? 31.000 -11.679 -38.431 1.00 34.47 399 GLY A N 1
ATOM 2885 C CA . GLY A 1 399 ? 31.201 -10.779 -39.552 1.00 34.47 399 GLY A CA 1
ATOM 2886 C C . GLY A 1 399 ? 32.202 -11.433 -40.492 1.00 34.47 399 GLY A C 1
ATOM 2887 O O . GLY A 1 399 ? 33.411 -11.315 -40.311 1.00 34.47 399 GLY A O 1
ATOM 2888 N N . LYS A 1 400 ? 31.706 -12.185 -41.476 1.00 36.44 400 LYS A N 1
ATOM 2889 C CA . LYS A 1 400 ? 32.492 -12.483 -42.666 1.00 36.44 400 LYS A CA 1
ATOM 2890 C C . LYS A 1 400 ? 32.621 -11.167 -43.417 1.00 36.44 400 LYS A C 1
ATOM 2892 O O . LYS A 1 400 ? 31.655 -10.688 -44.002 1.00 36.44 400 LYS A O 1
ATOM 2897 N N . GLY A 1 401 ? 33.808 -10.575 -43.344 1.00 35.84 401 GLY A N 1
ATOM 2898 C CA . GLY A 1 401 ? 34.177 -9.462 -44.198 1.00 35.84 401 GLY A CA 1
ATOM 2899 C C . GLY A 1 401 ? 34.017 -9.867 -45.660 1.00 35.84 401 GLY A C 1
ATOM 2900 O O . GLY A 1 401 ? 34.623 -10.837 -46.114 1.00 35.84 401 GLY A O 1
ATOM 2901 N N . HIS A 1 402 ? 33.208 -9.114 -46.392 1.00 35.50 402 HIS A N 1
ATOM 2902 C CA . HIS A 1 402 ? 33.266 -9.083 -47.842 1.00 35.50 402 HIS A CA 1
ATOM 2903 C C . HIS A 1 402 ? 33.679 -7.675 -48.255 1.00 35.50 402 HIS A C 1
ATOM 2905 O O . HIS A 1 402 ? 32.938 -6.713 -48.080 1.00 35.50 402 HIS A O 1
ATOM 2911 N N . GLY A 1 403 ? 34.917 -7.577 -48.749 1.00 31.64 403 GLY A N 1
ATOM 2912 C CA . GLY A 1 403 ? 35.428 -6.392 -49.423 1.00 31.64 403 GLY A CA 1
ATOM 2913 C C . GLY A 1 403 ? 34.641 -6.083 -50.704 1.00 31.64 403 GLY A C 1
ATOM 2914 O O . GLY A 1 403 ? 33.919 -6.944 -51.218 1.00 31.64 403 GLY A O 1
ATOM 2915 N N . PRO A 1 404 ? 34.776 -4.857 -51.229 1.00 34.06 404 PRO A N 1
ATOM 2916 C CA . PRO A 1 404 ? 33.937 -4.364 -52.307 1.00 34.06 404 PRO A CA 1
ATOM 2917 C C . PRO A 1 404 ? 34.302 -5.068 -53.615 1.00 34.06 404 PRO A C 1
ATOM 2919 O O . PRO A 1 404 ? 35.417 -4.939 -54.119 1.00 34.06 404 PRO A O 1
ATOM 2922 N N . LYS A 1 405 ? 33.350 -5.806 -54.190 1.00 34.88 405 LYS A N 1
ATOM 2923 C CA . LYS A 1 405 ? 33.397 -6.188 -55.601 1.00 34.88 405 LYS A CA 1
ATOM 2924 C C . LYS A 1 405 ? 32.325 -5.413 -56.348 1.00 34.88 405 LYS A C 1
ATOM 2926 O O . LYS A 1 405 ? 31.135 -5.658 -56.187 1.00 34.88 405 LYS A O 1
ATOM 2931 N N . HIS A 1 406 ? 32.796 -4.470 -57.156 1.00 36.62 406 HIS A N 1
ATOM 2932 C CA . HIS A 1 406 ? 32.044 -3.855 -58.234 1.00 36.62 406 HIS A CA 1
ATOM 2933 C C . HIS A 1 406 ? 31.445 -4.937 -59.140 1.00 36.62 406 HIS A C 1
ATOM 2935 O O . HIS A 1 406 ? 32.151 -5.834 -59.597 1.00 36.62 406 HIS A O 1
ATOM 2941 N N . GLY A 1 407 ? 30.149 -4.825 -59.404 1.00 31.80 407 GLY A N 1
ATOM 2942 C CA . GLY A 1 407 ? 29.421 -5.667 -60.341 1.00 31.80 407 GLY A CA 1
ATOM 2943 C C . GLY A 1 407 ? 28.142 -4.957 -60.748 1.00 31.80 407 GLY A C 1
ATOM 2944 O O . GLY A 1 407 ? 27.138 -5.023 -60.048 1.00 31.80 407 GLY A O 1
ATOM 2945 N N . HIS A 1 408 ? 28.215 -4.224 -61.856 1.00 35.19 408 HIS A N 1
ATOM 2946 C CA . HIS A 1 408 ? 27.060 -3.656 -62.536 1.00 35.19 408 HIS A CA 1
ATOM 2947 C C . HIS A 1 408 ? 26.100 -4.772 -62.950 1.00 35.19 408 HIS A C 1
ATOM 2949 O O . HIS A 1 408 ? 26.494 -5.636 -63.723 1.00 35.19 408 HIS A O 1
ATOM 2955 N N . HIS A 1 409 ? 24.837 -4.694 -62.532 1.00 32.75 409 HIS A N 1
ATOM 2956 C CA . HIS A 1 409 ? 23.733 -5.267 -63.294 1.00 32.75 409 HIS A CA 1
ATOM 2957 C C . HIS A 1 409 ? 22.501 -4.371 -63.174 1.00 32.75 409 HIS A C 1
ATOM 2959 O O . HIS A 1 409 ? 21.888 -4.232 -62.119 1.00 32.75 409 HIS A O 1
ATOM 2965 N N . HIS A 1 410 ? 22.177 -3.741 -64.302 1.00 32.47 410 HIS A N 1
ATOM 2966 C CA . HIS A 1 410 ? 20.851 -3.235 -64.617 1.00 32.47 410 HIS A CA 1
ATOM 2967 C C . HIS A 1 410 ? 19.835 -4.374 -64.528 1.00 32.47 410 HIS A C 1
ATOM 2969 O O . HIS A 1 410 ? 20.115 -5.444 -65.050 1.00 32.47 410 HIS A O 1
ATOM 2975 N N . HIS A 1 411 ? 18.666 -4.117 -63.945 1.00 34.41 411 HIS A N 1
ATOM 2976 C CA . HIS A 1 411 ? 17.355 -4.341 -64.567 1.00 34.41 411 HIS A CA 1
ATOM 2977 C C . HIS A 1 411 ? 16.295 -3.690 -63.672 1.00 34.41 411 HIS A C 1
ATOM 2979 O O . HIS A 1 411 ? 16.134 -4.051 -62.510 1.00 34.41 411 HIS A O 1
ATOM 2985 N N . GLY A 1 412 ? 15.615 -2.675 -64.205 1.00 31.05 412 GLY A N 1
ATOM 2986 C CA . GLY A 1 412 ? 14.436 -2.101 -63.570 1.00 31.05 412 GLY A CA 1
ATOM 2987 C C . GLY A 1 412 ? 13.215 -2.979 -63.798 1.00 31.05 412 GLY A C 1
ATOM 2988 O O . GLY A 1 412 ? 13.168 -3.685 -64.795 1.00 31.05 412 GLY A O 1
ATOM 2989 N N . HIS A 1 413 ? 12.222 -2.873 -62.918 1.00 33.09 413 HIS A N 1
ATOM 2990 C CA . HIS A 1 413 ? 10.816 -3.032 -63.273 1.00 33.09 413 HIS A CA 1
ATOM 2991 C C . HIS A 1 413 ? 9.935 -2.206 -62.334 1.00 33.09 413 HIS A C 1
ATOM 2993 O O . HIS A 1 413 ? 10.288 -1.900 -61.198 1.00 33.09 413 HIS A O 1
ATOM 2999 N N . SER A 1 414 ? 8.824 -1.781 -62.921 1.00 32.34 414 SER A N 1
ATOM 3000 C CA . SER A 1 414 ? 7.875 -0.772 -62.488 1.00 32.34 414 SER A CA 1
ATOM 3001 C C . SER A 1 414 ? 6.938 -1.225 -61.376 1.00 32.34 414 SER A C 1
ATOM 3003 O O . SER A 1 414 ? 6.520 -2.378 -61.323 1.00 32.34 414 SER A O 1
ATOM 3005 N N . TRP A 1 415 ? 6.511 -0.227 -60.613 1.00 35.03 415 TRP A N 1
ATOM 3006 C CA . TRP A 1 415 ? 5.337 -0.183 -59.754 1.00 35.03 415 TRP A CA 1
ATOM 3007 C C . TRP A 1 415 ? 4.040 -0.668 -60.419 1.00 35.03 415 TRP A C 1
ATOM 3009 O O . TRP A 1 415 ? 3.713 -0.236 -61.528 1.00 35.03 415 TRP A O 1
ATOM 3019 N N . ARG A 1 416 ? 3.265 -1.452 -59.664 1.00 42.25 416 ARG A N 1
ATOM 3020 C CA . ARG A 1 416 ? 1.853 -1.189 -59.356 1.00 42.25 416 ARG A CA 1
ATOM 3021 C C . ARG A 1 416 ? 1.574 -1.581 -57.917 1.00 42.25 416 ARG A C 1
ATOM 3023 O O . ARG A 1 416 ? 2.164 -2.596 -57.487 1.00 42.25 416 ARG A O 1
#

Radius of gyration: 26.48 Å; Cα contacts (8 Å, |Δi|>4): 943; chains: 1; bounding box: 62×45×102 Å

Sequence (416 aa):
MDYSGDGVGQGQVVAVDLSLTPPRASTSGCEASDFATVDVVGKIALMQRGTCGFGDKVANAEAAGAVGAIVMNQGNGTPEANPDRYDLFAGTLGAPVGIPAVSVSYDAGAQFAATAGLVLRIEADTTSEVRSTENVFAQTRHGRTDNVVMAGAHLDSDPAGPGYNDNGTGSAALLEVALQMAKVKPANAVRFAWWGAEEAGLVGSQYYVDSLTEQQVGDIALYLNFDMIGSPNYVFGVYDGDDSAQQGAGPGPEGSAQIEQVFERFFASRKLPTVPSDFTGRSDYGAFIAVDIPAGGLFTGAEGIKTAEEAALFGGLAGEAYDPCYHQACDSLTPVADGADPALYRALNKKYKLRGNVNVHALDVNSDAIAASVITFAYDTSAVNGVPGKTPGKGKGKGKGHGPKHGHHHHGHSWR

Mean predicted aligned error: 7.62 Å

Foldseek 3Di:
DAQFAAFKQKAWEWEFQFDLDPQLAGCGQQDLVSLVVTQQASHEYETEDHDDAPLSSVQSSVVSHHQEYEYEFRCGDDCVVCVVRFAWDDHHSLHHDNHGYGYGGNVVSVVSNVDPRDIDMGGDHDDDDDDDKDKDKDKAPAAQQLEEEEEEEADDAQPQAPCVQFAVLQVVLLVVLSVVSNVDHFHHMYMYMHAICLVVPLVRLLVVLVPDDPSSLSSYLAYEYGGRQFALQFAWEKEQQCCPVVDDDHHFAQQQNVLSVLLVVLCVVVVADYDYDYPNCSGSCVSSSVSRHHYIYTHGFAQDFAAPVRCVRPNADGRGGSQNQGSHHQSDQANVVRPDDPVNVVRSVVTADDRRRGGPVSSVSRSVSVSSSSRVVSFQSCSRPNDGGDPPPDPPPPPPDDDDDDDDDDDDDDDD

Solvent-accessible surface area (backbone atoms only — not comparable to full-atom values): 21684 Å² total; per-residue (Å²): 70,49,40,34,10,51,41,74,14,65,26,48,61,36,71,29,59,72,40,86,59,88,72,20,72,29,62,17,30,56,47,71,69,46,52,73,85,48,90,30,63,63,12,23,34,35,26,34,43,49,81,58,62,59,27,49,24,48,52,39,39,46,76,57,38,24,38,18,36,36,40,15,30,38,45,38,80,45,63,90,81,30,43,86,26,30,41,72,58,89,49,59,26,90,51,75,47,85,38,16,40,42,58,34,21,19,66,59,38,53,51,54,67,70,39,84,86,37,68,52,78,46,78,30,92,54,85,84,78,94,77,89,77,63,66,48,77,50,65,52,94,42,40,35,75,74,37,20,38,33,39,35,20,39,66,50,44,40,93,61,21,77,14,46,23,49,20,41,35,16,38,51,39,52,49,53,39,52,63,55,53,72,77,58,79,40,48,19,15,40,36,40,38,31,26,17,43,40,83,79,67,33,47,31,40,39,54,54,53,75,70,48,51,74,67,57,53,67,17,39,60,30,42,33,37,31,40,37,36,10,22,57,39,35,52,52,23,35,30,38,14,65,33,82,82,74,49,91,46,74,52,46,28,83,30,2,41,50,44,26,51,51,54,52,51,50,35,52,74,69,74,44,81,71,46,78,29,63,71,78,59,86,53,62,52,38,45,41,44,77,72,61,29,14,36,26,44,46,37,8,54,41,74,55,66,32,43,66,69,52,24,71,75,63,41,66,56,52,80,35,36,8,20,85,31,60,79,23,47,16,14,21,79,50,19,58,85,43,71,37,62,62,66,60,55,54,54,46,56,73,66,44,64,60,59,40,38,22,15,55,64,49,33,53,55,43,38,51,49,53,43,54,48,52,56,46,43,18,26,37,38,36,79,45,73,65,48,76,52,56,78,80,73,77,74,85,74,78,76,76,83,75,78,91,74,90,76,92,74,91,79,89,84,80,90,130